Protein AF-A0A815IGP1-F1 (afdb_monomer_lite)

pLDDT: mean 88.26, std 11.13, range [35.41, 98.88]

Structure (mmCIF, N/CA/C/O backbone):
data_AF-A0A815IGP1-F1
#
_entry.id   AF-A0A815IGP1-F1
#
loop_
_atom_site.group_PDB
_atom_site.id
_atom_site.type_symbol
_atom_site.label_atom_id
_atom_site.label_alt_id
_atom_site.label_comp_id
_atom_site.label_asym_id
_atom_site.label_entity_id
_atom_site.label_seq_id
_atom_site.pdbx_PDB_ins_code
_atom_site.Cartn_x
_atom_site.Cartn_y
_atom_site.Cartn_z
_atom_site.occupancy
_atom_site.B_iso_or_equiv
_atom_site.auth_seq_id
_atom_site.auth_comp_id
_atom_site.auth_asym_id
_atom_site.auth_atom_id
_atom_site.pdbx_PDB_model_num
ATOM 1 N N . MET A 1 1 ? -31.859 10.004 2.048 1.00 60.38 1 MET A N 1
ATOM 2 C CA . MET A 1 1 ? -33.322 10.266 1.964 1.00 60.38 1 MET A CA 1
ATOM 3 C C . MET A 1 1 ? -33.530 11.750 1.704 1.00 60.38 1 MET A C 1
ATOM 5 O O . MET A 1 1 ? -32.701 12.522 2.157 1.00 60.38 1 MET A O 1
ATOM 9 N N . SER A 1 2 ? -34.590 12.167 1.003 1.00 76.19 2 SER A N 1
ATOM 10 C CA . SER A 1 2 ? -34.937 13.596 0.945 1.00 76.19 2 SER A CA 1
ATOM 11 C C . SER A 1 2 ? -35.394 14.090 2.323 1.00 76.19 2 SER A C 1
ATOM 13 O O . SER A 1 2 ? -35.966 13.310 3.088 1.00 76.19 2 SER A O 1
ATOM 15 N N . VAL A 1 3 ? -35.201 15.380 2.616 1.00 78.38 3 VAL A N 1
ATOM 16 C CA . VAL A 1 3 ? -35.690 16.031 3.851 1.00 78.38 3 VAL A CA 1
ATOM 17 C C . VAL A 1 3 ? -37.176 15.761 4.064 1.00 78.38 3 VAL A C 1
ATOM 19 O O . VAL A 1 3 ? -37.573 15.315 5.133 1.00 78.38 3 VAL A O 1
ATOM 22 N N . SER A 1 4 ? -37.976 15.875 3.002 1.00 81.19 4 SER A N 1
ATOM 23 C CA . SER A 1 4 ? -39.413 15.587 3.031 1.00 81.19 4 SER A CA 1
ATOM 24 C C . SER A 1 4 ? -39.752 14.168 3.504 1.00 81.19 4 SER A C 1
ATOM 26 O O . SER A 1 4 ? -40.752 13.960 4.187 1.00 81.19 4 SER A O 1
ATOM 28 N N . LYS A 1 5 ? -38.911 13.175 3.181 1.00 83.25 5 LYS A N 1
ATOM 29 C CA . LYS A 1 5 ? -39.089 11.802 3.667 1.00 83.25 5 LYS A CA 1
ATOM 30 C C . LYS A 1 5 ? -38.705 11.681 5.138 1.00 83.25 5 LYS A C 1
ATOM 32 O O . LYS A 1 5 ? -39.413 10.994 5.863 1.00 83.25 5 LYS A O 1
ATOM 37 N N . LEU A 1 6 ? -37.639 12.347 5.590 1.00 83.12 6 LEU A N 1
ATOM 38 C CA . LEU A 1 6 ? -37.284 12.386 7.015 1.00 83.12 6 LEU A CA 1
ATOM 39 C C . LEU A 1 6 ? -38.398 13.054 7.829 1.00 83.12 6 LEU A C 1
ATOM 41 O O . LEU A 1 6 ? -38.877 12.487 8.802 1.00 83.12 6 LEU A O 1
ATOM 45 N N . GLU A 1 7 ? -38.898 14.201 7.381 1.00 85.62 7 GLU A N 1
ATOM 46 C CA . GLU A 1 7 ? -39.986 14.918 8.049 1.00 85.62 7 GLU A CA 1
ATOM 47 C C . GLU A 1 7 ? -41.294 14.113 8.112 1.00 85.62 7 GLU A C 1
ATOM 49 O O . GLU A 1 7 ? -42.084 14.306 9.033 1.00 85.62 7 GLU A O 1
ATOM 54 N N . SER A 1 8 ? -41.525 13.171 7.196 1.00 89.44 8 SER A N 1
ATOM 55 C CA . SER A 1 8 ? -42.718 12.313 7.235 1.00 89.44 8 SER A CA 1
ATOM 56 C C . SER A 1 8 ? -42.681 11.218 8.311 1.00 89.44 8 SER A C 1
ATOM 58 O O . SER A 1 8 ? -43.724 10.660 8.650 1.00 89.44 8 SER A O 1
ATOM 60 N N . LEU A 1 9 ? -41.503 10.890 8.853 1.00 90.94 9 LEU A N 1
ATOM 61 C CA . LEU A 1 9 ? -41.351 9.792 9.809 1.00 90.94 9 LEU A CA 1
ATOM 62 C C . LEU A 1 9 ? -41.736 10.211 11.239 1.00 90.94 9 LEU A C 1
ATOM 64 O O . LEU A 1 9 ? -41.502 11.357 11.614 1.00 90.94 9 LEU A O 1
ATOM 68 N N . PRO A 1 10 ? -42.266 9.302 12.078 1.00 93.12 10 PRO A N 1
ATOM 69 C CA . PRO A 1 10 ? -42.462 9.529 13.514 1.00 93.12 10 PRO A CA 1
ATOM 70 C C . PRO A 1 10 ? -41.155 9.825 14.269 1.00 93.12 10 PRO A C 1
ATOM 72 O O . PRO A 1 10 ? -40.096 9.311 13.910 1.00 93.12 10 PRO A O 1
ATOM 75 N N . ASN A 1 11 ? -41.229 10.596 15.362 1.00 91.69 11 ASN A N 1
ATOM 76 C CA . ASN A 1 11 ? -40.050 10.984 16.157 1.00 91.69 11 ASN A CA 1
ATOM 77 C C . ASN A 1 11 ? -39.287 9.781 16.736 1.00 91.69 11 ASN A C 1
ATOM 79 O O . ASN A 1 11 ? -38.065 9.787 16.731 1.00 91.69 11 ASN A O 1
ATOM 83 N N . GLU A 1 12 ? -39.982 8.737 17.184 1.00 89.12 12 GLU A N 1
ATOM 84 C CA . GLU A 1 12 ? -39.364 7.518 17.736 1.00 89.12 12 GLU A CA 1
ATOM 85 C C . GLU A 1 12 ? -38.485 6.800 16.697 1.00 89.12 12 GLU A C 1
ATOM 87 O O . GLU A 1 12 ? -37.368 6.359 16.983 1.00 89.12 12 GLU A O 1
ATOM 92 N N . ILE A 1 13 ? -38.979 6.742 15.456 1.00 91.12 13 ILE A N 1
ATOM 93 C CA . ILE A 1 13 ? -38.254 6.170 14.321 1.00 91.12 13 ILE A CA 1
ATOM 94 C C . ILE A 1 13 ? -37.085 7.082 13.947 1.00 91.12 13 ILE A C 1
ATOM 96 O O . ILE A 1 13 ? -35.970 6.595 13.777 1.00 91.12 13 ILE A O 1
ATOM 100 N N . LEU A 1 14 ? -37.307 8.398 13.866 1.00 90.69 14 LEU A N 1
ATOM 101 C CA . LEU A 1 14 ? -36.248 9.349 13.530 1.00 90.69 14 LEU A CA 1
ATOM 102 C C . LEU A 1 14 ? -35.114 9.355 14.553 1.00 90.69 14 LEU A C 1
ATOM 104 O O . LEU A 1 14 ? -33.964 9.321 14.138 1.00 90.69 14 LEU A O 1
ATOM 108 N N . ALA A 1 15 ? -35.410 9.341 15.855 1.00 91.00 15 ALA A N 1
ATOM 109 C CA . ALA A 1 15 ? -34.389 9.260 16.899 1.00 91.00 15 ALA A CA 1
ATOM 110 C C . ALA A 1 15 ? -33.537 7.996 16.726 1.00 91.00 15 ALA A C 1
ATOM 112 O O . ALA A 1 15 ? -32.315 8.071 16.674 1.00 91.00 15 ALA A O 1
ATOM 113 N N . THR A 1 16 ? -34.182 6.843 16.517 1.00 90.88 16 THR A N 1
ATOM 114 C CA . THR A 1 16 ? -33.477 5.573 16.288 1.00 90.88 16 THR A CA 1
ATOM 115 C C . THR A 1 16 ? -32.587 5.624 15.046 1.00 90.88 16 THR A C 1
ATOM 117 O O . THR A 1 16 ? -31.476 5.095 15.060 1.00 90.88 16 THR A O 1
ATOM 120 N N . ILE A 1 17 ? -33.072 6.238 13.963 1.00 90.62 17 ILE A N 1
ATOM 121 C CA . ILE A 1 17 ? -32.318 6.354 12.715 1.00 90.62 17 ILE A CA 1
ATOM 122 C C . ILE A 1 17 ? -31.135 7.314 12.880 1.00 90.62 17 ILE A C 1
ATOM 124 O O . ILE A 1 17 ? -30.032 6.977 12.457 1.00 90.62 17 ILE A O 1
ATOM 128 N N . ILE A 1 18 ? -31.347 8.474 13.507 1.00 91.00 18 ILE A N 1
ATOM 129 C CA . ILE A 1 18 ? -30.296 9.465 13.761 1.00 91.00 18 ILE A CA 1
ATOM 130 C C . ILE A 1 18 ? -29.187 8.848 14.611 1.00 91.00 18 ILE A C 1
ATOM 132 O O . ILE A 1 18 ? -28.026 8.877 14.222 1.00 91.00 18 ILE A O 1
ATOM 136 N N . GLU A 1 19 ? -29.547 8.205 15.720 1.00 92.00 19 GLU A N 1
ATOM 137 C CA . GLU A 1 19 ? -28.574 7.622 16.643 1.00 92.00 19 GLU A CA 1
ATOM 138 C C . GLU A 1 19 ? -27.734 6.495 16.033 1.00 92.00 19 GLU A C 1
ATOM 140 O O . GLU A 1 19 ? -26.604 6.285 16.467 1.00 92.00 19 GLU A O 1
ATOM 145 N N . LYS A 1 20 ? -28.282 5.733 15.076 1.00 89.25 20 LYS A N 1
ATOM 146 C CA . LYS A 1 20 ? -27.634 4.519 14.552 1.00 89.25 20 LYS A CA 1
ATOM 147 C C . LYS A 1 20 ? -27.030 4.658 13.161 1.00 89.25 20 LYS A C 1
ATOM 149 O O . LYS A 1 20 ? -26.138 3.882 12.839 1.00 89.25 20 LYS A O 1
ATOM 154 N N . TYR A 1 21 ? -27.572 5.537 12.320 1.00 89.00 21 TYR A N 1
ATOM 155 C CA . TYR A 1 21 ? -27.329 5.467 10.875 1.00 89.00 21 TYR A CA 1
ATOM 156 C C . TYR A 1 21 ? -27.085 6.814 10.188 1.00 89.00 21 TYR A C 1
ATOM 158 O O . TYR A 1 21 ? -26.641 6.801 9.043 1.00 89.00 21 TYR A O 1
ATOM 166 N N . ILE A 1 22 ? -27.416 7.956 10.806 1.00 89.19 22 ILE A N 1
ATOM 167 C CA . ILE A 1 22 ? -27.224 9.271 10.171 1.00 89.19 22 ILE A CA 1
ATOM 168 C C . ILE A 1 22 ? -26.083 10.033 10.831 1.00 89.19 22 ILE A C 1
ATOM 170 O O . ILE A 1 22 ? -26.216 10.476 11.972 1.00 89.19 22 ILE A O 1
ATOM 174 N N . ASN A 1 23 ? -25.026 10.274 10.056 1.00 92.00 23 ASN A N 1
ATOM 175 C CA . ASN A 1 23 ? -23.931 11.154 10.440 1.00 92.00 23 ASN A CA 1
ATOM 176 C C . ASN A 1 23 ? -24.468 12.560 10.742 1.00 92.00 23 ASN A C 1
ATOM 178 O O . ASN A 1 23 ? -25.228 13.124 9.951 1.00 92.00 23 ASN A O 1
ATOM 182 N N . GLY A 1 24 ? -24.049 13.149 11.862 1.00 92.06 24 GLY A N 1
ATOM 183 C CA . GLY A 1 24 ? -24.422 14.505 12.255 1.00 92.06 24 GLY A CA 1
ATOM 184 C C . GLY A 1 24 ? -24.133 15.546 11.169 1.00 92.06 24 GLY A C 1
ATOM 185 O O . GLY A 1 24 ? -24.956 16.435 10.957 1.00 92.06 24 GLY A O 1
ATOM 186 N N . VAL A 1 25 ? -23.038 15.392 10.414 1.00 92.25 25 VAL A N 1
ATOM 187 C CA . VAL A 1 25 ? -22.717 16.267 9.270 1.00 92.25 25 VAL A CA 1
ATOM 188 C C . VAL A 1 25 ? -23.804 16.188 8.195 1.00 92.25 25 VAL A C 1
ATOM 190 O O . VAL A 1 25 ? -24.313 17.214 7.748 1.00 92.25 25 VAL A O 1
ATOM 193 N N . ASP A 1 26 ? -24.213 14.976 7.811 1.00 91.25 26 ASP A N 1
ATOM 194 C CA . ASP A 1 26 ? -25.246 14.765 6.791 1.00 91.25 26 ASP A CA 1
ATOM 195 C C . ASP A 1 26 ? -26.625 15.228 7.261 1.00 91.25 26 ASP A C 1
ATOM 197 O O . ASP A 1 26 ? -27.405 15.759 6.466 1.00 91.25 26 ASP A O 1
ATOM 201 N N . LEU A 1 27 ? -26.920 15.068 8.555 1.00 90.19 27 LEU A N 1
ATOM 202 C CA . LEU A 1 27 ? -28.142 15.589 9.157 1.00 90.19 27 LEU A CA 1
ATOM 203 C C . LEU A 1 27 ? -28.195 17.113 9.038 1.00 90.19 27 LEU A C 1
ATOM 205 O O . LEU A 1 27 ? -29.187 17.647 8.549 1.00 90.19 27 LEU A O 1
ATOM 209 N N . LEU A 1 28 ? -27.136 17.815 9.443 1.00 90.75 28 LEU A N 1
ATOM 210 C CA . LEU A 1 28 ? -27.080 19.275 9.362 1.00 90.75 28 LEU A CA 1
ATOM 211 C C . LEU A 1 28 ? -27.128 19.759 7.913 1.00 90.75 28 LEU A C 1
ATOM 213 O O . LEU A 1 28 ? -27.925 20.640 7.587 1.00 90.75 28 LEU A O 1
ATOM 217 N N . ARG A 1 29 ? -26.353 19.128 7.026 1.00 90.56 29 ARG A N 1
ATOM 218 C CA . ARG A 1 29 ? -26.330 19.438 5.593 1.00 90.56 29 ARG A CA 1
ATOM 219 C C . ARG A 1 29 ? -27.713 19.303 4.961 1.00 90.56 29 ARG A C 1
ATOM 221 O O . ARG A 1 29 ? -28.113 20.162 4.176 1.00 90.56 29 ARG A O 1
ATOM 228 N N . ALA A 1 30 ? -28.473 18.267 5.325 1.00 88.25 30 ALA A N 1
ATOM 229 C CA . ALA A 1 30 ? -29.825 18.060 4.812 1.00 88.25 30 ALA A CA 1
ATOM 230 C C . ALA A 1 30 ? -30.758 19.245 5.122 1.00 88.25 30 ALA A C 1
ATOM 232 O O . ALA A 1 30 ? -31.605 19.576 4.300 1.00 88.25 30 ALA A O 1
ATOM 233 N N . PHE A 1 31 ? -30.571 19.916 6.258 1.00 87.94 31 PHE A N 1
ATOM 234 C CA . PHE A 1 31 ? -31.340 21.098 6.659 1.00 87.94 31 PHE A CA 1
ATOM 235 C C . PHE A 1 31 ? -30.614 22.419 6.374 1.00 87.94 31 PHE A C 1
ATOM 237 O O . PHE A 1 31 ? -30.943 23.440 6.973 1.00 87.94 31 PHE A O 1
ATOM 244 N N . SER A 1 32 ? -29.608 22.418 5.492 1.00 88.44 32 SER A N 1
ATOM 245 C CA . SER A 1 32 ? -28.804 23.610 5.184 1.00 88.44 32 SER A CA 1
ATOM 246 C C . SER A 1 32 ? -28.248 24.289 6.445 1.00 88.44 32 SER A C 1
ATOM 248 O O . SER A 1 32 ? -28.213 25.514 6.534 1.00 88.44 32 SER A O 1
ATOM 250 N N . PHE A 1 33 ? -27.852 23.478 7.432 1.00 86.31 33 PHE A N 1
ATOM 251 C CA . PHE A 1 33 ? -27.316 23.901 8.730 1.00 86.31 33 PHE A CA 1
ATOM 252 C C . PHE A 1 33 ? -28.278 24.760 9.567 1.00 86.31 33 PHE A C 1
ATOM 254 O O . PHE A 1 33 ? -27.871 25.425 10.515 1.00 86.31 33 PHE A O 1
ATOM 261 N N . GLN A 1 34 ? -29.575 24.709 9.253 1.00 86.25 34 GLN A N 1
ATOM 262 C CA . GLN A 1 34 ? -30.648 25.373 9.988 1.00 86.25 34 GLN A CA 1
ATOM 263 C C . GLN A 1 34 ? -31.745 24.358 10.296 1.00 86.25 34 GLN A C 1
ATOM 265 O O . GLN A 1 34 ? -32.740 24.231 9.577 1.00 86.25 34 GLN A O 1
ATOM 270 N N . LEU A 1 35 ? -31.556 23.601 11.377 1.00 84.56 35 LEU A N 1
ATOM 271 C CA . LEU A 1 35 ? -32.574 22.667 11.836 1.00 84.56 35 LEU A CA 1
ATOM 272 C C . LEU A 1 35 ? -33.875 23.409 12.151 1.00 84.56 35 LEU A C 1
ATOM 274 O O . LEU A 1 35 ? -33.892 24.525 12.669 1.00 84.56 35 LEU A O 1
ATOM 278 N N . ASN A 1 36 ? -34.997 22.767 11.837 1.00 86.12 36 ASN A N 1
ATOM 279 C CA . ASN A 1 36 ? -36.286 23.257 12.296 1.00 86.12 36 ASN A CA 1
ATOM 280 C C . ASN A 1 36 ? -36.501 22.870 13.774 1.00 86.12 36 ASN A C 1
ATOM 282 O O . ASN A 1 36 ? -35.906 21.918 14.284 1.00 86.12 36 ASN A O 1
ATOM 286 N N . LYS A 1 37 ? -37.441 23.550 14.446 1.00 87.75 37 LYS A N 1
ATOM 287 C CA . LYS A 1 37 ? -37.744 23.333 15.877 1.00 87.75 37 LYS A CA 1
ATOM 288 C C . LYS A 1 37 ? -38.000 21.870 16.249 1.00 87.75 37 LYS A C 1
ATOM 290 O O . LYS A 1 37 ? -37.745 21.463 17.384 1.00 87.75 37 LYS A O 1
ATOM 295 N N . ARG A 1 38 ? -38.556 21.086 15.319 1.00 90.69 38 ARG A N 1
ATOM 296 C CA . ARG A 1 38 ? -38.840 19.669 15.545 1.00 90.69 38 ARG A CA 1
ATOM 297 C C . ARG A 1 38 ? -37.547 18.862 15.605 1.00 90.69 38 ARG A C 1
ATOM 299 O O . ARG A 1 38 ? -37.411 18.058 16.521 1.00 90.69 38 ARG A O 1
ATOM 306 N N . PHE A 1 39 ? -36.624 19.074 14.670 1.00 88.31 39 PHE A N 1
ATOM 307 C CA . PHE A 1 39 ? -35.337 18.379 14.661 1.00 88.31 39 PHE A CA 1
ATOM 308 C C . PHE A 1 39 ? -34.418 18.851 15.790 1.00 88.31 39 PHE A C 1
ATOM 310 O O . PHE A 1 39 ? -33.790 18.000 16.410 1.00 88.31 39 PHE A O 1
ATOM 317 N N . ASP A 1 40 ? -34.438 20.134 16.163 1.00 86.38 40 ASP A N 1
ATOM 318 C CA . ASP A 1 40 ? -33.754 20.604 17.380 1.00 86.38 40 ASP A CA 1
ATOM 319 C C . ASP A 1 40 ? -34.238 19.838 18.619 1.00 86.38 40 ASP A C 1
ATOM 321 O O . ASP A 1 40 ? -33.454 19.242 19.360 1.00 86.38 40 ASP A O 1
ATOM 325 N N . SER A 1 41 ? -35.561 19.775 18.808 1.00 87.88 41 SER A N 1
ATOM 326 C CA . SER A 1 41 ? -36.169 19.052 19.933 1.00 87.88 41 SER A CA 1
ATOM 327 C C . SER A 1 41 ? -35.844 17.555 19.898 1.00 87.88 41 SER A C 1
ATOM 329 O O . SER A 1 41 ? -35.653 16.936 20.944 1.00 87.88 41 SER A O 1
ATOM 331 N N . LEU A 1 42 ? -35.771 16.970 18.701 1.00 89.88 42 LEU A N 1
ATOM 332 C CA . LEU A 1 42 ? -35.459 15.560 18.504 1.00 89.88 42 LEU A CA 1
ATOM 333 C C . LEU A 1 42 ? -33.998 15.239 18.850 1.00 89.88 42 LEU A C 1
ATOM 335 O O . LEU A 1 42 ? -33.739 14.263 19.549 1.00 89.88 42 LEU A O 1
ATOM 339 N N . ILE A 1 43 ? -33.043 16.062 18.413 1.00 88.00 43 ILE A N 1
ATOM 340 C CA . ILE A 1 43 ? -31.618 15.871 18.724 1.00 88.00 43 ILE A CA 1
ATOM 341 C C . ILE A 1 43 ? -31.367 16.044 20.226 1.00 88.00 43 ILE A C 1
ATOM 343 O O . ILE A 1 43 ? -30.597 15.287 20.820 1.00 88.00 43 ILE A O 1
ATOM 347 N N . ILE A 1 44 ? -32.073 16.971 20.884 1.00 85.44 44 ILE A N 1
ATOM 348 C CA . ILE A 1 44 ? -32.039 17.103 22.349 1.00 85.44 44 ILE A CA 1
ATOM 349 C C . ILE A 1 44 ? -32.468 15.796 23.039 1.00 85.44 44 ILE A C 1
ATOM 351 O O . ILE A 1 44 ? -31.907 15.446 24.081 1.00 85.44 44 ILE A O 1
ATOM 355 N N . GLN A 1 45 ? -33.412 15.049 22.461 1.00 86.88 45 GLN A N 1
ATOM 356 C CA . GLN A 1 45 ? -33.871 13.758 22.987 1.00 86.88 45 GLN A CA 1
ATOM 357 C C . GLN A 1 45 ? -32.948 12.587 22.629 1.00 86.88 45 GLN A C 1
ATOM 359 O O . GLN A 1 45 ? -32.938 11.596 23.360 1.00 86.88 45 GLN A O 1
ATOM 364 N N . CYS A 1 46 ? -32.151 12.703 21.562 1.00 90.31 46 CYS A N 1
ATOM 365 C CA . CYS A 1 46 ? -31.182 11.676 21.188 1.00 90.31 46 CYS A CA 1
ATOM 366 C C . CYS A 1 46 ? -30.169 11.467 22.320 1.00 90.31 46 CYS A C 1
ATOM 368 O O . CYS A 1 46 ? -29.654 12.413 22.928 1.00 90.31 46 CYS A O 1
ATOM 370 N N . GLN A 1 47 ? -29.881 10.208 22.619 1.00 89.69 47 GLN A N 1
ATOM 371 C CA . GLN A 1 47 ? -28.931 9.812 23.651 1.00 89.69 47 GLN A CA 1
ATOM 372 C C . GLN A 1 47 ? -27.493 9.864 23.145 1.00 89.69 47 GLN A C 1
ATOM 374 O O . GLN A 1 47 ? -26.576 10.089 23.940 1.00 89.69 47 GLN A O 1
ATOM 379 N N . ARG A 1 48 ? -27.314 9.678 21.838 1.00 92.88 48 ARG A N 1
ATOM 380 C CA . ARG A 1 48 ? -26.013 9.580 21.188 1.00 92.88 48 ARG A CA 1
ATOM 381 C C . ARG A 1 48 ? -26.032 10.180 19.795 1.00 92.88 48 ARG A C 1
ATOM 383 O O . ARG A 1 48 ? -27.047 10.139 19.107 1.00 92.88 48 ARG A O 1
ATOM 390 N N . LEU A 1 49 ? -24.898 10.722 19.391 1.00 94.00 49 LEU A N 1
ATOM 391 C CA . LEU A 1 49 ? -24.654 11.251 18.059 1.00 94.00 49 LEU A CA 1
ATOM 392 C C . LEU A 1 49 ? -23.288 10.759 17.587 1.00 94.00 49 LEU A C 1
ATOM 394 O O . LEU A 1 49 ? -22.379 10.561 18.398 1.00 94.00 49 LEU A O 1
ATOM 398 N N . HIS A 1 50 ? -23.156 10.597 16.276 1.00 95.00 50 HIS A N 1
ATOM 399 C CA . HIS A 1 50 ? -21.888 10.311 15.623 1.00 95.00 50 HIS A CA 1
ATOM 400 C C . HIS A 1 50 ? -21.593 11.406 14.603 1.00 95.00 50 HIS A C 1
ATOM 402 O O . HIS A 1 50 ? -22.487 11.844 13.876 1.00 95.00 50 HIS A O 1
ATOM 408 N N . PHE A 1 51 ? -20.347 11.865 14.579 1.00 95.50 51 PHE A N 1
ATOM 409 C CA . PHE A 1 51 ? -19.872 12.856 13.624 1.00 95.50 51 PHE A CA 1
ATOM 410 C C . PHE A 1 51 ? -18.674 12.296 12.877 1.00 95.50 51 PHE A C 1
ATOM 412 O O . PHE A 1 51 ? -17.621 12.070 13.468 1.00 95.50 51 PHE A O 1
ATOM 419 N N . ASP A 1 52 ? -18.844 12.099 11.576 1.00 94.38 52 ASP A N 1
ATOM 420 C CA . ASP A 1 52 ? -17.774 11.691 10.679 1.00 94.38 52 ASP A CA 1
ATOM 421 C C . ASP A 1 52 ? -17.417 12.845 9.738 1.00 94.38 52 ASP A C 1
ATOM 423 O O . ASP A 1 52 ? -18.204 13.227 8.865 1.00 94.38 52 ASP A O 1
ATOM 427 N N . PHE A 1 53 ? -16.226 13.408 9.945 1.00 93.62 53 PHE A N 1
ATOM 428 C CA . PHE A 1 53 ? -15.679 14.506 9.160 1.00 93.62 53 PHE A CA 1
ATOM 429 C C . PHE A 1 53 ? -14.723 14.061 8.044 1.00 93.62 53 PHE A C 1
ATOM 431 O O . PHE A 1 53 ? -14.234 14.921 7.310 1.00 93.62 53 PHE A O 1
ATOM 438 N N . ILE A 1 54 ? -14.490 12.754 7.851 1.00 87.25 54 ILE A N 1
ATOM 439 C CA . ILE A 1 54 ? -13.500 12.235 6.888 1.00 87.25 54 ILE A CA 1
ATOM 440 C C . ILE A 1 54 ? -13.774 12.735 5.466 1.00 87.25 54 ILE A C 1
ATOM 442 O O . ILE A 1 54 ? -12.846 13.084 4.741 1.00 87.25 54 ILE A O 1
ATOM 446 N N . GLN A 1 55 ? -15.046 12.780 5.066 1.00 83.12 55 GLN A N 1
ATOM 447 C CA . GLN A 1 55 ? -15.498 13.253 3.750 1.00 83.12 55 GLN A CA 1
ATOM 448 C C . GLN A 1 55 ? -16.189 14.628 3.836 1.00 83.12 55 GLN A C 1
ATOM 450 O O . GLN A 1 55 ? -16.989 14.995 2.974 1.00 83.12 55 GLN A O 1
ATOM 455 N N . CYS A 1 56 ? -15.947 15.386 4.910 1.00 86.81 56 CYS A N 1
ATOM 456 C CA . CYS A 1 56 ? -16.579 16.684 5.117 1.00 86.81 56 CYS A CA 1
ATOM 457 C C . CYS A 1 56 ? -15.810 17.792 4.391 1.00 86.81 56 CYS A C 1
ATOM 459 O O . CYS A 1 56 ? -14.626 18.017 4.654 1.00 86.81 56 CYS A O 1
ATOM 461 N N . HIS A 1 57 ? -16.509 18.524 3.519 1.00 85.75 57 HIS A N 1
ATOM 462 C CA . HIS A 1 57 ? -15.992 19.745 2.905 1.00 85.75 57 HIS A CA 1
ATOM 463 C C . HIS A 1 57 ? -15.688 20.815 3.964 1.00 85.75 57 HIS A C 1
ATOM 465 O O . HIS A 1 57 ? -16.297 20.838 5.034 1.00 85.75 57 HIS A O 1
ATOM 471 N N . GLN A 1 58 ? -14.754 21.715 3.655 1.00 85.88 58 GLN A N 1
ATOM 472 C CA . GLN A 1 58 ? -14.280 22.736 4.592 1.00 85.88 58 GLN A CA 1
ATOM 473 C C . GLN A 1 58 ? -15.393 23.694 5.057 1.00 85.88 58 GLN A C 1
ATOM 475 O O . GLN A 1 58 ? -15.481 23.987 6.248 1.00 85.88 58 GLN A O 1
ATOM 480 N N . ASP A 1 59 ? -16.278 24.129 4.156 1.00 86.19 59 ASP A N 1
ATOM 481 C CA . ASP A 1 59 ? -17.395 25.022 4.503 1.00 86.19 59 ASP A CA 1
ATOM 482 C C . ASP A 1 59 ? -18.384 24.346 5.467 1.00 86.19 59 ASP A C 1
ATOM 484 O O . ASP A 1 59 ? -18.742 24.906 6.505 1.00 86.19 59 ASP A O 1
ATOM 488 N N . ASP A 1 60 ? -18.759 23.099 5.168 1.00 90.00 60 ASP A N 1
ATOM 489 C CA . ASP A 1 60 ? -19.621 22.280 6.025 1.00 90.00 60 ASP A CA 1
ATOM 490 C C . ASP A 1 60 ? -18.985 22.040 7.400 1.00 90.00 60 ASP A C 1
ATOM 492 O O . ASP A 1 60 ? -19.680 22.031 8.417 1.00 90.00 60 ASP A O 1
ATOM 496 N N . PHE A 1 61 ? -17.661 21.857 7.444 1.00 91.06 61 PHE A N 1
ATOM 497 C CA . PHE A 1 61 ? -16.920 21.651 8.683 1.00 91.06 61 PHE A CA 1
ATOM 498 C C . PHE A 1 61 ? -17.044 22.868 9.604 1.00 91.06 61 PHE A C 1
ATOM 500 O O . PHE A 1 61 ? -17.397 22.709 10.772 1.00 91.06 61 PHE A O 1
ATOM 507 N N . HIS A 1 62 ? -16.822 24.078 9.080 1.00 88.19 62 HIS A N 1
ATOM 508 C CA . HIS A 1 62 ? -16.959 25.309 9.862 1.00 88.19 62 HIS A CA 1
ATOM 509 C C . HIS A 1 62 ? -18.381 25.483 10.409 1.00 88.19 62 HIS A C 1
ATOM 511 O O . HIS A 1 62 ? -18.540 25.765 11.594 1.00 88.19 62 HIS A O 1
ATOM 517 N N . LEU A 1 63 ? -19.407 25.215 9.595 1.00 90.38 63 LEU A N 1
ATOM 518 C CA . LEU A 1 63 ? -20.805 25.269 10.037 1.00 90.38 63 LEU A CA 1
ATOM 519 C C . LEU A 1 63 ? -21.130 24.206 11.098 1.00 90.38 63 LEU A C 1
ATOM 521 O O . LEU A 1 63 ? -21.894 24.461 12.028 1.00 90.38 63 LEU A O 1
ATOM 525 N N . CYS A 1 64 ? -20.533 23.015 11.006 1.00 91.38 64 CYS A N 1
ATOM 526 C CA . CYS A 1 64 ? -20.658 22.004 12.054 1.00 91.38 64 CYS A CA 1
ATOM 527 C C . CYS A 1 64 ? -20.003 22.457 13.366 1.00 91.38 64 CYS A C 1
ATOM 529 O O . CYS A 1 64 ? -20.549 22.179 14.433 1.00 91.38 64 CYS A O 1
ATOM 531 N N . MET A 1 65 ? -18.857 23.146 13.320 1.00 91.12 65 MET A N 1
ATOM 532 C CA . MET A 1 65 ? -18.159 23.596 14.533 1.00 91.12 65 MET A CA 1
ATOM 533 C C . MET A 1 65 ? -18.990 24.576 15.369 1.00 91.12 65 MET A C 1
ATOM 535 O O . MET A 1 65 ? -18.887 24.542 16.593 1.00 91.12 65 MET A O 1
ATOM 539 N N . ASP A 1 66 ? -19.871 25.367 14.753 1.00 87.19 66 ASP A N 1
ATOM 540 C CA . ASP A 1 66 ? -20.822 26.223 15.480 1.00 87.19 66 ASP A CA 1
ATOM 541 C C . ASP A 1 66 ? -21.910 25.409 16.206 1.00 87.19 66 ASP A C 1
ATOM 543 O O . ASP A 1 66 ? -22.432 25.819 17.245 1.00 87.19 66 ASP A O 1
ATOM 547 N N . PHE A 1 67 ? -22.245 24.228 15.680 1.00 86.81 67 PHE A N 1
ATOM 548 C CA . PHE A 1 67 ? -23.277 23.346 16.223 1.00 86.81 67 PHE A CA 1
ATOM 549 C C . PHE A 1 67 ? -22.760 22.453 17.357 1.00 86.81 67 PHE A C 1
ATOM 551 O O . PHE A 1 67 ? -23.433 22.289 18.378 1.00 86.81 67 PHE A O 1
ATOM 558 N N . LEU A 1 68 ? -21.567 21.868 17.196 1.00 89.44 68 LEU A N 1
ATOM 559 C CA . LEU A 1 68 ? -21.017 20.860 18.110 1.00 89.44 68 LEU A CA 1
ATOM 560 C C . LEU A 1 68 ? -21.053 21.246 19.602 1.00 89.44 68 LEU A C 1
ATOM 562 O O . LEU A 1 68 ? -21.459 20.385 20.388 1.00 89.44 68 LEU A O 1
ATOM 566 N N . PRO A 1 69 ? -20.690 22.478 20.030 1.00 90.44 69 PRO A N 1
ATOM 567 C CA . PRO A 1 69 ? -20.622 22.861 21.443 1.00 90.44 69 PRO A CA 1
ATOM 568 C C . PRO A 1 69 ? -21.895 22.567 22.244 1.00 90.44 69 PRO A C 1
ATOM 570 O O . PRO A 1 69 ? -21.811 22.192 23.412 1.00 90.44 69 PRO A O 1
ATOM 573 N N . ALA A 1 70 ? -23.073 22.678 21.622 1.00 88.06 70 ALA A N 1
ATOM 574 C CA . ALA A 1 70 ? -24.353 22.413 22.279 1.00 88.06 70 ALA A CA 1
ATOM 575 C C . ALA A 1 70 ? -24.634 20.913 22.505 1.00 88.06 70 ALA A C 1
ATOM 577 O O . ALA A 1 70 ? -25.501 20.559 23.307 1.00 88.06 70 ALA A O 1
ATOM 578 N N . TYR A 1 71 ? -23.905 20.027 21.819 1.00 89.19 71 TYR A N 1
ATOM 579 C CA . TYR A 1 71 ? -24.182 18.590 21.773 1.00 89.19 71 TYR A CA 1
ATOM 580 C C . TYR A 1 71 ? -22.967 17.708 22.089 1.00 89.19 71 TYR A C 1
ATOM 582 O O . TYR A 1 71 ? -23.084 16.486 22.005 1.00 89.19 71 TYR A O 1
ATOM 590 N N . ILE A 1 72 ? -21.832 18.280 22.512 1.00 90.88 72 ILE A N 1
ATOM 591 C CA . ILE A 1 72 ? -20.604 17.531 22.851 1.00 90.88 72 ILE A CA 1
ATOM 592 C C . ILE A 1 72 ? -20.843 16.395 23.852 1.00 90.88 72 ILE A C 1
ATOM 594 O O . ILE A 1 72 ? -20.297 15.305 23.700 1.00 90.88 72 ILE A O 1
ATOM 598 N N . ASP A 1 73 ? -21.738 16.603 24.822 1.00 90.06 73 ASP A N 1
ATOM 599 C CA . ASP A 1 73 ? -22.091 15.613 25.846 1.00 90.06 73 ASP A CA 1
ATOM 600 C C . ASP A 1 73 ? -22.904 14.428 25.291 1.00 90.06 73 ASP A C 1
ATOM 602 O O . ASP A 1 73 ? -23.191 13.484 26.027 1.00 90.06 73 ASP A O 1
ATOM 606 N N . LYS A 1 74 ? -23.299 14.463 24.013 1.00 92.06 74 LYS A N 1
ATOM 607 C CA . LYS A 1 74 ? -24.016 13.389 23.309 1.00 92.06 74 LYS A CA 1
ATOM 608 C C . LYS A 1 74 ? -23.155 12.684 22.264 1.00 92.06 74 LYS A C 1
ATOM 610 O O . LYS A 1 74 ? -23.592 11.668 21.738 1.00 92.06 74 LYS A O 1
ATOM 615 N N . ILE A 1 75 ? -21.974 13.198 21.934 1.00 94.81 75 ILE A N 1
ATOM 616 C CA . ILE A 1 75 ? -21.136 12.603 20.889 1.00 94.81 75 ILE A CA 1
ATOM 617 C C . ILE A 1 75 ? -20.471 11.344 21.448 1.00 94.81 75 ILE A C 1
ATOM 619 O O . ILE A 1 75 ? -19.713 11.399 22.417 1.00 94.81 75 ILE A O 1
ATOM 623 N N . GLU A 1 76 ? -20.802 10.206 20.845 1.00 96.06 76 GLU A N 1
ATOM 624 C CA . GLU A 1 76 ? -20.280 8.886 21.210 1.00 96.06 76 GLU A CA 1
ATOM 625 C C . GLU A 1 76 ? -19.196 8.426 20.226 1.00 96.06 76 GLU A C 1
ATOM 627 O O . GLU A 1 76 ? -18.249 7.744 20.618 1.00 96.06 76 GLU A O 1
ATOM 632 N N . GLU A 1 77 ? -19.285 8.862 18.970 1.00 96.94 77 GLU A N 1
ATOM 633 C CA . GLU A 1 77 ? -18.337 8.535 17.909 1.00 96.94 77 GLU A CA 1
ATOM 634 C C . GLU A 1 77 ? -17.932 9.787 17.133 1.00 96.94 77 GLU A C 1
ATOM 636 O O . GLU A 1 77 ? -18.773 10.611 16.761 1.00 96.94 77 GLU A O 1
ATOM 641 N N . LEU A 1 78 ? -16.629 9.925 16.910 1.00 97.12 78 LEU A N 1
ATOM 642 C CA . LEU A 1 78 ? -16.032 11.069 16.243 1.00 97.12 78 LEU A CA 1
ATOM 643 C C . LEU A 1 78 ? -14.934 10.604 15.284 1.00 97.12 78 LEU A C 1
ATOM 645 O O . LEU A 1 78 ? -13.993 9.929 15.702 1.00 97.12 78 LEU A O 1
ATOM 649 N N . SER A 1 79 ? -15.026 11.011 14.023 1.00 96.56 79 SER A N 1
ATOM 650 C CA . SER A 1 79 ? -13.986 10.787 13.018 1.00 96.56 79 SER A CA 1
ATOM 651 C C . SER A 1 79 ? -13.498 12.121 12.479 1.00 96.56 79 SER A C 1
ATOM 653 O O . SER A 1 79 ? -14.297 12.914 11.989 1.00 96.56 79 SER A O 1
ATOM 655 N N . ILE A 1 80 ? -12.195 12.376 12.560 1.00 93.88 80 ILE A N 1
ATOM 656 C CA . ILE A 1 80 ? -11.545 13.590 12.056 1.00 93.88 80 ILE A CA 1
ATOM 657 C C . ILE A 1 80 ? -10.354 13.151 11.211 1.00 93.88 80 ILE A C 1
ATOM 659 O O . ILE A 1 80 ? -9.536 12.349 11.673 1.00 93.88 80 ILE A O 1
ATOM 663 N N . SER A 1 81 ? -10.264 13.659 9.980 1.00 87.69 81 SER A N 1
ATOM 664 C CA . SER A 1 81 ? -9.215 13.257 9.045 1.00 87.69 81 SER A CA 1
ATOM 665 C C . SER A 1 81 ? -8.733 14.398 8.160 1.00 87.69 81 SER A C 1
ATOM 667 O O . SER A 1 81 ? -9.524 15.179 7.641 1.00 87.69 81 SER A O 1
ATOM 669 N N . GLU A 1 82 ? -7.425 14.447 7.926 1.00 82.81 82 GLU A N 1
ATOM 670 C CA . GLU A 1 82 ? -6.809 15.365 6.959 1.00 82.81 82 GLU A CA 1
ATOM 671 C C . GLU A 1 82 ? -6.645 14.767 5.559 1.00 82.81 82 GLU A C 1
ATOM 673 O O . GLU A 1 82 ? -6.099 15.425 4.678 1.00 82.81 82 GLU A O 1
ATOM 678 N N . GLU A 1 83 ? -7.097 13.531 5.324 1.00 75.88 83 GLU A N 1
ATOM 679 C CA . GLU A 1 83 ? -6.895 12.857 4.034 1.00 75.88 83 GLU A CA 1
ATOM 680 C C . GLU A 1 83 ? -7.569 13.589 2.867 1.00 75.88 83 GLU A C 1
ATOM 682 O O . GLU A 1 83 ? -6.977 13.701 1.796 1.00 75.88 83 GLU A O 1
ATOM 687 N N . ASN A 1 84 ? -8.785 14.104 3.075 1.00 78.88 84 ASN A N 1
ATOM 688 C CA . ASN A 1 84 ? -9.556 14.785 2.027 1.00 78.88 84 ASN A CA 1
ATOM 689 C C . ASN A 1 84 ? -9.626 16.305 2.223 1.00 78.88 84 ASN A C 1
ATOM 691 O O . ASN A 1 84 ? -9.845 17.037 1.258 1.00 78.88 84 ASN A O 1
ATOM 695 N N . THR A 1 85 ? -9.415 16.777 3.455 1.00 82.19 85 THR A N 1
ATOM 696 C CA . THR A 1 85 ? -9.537 18.191 3.831 1.00 82.19 85 THR A CA 1
ATOM 697 C C . THR A 1 85 ? -8.319 18.596 4.677 1.00 82.19 85 THR A C 1
ATOM 699 O O . THR A 1 85 ? -8.365 18.498 5.905 1.00 82.19 85 THR A O 1
ATOM 702 N N . PRO A 1 86 ? -7.201 19.016 4.052 1.00 83.81 86 PRO A N 1
ATOM 703 C CA . PRO A 1 86 ? -5.987 19.418 4.769 1.00 83.81 86 PRO A CA 1
ATOM 704 C C . PRO A 1 86 ? -6.242 20.527 5.803 1.00 83.81 86 PRO A C 1
ATOM 706 O O . PRO A 1 86 ? -7.019 21.448 5.550 1.00 83.81 86 PRO A O 1
ATOM 709 N N . GLY A 1 87 ? -5.595 20.444 6.970 1.00 84.25 87 GLY A N 1
ATOM 710 C CA . GLY A 1 87 ? -5.752 21.400 8.073 1.00 84.25 87 GLY A CA 1
ATOM 711 C C . GLY A 1 87 ? -7.027 21.219 8.909 1.00 84.25 87 GLY A C 1
ATOM 712 O O . GLY A 1 87 ? -7.222 21.940 9.891 1.00 84.25 87 GLY A O 1
ATOM 713 N N . GLN A 1 88 ? -7.898 20.258 8.567 1.00 87.94 88 GLN A N 1
ATOM 714 C CA . GLN A 1 88 ? -9.133 19.992 9.313 1.00 87.94 88 GLN A CA 1
ATOM 715 C C . GLN A 1 88 ? -8.852 19.588 10.768 1.00 87.94 88 GLN A C 1
ATOM 717 O O . GLN A 1 88 ? -9.567 20.028 11.668 1.00 87.94 88 GLN A O 1
ATOM 722 N N . VAL A 1 89 ? -7.805 18.796 11.027 1.00 90.44 89 VAL A N 1
ATOM 723 C CA . VAL A 1 89 ? -7.442 18.393 12.397 1.00 90.44 89 VAL A CA 1
ATOM 724 C C . VAL A 1 89 ? -6.968 19.593 13.209 1.00 90.44 89 VAL A C 1
ATOM 726 O O . VAL A 1 89 ? -7.414 19.767 14.344 1.00 90.44 89 VAL A O 1
ATOM 729 N N . TYR A 1 90 ? -6.116 20.450 12.638 1.00 88.44 90 TYR A N 1
ATOM 730 C CA . TYR A 1 90 ? -5.680 21.676 13.312 1.00 88.44 90 TYR A CA 1
ATOM 731 C C . TYR A 1 90 ? -6.865 22.592 13.633 1.00 88.44 90 TYR A C 1
ATOM 733 O O . TYR A 1 90 ? -6.993 23.081 14.760 1.00 88.44 90 TYR A O 1
ATOM 741 N N . ALA A 1 91 ? -7.763 22.785 12.663 1.00 89.62 91 ALA A N 1
ATOM 742 C CA . ALA A 1 91 ? -8.979 23.559 12.859 1.00 89.62 91 ALA A CA 1
ATOM 743 C C . ALA A 1 91 ? -9.831 22.954 13.983 1.00 89.62 91 ALA A C 1
ATOM 745 O O . ALA A 1 91 ? -10.198 23.666 14.913 1.00 89.62 91 ALA A O 1
ATOM 746 N N . PHE A 1 92 ? -10.064 21.638 13.970 1.00 93.19 92 PHE A N 1
ATOM 747 C CA . PHE A 1 92 ? -10.821 20.955 15.018 1.00 93.19 92 PHE A CA 1
ATOM 748 C C . PHE A 1 92 ? -10.214 21.175 16.405 1.00 93.19 92 PHE A C 1
ATOM 750 O O . PHE A 1 92 ? -10.914 21.593 17.325 1.00 93.19 92 PHE A O 1
ATOM 757 N N . LEU A 1 93 ? -8.908 20.942 16.562 1.00 92.25 93 LEU A N 1
ATOM 758 C CA . LEU A 1 93 ? -8.220 21.085 17.847 1.00 92.25 93 LEU A CA 1
ATOM 759 C C . LEU A 1 93 ? -8.124 22.542 18.320 1.00 92.25 93 LEU A C 1
ATOM 761 O O . LEU A 1 93 ? -7.989 22.784 19.518 1.00 92.25 93 LEU A O 1
ATOM 765 N N . SER A 1 94 ? -8.246 23.514 17.415 1.00 90.62 94 SER A N 1
ATOM 766 C CA . SER A 1 94 ? -8.351 24.930 17.781 1.00 90.62 94 SER A CA 1
ATOM 767 C C . SER A 1 94 ? -9.695 25.256 18.447 1.00 90.62 94 SER A C 1
ATOM 769 O O . SER A 1 94 ? -9.730 26.064 19.374 1.00 90.62 94 SER A O 1
ATOM 771 N N . PHE A 1 95 ? -10.788 24.606 18.028 1.00 91.44 95 PHE A N 1
ATOM 772 C CA . PHE A 1 95 ? -12.098 24.713 18.688 1.00 91.44 95 PHE A CA 1
ATOM 773 C C . PHE A 1 95 ? -12.191 23.823 19.935 1.00 91.44 95 PHE A C 1
ATOM 775 O O . PHE A 1 95 ? -12.690 24.248 20.978 1.00 91.44 95 PHE A O 1
ATOM 782 N N . PHE A 1 96 ? -11.683 22.594 19.842 1.00 93.25 96 PHE A N 1
ATOM 783 C CA . PHE A 1 96 ? -11.744 21.573 20.883 1.00 93.25 96 PHE A CA 1
ATOM 784 C C . PHE A 1 96 ? -10.337 21.065 21.234 1.00 93.25 96 PHE A C 1
ATOM 786 O O . PHE A 1 96 ? -9.941 19.978 20.812 1.00 93.25 96 PHE A O 1
ATOM 793 N N . PRO A 1 97 ? -9.574 21.800 22.064 1.00 91.44 97 PRO A N 1
ATOM 794 C CA . PRO A 1 97 ? -8.187 21.450 22.387 1.00 91.44 97 PRO A CA 1
ATOM 795 C C . PRO A 1 97 ? -8.044 20.227 23.311 1.00 91.44 97 PRO A C 1
ATOM 797 O O . PRO A 1 97 ? -6.931 19.857 23.682 1.00 91.44 97 PRO A O 1
ATOM 800 N N . SER A 1 98 ? -9.156 19.635 23.756 1.00 95.00 98 SER A N 1
ATOM 801 C CA . SER A 1 98 ? -9.189 18.506 24.684 1.00 95.00 98 SER A CA 1
ATOM 802 C C . SER A 1 98 ? -10.373 17.593 24.375 1.00 95.00 98 SER A C 1
ATOM 804 O O . SER A 1 98 ? -11.527 18.028 24.407 1.00 95.00 98 SER A O 1
ATOM 806 N N . PHE A 1 99 ? -10.095 16.309 24.144 1.00 96.44 99 PHE A N 1
ATOM 807 C CA . PHE A 1 99 ? -11.118 15.277 23.989 1.00 96.44 99 PHE A CA 1
ATOM 808 C C . PHE A 1 99 ? -11.871 14.986 25.295 1.00 96.44 99 PHE A C 1
ATOM 810 O O . PHE A 1 99 ? -12.983 14.468 25.241 1.00 96.44 99 PHE A O 1
ATOM 817 N N . ALA A 1 100 ? -11.350 15.402 26.457 1.00 95.19 100 ALA A N 1
ATOM 818 C CA . ALA A 1 100 ? -12.066 15.311 27.736 1.00 95.19 100 ALA A CA 1
ATOM 819 C C . ALA A 1 100 ? -13.401 16.086 27.747 1.00 95.19 100 ALA A C 1
ATOM 821 O O . ALA A 1 100 ? -14.275 15.813 28.572 1.00 95.19 100 ALA A O 1
ATOM 822 N N . ALA A 1 101 ? -13.587 17.041 26.826 1.00 94.31 101 ALA A N 1
ATOM 823 C CA . ALA A 1 101 ? -14.861 17.735 26.642 1.00 94.31 101 ALA A CA 1
ATOM 824 C C . ALA A 1 101 ? -15.990 16.793 26.169 1.00 94.31 101 ALA A C 1
ATOM 826 O O . ALA A 1 101 ? -17.160 17.042 26.450 1.00 94.31 101 ALA A O 1
ATOM 827 N N . PHE A 1 102 ? -15.652 15.688 25.499 1.00 95.12 102 PHE A N 1
ATOM 828 C CA . PHE A 1 102 ? -16.602 14.719 24.958 1.00 95.12 102 PHE A CA 1
ATOM 829 C C . PHE A 1 102 ? -16.818 13.576 25.959 1.00 95.12 102 PHE A C 1
ATOM 831 O O . PHE A 1 102 ? -16.325 12.460 25.795 1.00 95.12 102 PHE A O 1
ATOM 838 N N . LYS A 1 103 ? -17.579 13.834 27.029 1.00 90.81 103 LYS A N 1
ATOM 839 C CA . LYS A 1 103 ? -17.757 12.892 28.159 1.00 90.81 103 LYS A CA 1
ATOM 840 C C . LYS A 1 103 ? -18.342 11.528 27.773 1.00 90.81 103 LYS A C 1
ATOM 842 O O . LYS A 1 103 ? -18.190 10.552 28.511 1.00 90.81 103 LYS A O 1
ATOM 847 N N . ARG A 1 104 ? -19.056 11.458 26.646 1.00 94.12 104 ARG A N 1
ATOM 848 C CA . ARG A 1 104 ? -19.653 10.223 26.117 1.00 94.12 104 ARG A CA 1
ATOM 849 C C . ARG A 1 104 ? -18.840 9.566 25.010 1.00 94.12 104 ARG A C 1
ATOM 851 O O . ARG A 1 104 ? -19.247 8.498 24.572 1.00 94.12 104 ARG A O 1
ATOM 858 N N . LEU A 1 105 ? -17.690 10.120 24.629 1.00 96.81 105 LEU A N 1
ATOM 859 C CA . LEU A 1 105 ? -16.867 9.565 23.562 1.00 96.81 105 LEU A CA 1
ATOM 860 C C . LEU A 1 105 ? -16.480 8.111 23.873 1.00 96.81 105 LEU A C 1
ATOM 862 O O . LEU A 1 105 ? -15.956 7.805 24.950 1.00 96.81 105 LEU A O 1
ATOM 866 N N . ARG A 1 106 ? -16.791 7.219 22.933 1.00 97.69 106 ARG A N 1
ATOM 867 C CA . ARG A 1 106 ? -16.477 5.783 22.937 1.00 97.69 106 ARG A CA 1
ATOM 868 C C . ARG A 1 106 ? -15.612 5.391 21.752 1.00 97.69 106 ARG A C 1
ATOM 870 O O . ARG A 1 106 ? -14.764 4.515 21.907 1.00 97.69 106 ARG A O 1
ATOM 877 N N . THR A 1 107 ? -15.765 6.074 20.622 1.00 98.38 107 THR A N 1
ATOM 878 C CA . THR A 1 107 ? -15.012 5.796 19.400 1.00 98.38 107 THR A CA 1
ATOM 879 C C . THR A 1 107 ? -14.382 7.071 18.852 1.00 98.38 107 THR A C 1
ATOM 881 O O . THR A 1 107 ? -15.067 8.078 18.686 1.00 98.38 107 THR A O 1
ATOM 884 N N . LEU A 1 108 ? -13.084 7.018 18.553 1.00 98.31 108 LEU A N 1
ATOM 885 C CA . LEU A 1 108 ? -12.339 8.117 17.947 1.00 98.31 108 LEU A CA 1
ATOM 886 C C . LEU A 1 108 ? -11.487 7.605 16.786 1.00 98.31 108 LEU A C 1
ATOM 888 O O . LEU A 1 108 ? -10.598 6.776 16.990 1.00 98.31 108 LEU A O 1
ATOM 892 N N . TYR A 1 109 ? -11.713 8.156 15.596 1.00 96.88 109 TYR A N 1
ATOM 893 C CA . TYR A 1 109 ? -10.804 8.052 14.457 1.00 96.88 109 TYR A CA 1
ATOM 894 C C . TYR A 1 109 ? -10.113 9.401 14.265 1.00 96.88 109 TYR A C 1
ATOM 896 O O . TYR A 1 109 ? -10.763 10.411 14.015 1.00 96.88 109 TYR A O 1
ATOM 904 N N . PHE A 1 110 ? -8.795 9.424 14.428 1.00 94.75 110 PHE A N 1
ATOM 905 C CA . PHE A 1 110 ? -7.983 10.633 14.429 1.00 94.75 110 PHE A CA 1
ATOM 906 C C . PHE A 1 110 ? -6.830 10.488 13.437 1.00 94.75 110 PHE A C 1
ATOM 908 O O . PHE A 1 110 ? -5.806 9.859 13.724 1.00 94.75 110 PHE A O 1
ATOM 915 N N . HIS A 1 111 ? -7.023 11.010 12.228 1.00 90.94 111 HIS A N 1
ATOM 916 C CA . HIS A 1 111 ? -6.097 10.839 11.108 1.00 90.94 111 HIS A CA 1
ATOM 917 C C . HIS A 1 111 ? -5.508 12.190 10.707 1.00 90.94 111 HIS A C 1
ATOM 919 O O . HIS A 1 111 ? -6.229 13.096 10.308 1.00 90.94 111 HIS A O 1
ATOM 925 N N . TYR A 1 112 ? -4.194 12.340 10.801 1.00 87.06 112 TYR A N 1
ATOM 926 C CA . TYR A 1 112 ? -3.517 13.611 10.558 1.00 87.06 112 TYR A CA 1
ATOM 927 C C . TYR A 1 112 ? -2.266 13.421 9.693 1.00 87.06 112 TYR A C 1
ATOM 929 O O . TYR A 1 112 ? -1.596 12.381 9.729 1.00 87.06 112 TYR A O 1
ATOM 937 N N . ASN A 1 113 ? -1.970 14.433 8.885 1.00 80.00 113 ASN A N 1
ATOM 938 C CA . ASN A 1 113 ? -0.914 14.457 7.878 1.00 80.00 113 ASN A CA 1
ATOM 939 C C . ASN A 1 113 ? -0.137 15.792 7.854 1.00 80.00 113 ASN A C 1
ATOM 941 O O . ASN A 1 113 ? 0.902 15.874 7.208 1.00 80.00 113 ASN A O 1
ATOM 945 N N . ASP A 1 114 ? -0.609 16.834 8.541 1.00 68.00 114 ASP A N 1
ATOM 946 C CA . ASP A 1 114 ? -0.051 18.182 8.435 1.00 68.00 114 ASP A CA 1
ATOM 947 C C . ASP A 1 114 ? 1.313 18.336 9.140 1.00 68.00 114 ASP A C 1
ATOM 949 O O . ASP A 1 114 ? 1.451 18.115 10.342 1.00 68.00 114 ASP A O 1
ATOM 953 N N . GLU A 1 115 ? 2.337 18.741 8.381 1.00 65.50 115 GLU A N 1
ATOM 954 C CA . GLU A 1 115 ? 3.680 19.057 8.884 1.00 65.50 115 GLU A CA 1
ATOM 955 C C . GLU A 1 115 ? 3.740 20.366 9.688 1.00 65.50 115 GLU A C 1
ATOM 957 O O . GLU A 1 115 ? 4.694 20.565 10.443 1.00 65.50 115 GLU A O 1
ATOM 962 N N . ALA A 1 116 ? 2.752 21.253 9.528 1.00 63.38 116 ALA A N 1
ATOM 963 C CA . ALA A 1 116 ? 2.680 22.558 10.184 1.00 63.38 116 ALA A CA 1
ATOM 964 C C . ALA A 1 116 ? 1.966 22.524 11.547 1.00 63.38 116 ALA A C 1
ATOM 966 O O . ALA A 1 116 ? 1.873 23.549 12.228 1.00 63.38 116 ALA A O 1
ATOM 967 N N . LEU A 1 117 ? 1.455 21.362 11.952 1.00 70.94 117 LEU A N 1
ATOM 968 C CA . LEU A 1 117 ? 0.644 21.217 13.150 1.00 70.94 117 LEU A CA 1
ATOM 969 C C . LEU A 1 117 ? 1.518 21.250 14.416 1.00 70.94 117 LEU A C 1
ATOM 971 O O . LEU A 1 117 ? 2.527 20.551 14.515 1.00 70.94 117 LEU A O 1
ATOM 975 N N . ASP A 1 118 ? 1.140 22.061 15.412 1.00 79.81 118 ASP A N 1
ATOM 976 C CA . ASP A 1 118 ? 1.851 22.090 16.697 1.00 79.81 118 ASP A CA 1
ATOM 977 C C . ASP A 1 118 ? 1.609 20.778 17.453 1.00 79.81 118 ASP A C 1
ATOM 979 O O . ASP A 1 118 ? 0.533 20.528 18.008 1.00 79.81 118 ASP A O 1
ATOM 983 N N . TRP A 1 119 ? 2.639 19.935 17.490 1.00 80.50 119 TRP A N 1
ATOM 984 C CA . TRP A 1 119 ? 2.592 18.616 18.114 1.00 80.50 119 TRP A CA 1
ATOM 985 C C . TRP A 1 119 ? 2.234 18.650 19.597 1.00 80.50 119 TRP A C 1
ATOM 987 O O . TRP A 1 119 ? 1.663 17.679 20.092 1.00 80.50 119 TRP A O 1
ATOM 997 N N . ASN A 1 120 ? 2.487 19.758 20.302 1.00 85.19 120 ASN A N 1
ATOM 998 C CA . ASN A 1 120 ? 2.077 19.893 21.699 1.00 85.19 120 ASN A CA 1
ATOM 999 C C . ASN A 1 120 ? 0.550 19.920 21.840 1.00 85.19 120 ASN A C 1
ATOM 1001 O O . ASN A 1 120 ? 0.014 19.427 22.835 1.00 85.19 120 ASN A O 1
ATOM 1005 N N . ILE A 1 121 ? -0.159 20.470 20.847 1.00 88.38 121 ILE A N 1
ATOM 1006 C CA . ILE A 1 121 ? -1.625 20.498 20.824 1.00 88.38 121 ILE A CA 1
ATOM 1007 C C . ILE A 1 121 ? -2.157 19.074 20.654 1.00 88.38 121 ILE A C 1
ATOM 1009 O O . ILE A 1 121 ? -3.021 18.653 21.423 1.00 88.38 121 ILE A O 1
ATOM 1013 N N . VAL A 1 122 ? -1.599 18.305 19.712 1.00 89.62 122 VAL A N 1
ATOM 1014 C CA . VAL A 1 122 ? -1.994 16.900 19.496 1.00 89.62 122 VAL A CA 1
ATOM 1015 C C . VAL A 1 122 ? -1.670 16.043 20.708 1.00 89.62 122 VAL A C 1
ATOM 1017 O O . VAL A 1 122 ? -2.519 15.284 21.164 1.00 89.62 122 VAL A O 1
ATOM 1020 N N . GLU A 1 123 ? -0.463 16.179 21.260 1.00 91.00 123 GLU A N 1
ATOM 1021 C CA . GLU A 1 123 ? -0.033 15.437 22.442 1.00 91.00 123 GLU A CA 1
ATOM 1022 C C . GLU A 1 123 ? -0.992 15.680 23.613 1.00 91.00 123 GLU A C 1
ATOM 1024 O O . GLU A 1 123 ? -1.468 14.731 24.239 1.00 91.00 123 GLU A O 1
ATOM 1029 N N . LYS A 1 124 ? -1.335 16.946 23.877 1.00 93.25 124 LYS A N 1
ATOM 1030 C CA . LYS A 1 124 ? -2.279 17.321 24.933 1.00 93.25 124 LYS A CA 1
ATOM 1031 C C . LYS A 1 124 ? -3.685 16.782 24.666 1.00 93.25 124 LYS A C 1
ATOM 1033 O O . LYS A 1 124 ? -4.317 16.267 25.591 1.00 93.25 124 LYS A O 1
ATOM 1038 N N . ALA A 1 125 ? -4.163 16.871 23.425 1.00 95.06 125 ALA A N 1
ATOM 1039 C CA . ALA A 1 125 ? -5.466 16.348 23.039 1.00 95.06 125 ALA A CA 1
ATOM 1040 C C . ALA A 1 125 ? -5.530 14.829 23.249 1.00 95.06 125 ALA A C 1
ATOM 1042 O O . ALA A 1 125 ? -6.422 14.348 23.944 1.00 95.06 125 ALA A O 1
ATOM 1043 N N . LEU A 1 126 ? -4.547 14.070 22.759 1.00 95.44 126 LEU A N 1
ATOM 1044 C CA . LEU A 1 126 ? -4.487 12.619 22.946 1.00 95.44 126 LEU A CA 1
ATOM 1045 C C . LEU A 1 126 ? -4.365 12.225 24.424 1.00 95.44 126 LEU A C 1
ATOM 1047 O O . LEU A 1 126 ? -5.075 11.327 24.869 1.00 95.44 126 LEU A O 1
ATOM 1051 N N . LYS A 1 127 ? -3.546 12.927 25.220 1.00 96.06 127 LYS A N 1
ATOM 1052 C CA . LYS A 1 127 ? -3.438 12.684 26.672 1.00 96.06 127 LYS A CA 1
ATOM 1053 C C . LYS A 1 127 ? -4.759 12.910 27.411 1.00 96.06 127 LYS A C 1
ATOM 1055 O O . LYS A 1 127 ? -5.055 12.190 28.361 1.00 96.06 127 LYS A O 1
ATOM 1060 N N . SER A 1 128 ? -5.586 13.852 26.953 1.00 97.12 128 SER A N 1
ATOM 1061 C CA . SER A 1 128 ? -6.903 14.109 27.553 1.00 97.12 128 SER A CA 1
ATOM 1062 C C . SER A 1 128 ? -7.911 12.963 27.379 1.00 97.12 128 SER A C 1
ATOM 1064 O O . SER A 1 128 ? -8.926 12.933 28.071 1.00 97.12 128 SER A O 1
ATOM 1066 N N . LEU A 1 129 ? -7.626 11.976 26.516 1.00 97.56 129 LEU A N 1
ATOM 1067 C CA . LEU A 1 129 ? -8.440 10.760 26.412 1.00 97.56 129 LEU A CA 1
ATOM 1068 C C . LEU A 1 129 ? -8.475 9.964 27.724 1.00 97.56 129 LEU A C 1
ATOM 1070 O O . LEU A 1 129 ? -9.419 9.203 27.930 1.00 97.56 129 LEU A O 1
ATOM 1074 N N . ALA A 1 130 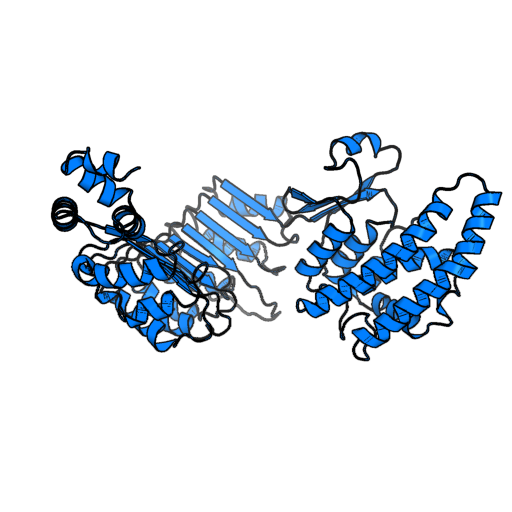? -7.505 10.163 28.625 1.00 96.31 130 ALA A N 1
ATOM 1075 C CA . ALA A 1 130 ? -7.499 9.559 29.958 1.00 96.31 130 ALA A CA 1
ATOM 1076 C C . ALA A 1 130 ? -8.734 9.928 30.801 1.00 96.31 130 ALA A C 1
ATOM 1078 O O . ALA A 1 130 ? -9.137 9.145 31.662 1.00 96.31 130 ALA A O 1
ATOM 1079 N N . ASP A 1 131 ? -9.357 11.075 30.514 1.00 95.19 131 ASP A N 1
ATOM 1080 C CA . ASP A 1 131 ? -10.573 11.560 31.174 1.00 95.19 131 ASP A CA 1
ATOM 1081 C C . ASP A 1 131 ? -11.857 11.165 30.419 1.00 95.19 131 ASP A C 1
ATOM 1083 O O . ASP A 1 131 ? -12.957 11.614 30.747 1.00 95.19 131 ASP A O 1
ATOM 1087 N N . THR A 1 132 ? -11.733 10.316 29.397 1.00 95.12 132 THR A N 1
ATOM 1088 C CA . THR A 1 132 ? -12.851 9.785 28.612 1.00 95.12 132 THR A CA 1
ATOM 1089 C C . THR A 1 132 ? -13.057 8.299 28.894 1.00 95.12 132 THR A C 1
ATOM 1091 O O . THR A 1 132 ? -12.275 7.638 29.577 1.00 95.12 132 THR A O 1
ATOM 1094 N N . MET A 1 133 ? -14.127 7.745 28.335 1.00 95.50 133 MET A N 1
ATOM 1095 C CA . MET A 1 133 ? -14.431 6.316 28.398 1.00 95.50 133 MET A CA 1
ATOM 1096 C C . MET A 1 133 ? -14.204 5.661 27.031 1.00 95.50 133 MET A C 1
ATOM 1098 O O . MET A 1 133 ? -14.974 4.795 26.634 1.00 95.50 133 MET A O 1
ATOM 1102 N N . ILE A 1 134 ? -13.167 6.093 26.306 1.00 98.19 134 ILE A N 1
ATOM 1103 C CA . ILE A 1 134 ? -12.854 5.615 24.958 1.00 98.19 134 ILE A CA 1
ATOM 1104 C C . ILE A 1 134 ? -12.644 4.092 24.932 1.00 98.19 134 ILE A C 1
ATOM 1106 O O . ILE A 1 134 ? -11.848 3.541 25.691 1.00 98.19 134 ILE A O 1
ATOM 1110 N N . GLU A 1 135 ? -13.375 3.412 24.052 1.00 98.56 135 GLU A N 1
ATOM 1111 C CA . GLU A 1 135 ? -13.351 1.957 23.859 1.00 98.56 135 GLU A CA 1
ATOM 1112 C C . GLU A 1 135 ? -12.659 1.572 22.545 1.00 98.56 135 GLU A C 1
ATOM 1114 O O . GLU A 1 135 ? -12.004 0.527 22.474 1.00 98.56 135 GLU A O 1
ATOM 1119 N N . THR A 1 136 ? -12.761 2.429 21.524 1.00 98.75 136 THR A N 1
ATOM 1120 C CA . THR A 1 136 ? -12.130 2.263 20.209 1.00 98.75 136 THR A CA 1
ATOM 1121 C C . THR A 1 136 ? -11.351 3.517 19.829 1.00 98.75 136 THR A C 1
ATOM 1123 O O . THR A 1 136 ? -11.914 4.607 19.766 1.00 98.75 136 THR A O 1
ATOM 1126 N N . LEU A 1 137 ? -10.062 3.360 19.541 1.00 98.69 137 LEU A N 1
ATOM 1127 C CA . LEU A 1 137 ? -9.180 4.442 19.115 1.00 98.69 137 LEU A CA 1
ATOM 1128 C C . LEU A 1 137 ? -8.446 4.040 17.837 1.00 98.69 137 LEU A C 1
ATOM 1130 O O . LEU A 1 137 ? -7.817 2.986 17.782 1.00 98.69 137 LEU A O 1
ATOM 1134 N N . SER A 1 138 ? -8.493 4.892 16.822 1.00 97.75 138 SER A N 1
ATOM 1135 C CA . SER A 1 138 ? -7.702 4.766 15.602 1.00 97.75 138 SER A CA 1
ATOM 1136 C C . SER A 1 138 ? -6.901 6.042 15.405 1.00 97.75 138 SER A C 1
ATOM 1138 O O . SER A 1 138 ? -7.476 7.118 15.275 1.00 97.75 138 SER A O 1
ATOM 1140 N N . ILE A 1 139 ? -5.577 5.924 15.392 1.00 94.00 139 ILE A N 1
ATOM 1141 C CA . ILE A 1 139 ? -4.657 7.026 15.120 1.00 94.00 139 ILE A CA 1
ATOM 1142 C C . ILE A 1 139 ? -3.895 6.704 13.842 1.00 94.00 139 ILE A C 1
ATOM 1144 O O . ILE A 1 139 ? -3.232 5.668 13.756 1.00 94.00 139 ILE A O 1
ATOM 1148 N N . LYS A 1 140 ? -3.955 7.613 12.869 1.00 90.56 140 LYS A N 1
ATOM 1149 C CA . LYS A 1 140 ? -3.174 7.536 11.632 1.00 90.56 140 LYS A CA 1
ATOM 1150 C C . LYS A 1 140 ? -2.326 8.795 11.492 1.00 90.56 140 LYS A C 1
ATOM 1152 O O . LYS A 1 140 ? -2.866 9.888 11.377 1.00 90.56 140 LYS A O 1
ATOM 1157 N N . ALA A 1 141 ? -1.010 8.624 11.530 1.00 86.31 141 ALA A N 1
ATOM 1158 C CA . ALA A 1 141 ? -0.011 9.682 11.606 1.00 86.31 141 ALA A CA 1
ATOM 1159 C C . ALA A 1 141 ? 0.885 9.672 10.357 1.00 86.31 141 ALA A C 1
ATOM 1161 O O . ALA A 1 141 ? 1.936 9.024 10.348 1.00 86.31 141 ALA A O 1
ATOM 1162 N N . MET A 1 142 ? 0.476 10.380 9.302 1.00 79.62 142 MET A N 1
ATOM 1163 C CA . MET A 1 142 ? 1.107 10.299 7.972 1.00 79.62 142 MET A CA 1
ATOM 1164 C C . MET A 1 142 ? 2.227 11.328 7.728 1.00 79.62 142 MET A C 1
ATOM 1166 O O . MET A 1 142 ? 2.912 11.243 6.714 1.00 79.62 142 MET A O 1
ATOM 1170 N N . SER A 1 143 ? 2.471 12.257 8.660 1.00 74.00 143 SER A N 1
ATOM 1171 C CA . SER A 1 143 ? 3.592 13.207 8.553 1.00 74.00 143 SER A CA 1
ATOM 1172 C C . SER A 1 143 ? 4.932 12.575 8.955 1.00 74.00 143 SER A C 1
ATOM 1174 O O . SER A 1 143 ? 5.029 11.882 9.974 1.00 74.00 143 SER A O 1
ATOM 1176 N N . THR A 1 144 ? 6.000 12.876 8.208 1.00 65.62 144 THR A N 1
ATOM 1177 C CA . THR A 1 144 ? 7.367 12.401 8.492 1.00 65.62 144 THR A CA 1
ATOM 1178 C C . THR A 1 144 ? 8.026 13.077 9.699 1.00 65.62 144 THR A C 1
ATOM 1180 O O . THR A 1 144 ? 9.003 12.559 10.249 1.00 65.62 144 THR A O 1
ATOM 1183 N N . ASN A 1 145 ? 7.480 14.209 10.160 1.00 63.62 145 ASN A N 1
ATOM 1184 C CA . ASN A 1 145 ? 7.978 14.956 11.322 1.00 63.62 145 ASN A CA 1
ATOM 1185 C C . ASN A 1 145 ? 7.437 14.425 12.669 1.00 63.62 145 ASN A C 1
ATOM 1187 O O . ASN A 1 145 ? 7.821 14.909 13.732 1.00 63.62 145 ASN A O 1
ATOM 1191 N N . ASN A 1 146 ? 6.635 13.354 12.649 1.00 61.22 146 ASN A N 1
ATOM 1192 C CA . ASN A 1 146 ? 5.989 12.730 13.813 1.00 61.22 146 ASN A CA 1
ATOM 1193 C C . ASN A 1 146 ? 6.881 11.843 14.690 1.00 61.22 146 ASN A C 1
ATOM 1195 O O . ASN A 1 146 ? 6.378 11.035 15.480 1.00 61.22 146 ASN A O 1
ATOM 1199 N N . ARG A 1 147 ? 8.209 11.942 14.570 1.00 61.47 147 ARG A N 1
ATOM 1200 C CA . ARG A 1 147 ? 9.125 10.982 15.213 1.00 61.47 147 ARG A CA 1
ATOM 1201 C C . ARG A 1 147 ? 8.972 10.912 16.736 1.00 61.47 147 ARG A C 1
ATOM 1203 O O . ARG A 1 147 ? 9.226 9.859 17.310 1.00 61.47 147 ARG A O 1
ATOM 1210 N N . LEU A 1 148 ? 8.565 12.008 17.382 1.00 69.62 148 LEU A N 1
ATOM 1211 C CA . LEU A 1 148 ? 8.489 12.102 18.845 1.00 69.62 148 LEU A CA 1
ATOM 1212 C C . LEU A 1 148 ? 7.068 12.018 19.415 1.00 69.62 148 LEU A C 1
ATOM 1214 O O . LEU A 1 148 ? 6.918 11.591 20.554 1.00 69.62 148 LEU A O 1
ATOM 1218 N N . LEU A 1 149 ? 6.030 12.368 18.650 1.00 79.19 149 LEU A N 1
ATOM 1219 C CA . LEU A 1 149 ? 4.664 12.440 19.181 1.00 79.19 149 LEU A CA 1
ATOM 1220 C C . LEU A 1 149 ? 4.184 11.078 19.696 1.00 79.19 149 LEU A C 1
ATOM 1222 O O . LEU A 1 149 ? 3.825 10.955 20.864 1.00 79.19 149 LEU A O 1
ATOM 1226 N N . LEU A 1 150 ? 4.239 10.039 18.852 1.00 81.12 150 LEU A N 1
ATOM 1227 C CA . LEU A 1 150 ? 3.818 8.694 19.257 1.00 81.12 150 LEU A CA 1
ATOM 1228 C C . LEU A 1 150 ? 4.665 8.161 20.414 1.00 81.12 150 LEU A C 1
ATOM 1230 O O . LEU A 1 150 ? 4.120 7.564 21.338 1.00 81.12 150 LEU A O 1
ATOM 1234 N N . ARG A 1 151 ? 5.970 8.454 20.422 1.00 83.31 151 ARG A N 1
ATOM 1235 C CA . ARG A 1 151 ? 6.865 8.100 21.528 1.00 83.31 151 ARG A CA 1
ATOM 1236 C C . ARG A 1 151 ? 6.407 8.709 22.860 1.00 83.31 151 ARG A C 1
ATOM 1238 O O . ARG A 1 151 ? 6.504 8.040 23.882 1.00 83.31 151 ARG A O 1
ATOM 1245 N N . ASN A 1 152 ? 5.883 9.934 22.847 1.00 86.06 152 ASN A N 1
ATOM 1246 C CA . ASN A 1 152 ? 5.456 10.641 24.056 1.00 86.06 152 ASN A CA 1
ATOM 1247 C C . ASN A 1 152 ? 4.088 10.199 24.589 1.00 86.06 152 ASN A C 1
ATOM 1249 O O . ASN A 1 152 ? 3.841 10.348 25.784 1.00 86.06 152 ASN A O 1
ATOM 1253 N N . VAL A 1 153 ? 3.193 9.693 23.731 1.00 91.44 153 VAL A N 1
ATOM 1254 C CA . VAL A 1 153 ? 1.808 9.361 24.126 1.00 91.44 153 VAL A CA 1
ATOM 1255 C C . VAL A 1 153 ? 1.537 7.866 24.253 1.00 91.44 153 VAL A C 1
ATOM 1257 O O . VAL A 1 153 ? 0.558 7.493 24.889 1.00 91.44 153 VAL A O 1
ATOM 1260 N N . ILE A 1 154 ? 2.371 6.990 23.681 1.00 92.69 154 ILE A N 1
ATOM 1261 C CA . ILE A 1 154 ? 2.072 5.550 23.589 1.00 92.69 154 ILE A CA 1
ATOM 1262 C C . ILE A 1 154 ? 1.770 4.903 24.948 1.00 92.69 154 ILE A C 1
ATOM 1264 O O . ILE A 1 154 ? 0.807 4.147 25.067 1.00 92.69 154 ILE A O 1
ATOM 1268 N N . ILE A 1 155 ? 2.534 5.247 25.990 1.00 95.19 155 ILE A N 1
ATOM 1269 C CA . ILE A 1 155 ? 2.332 4.729 27.350 1.00 95.19 155 ILE A CA 1
ATOM 1270 C C . ILE A 1 155 ? 0.966 5.163 27.888 1.00 95.19 155 ILE A C 1
ATOM 1272 O O . ILE A 1 155 ? 0.253 4.357 28.485 1.00 95.19 155 ILE A O 1
ATOM 1276 N N . ASP A 1 156 ? 0.594 6.426 27.674 1.00 96.06 156 ASP A N 1
ATOM 1277 C CA . ASP A 1 156 ? -0.680 6.974 28.136 1.00 96.06 156 ASP A CA 1
ATOM 1278 C C . ASP A 1 156 ? -1.855 6.321 27.404 1.00 96.06 156 ASP A C 1
ATOM 1280 O O . ASP A 1 156 ? -2.836 5.938 28.039 1.00 96.06 156 ASP A O 1
ATOM 1284 N N . LEU A 1 157 ? -1.721 6.097 26.092 1.00 96.75 157 LEU A N 1
ATOM 1285 C CA . LEU A 1 157 ? -2.735 5.419 25.284 1.00 96.75 157 LEU A CA 1
ATOM 1286 C C . LEU A 1 157 ? -2.948 3.964 25.726 1.00 96.75 157 LEU A C 1
ATOM 1288 O O . LEU A 1 157 ? -4.087 3.526 25.873 1.00 96.75 157 LEU A O 1
ATOM 1292 N N . PHE A 1 158 ? -1.877 3.222 26.024 1.00 97.31 158 PHE A N 1
ATOM 1293 C CA . PHE A 1 158 ? -1.990 1.858 26.557 1.00 97.31 158 PHE A CA 1
ATOM 1294 C C . PHE A 1 158 ? -2.563 1.819 27.986 1.00 97.31 158 PHE A C 1
ATOM 1296 O O . PHE A 1 158 ? -3.090 0.793 28.411 1.00 97.31 158 PHE A O 1
ATOM 1303 N N . ARG A 1 159 ? -2.512 2.925 28.740 1.00 96.81 159 ARG A N 1
ATOM 1304 C CA . ARG A 1 159 ? -3.104 3.034 30.087 1.00 96.81 159 ARG A CA 1
ATOM 1305 C C . ARG A 1 159 ? -4.591 3.394 30.084 1.00 96.81 159 ARG A C 1
ATOM 1307 O O . ARG A 1 159 ? -5.204 3.418 31.156 1.00 96.81 159 ARG A O 1
ATOM 1314 N N . LEU A 1 160 ? -5.188 3.657 28.921 1.00 97.62 160 LEU A N 1
ATOM 1315 C CA . LEU A 1 160 ? -6.611 3.967 28.806 1.00 97.62 160 LEU A CA 1
ATOM 131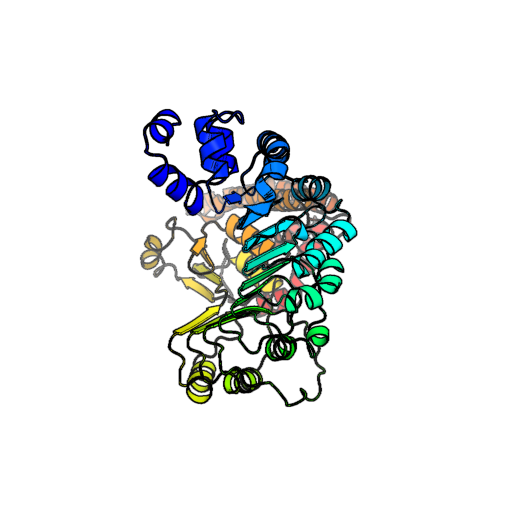6 C C . LEU A 1 160 ? -7.455 2.774 29.278 1.00 97.62 160 LEU A C 1
ATOM 1318 O O . LEU A 1 160 ? -7.516 1.724 28.640 1.00 97.62 160 LEU A O 1
ATOM 1322 N N . LYS A 1 161 ? -8.124 2.939 30.426 1.00 95.31 161 LYS A N 1
ATOM 1323 C CA . LYS A 1 161 ? -8.799 1.843 31.145 1.00 95.31 161 LYS A CA 1
ATOM 1324 C C . LYS A 1 161 ? -9.920 1.188 30.342 1.00 95.31 161 LYS A C 1
ATOM 1326 O O . LYS A 1 161 ? -10.137 -0.012 30.487 1.00 95.31 161 LYS A O 1
ATOM 1331 N N . SER A 1 162 ? -10.630 1.958 29.525 1.00 97.38 162 SER A N 1
ATOM 1332 C CA . SER A 1 162 ? -11.768 1.468 28.740 1.00 97.38 162 SER A CA 1
ATOM 1333 C C . SER A 1 162 ? -11.367 0.976 27.349 1.00 97.38 162 SER A C 1
ATOM 1335 O O . SER A 1 162 ? -12.182 0.344 26.684 1.00 97.38 162 SER A O 1
ATOM 1337 N N . LEU A 1 163 ? -10.121 1.209 26.918 1.00 98.50 163 LEU A N 1
ATOM 1338 C CA . LEU A 1 163 ? -9.703 0.951 25.545 1.00 98.50 163 LEU A CA 1
ATOM 1339 C C . LEU A 1 163 ? -9.640 -0.553 25.260 1.00 98.50 163 LEU A C 1
ATOM 1341 O O . LEU A 1 163 ? -8.887 -1.294 25.893 1.00 98.50 163 LEU A O 1
ATOM 1345 N N . LYS A 1 164 ? -10.436 -0.996 24.282 1.00 98.62 164 LYS A N 1
ATOM 1346 C CA . LYS A 1 164 ? -10.547 -2.393 23.838 1.00 98.62 164 LYS A CA 1
ATOM 1347 C C . LYS A 1 164 ? -10.008 -2.616 22.435 1.00 98.62 164 LYS A C 1
ATOM 1349 O O . LYS A 1 164 ? -9.509 -3.706 22.150 1.00 98.62 164 LYS A O 1
ATOM 1354 N N . ARG A 1 165 ? -10.123 -1.622 21.558 1.00 98.88 165 ARG A N 1
ATOM 1355 C CA . ARG A 1 165 ? -9.655 -1.684 20.170 1.00 98.88 165 ARG A CA 1
ATOM 1356 C C . ARG A 1 165 ? -8.735 -0.506 19.906 1.00 98.88 165 ARG A C 1
ATOM 1358 O O . ARG A 1 165 ? -9.161 0.635 20.060 1.00 98.88 165 ARG A O 1
ATOM 1365 N N . PHE A 1 166 ? -7.501 -0.786 19.513 1.00 98.62 166 PHE A N 1
ATOM 1366 C CA . PHE A 1 166 ? -6.524 0.243 19.204 1.00 98.62 166 PHE A CA 1
ATOM 1367 C C . PHE A 1 166 ? -5.888 -0.011 17.841 1.00 98.62 166 PHE A C 1
ATOM 1369 O O . PHE A 1 166 ? -5.337 -1.079 17.589 1.00 98.62 166 PHE A O 1
ATOM 1376 N N . THR A 1 167 ? -5.960 0.979 16.962 1.00 97.94 167 THR A N 1
ATOM 1377 C CA . THR A 1 167 ? -5.273 0.982 15.674 1.00 97.94 167 THR A CA 1
ATOM 1378 C C . THR A 1 167 ? -4.302 2.146 15.654 1.00 97.94 167 THR A C 1
ATOM 1380 O O . THR A 1 167 ? -4.690 3.286 15.903 1.00 97.94 167 THR A O 1
ATOM 1383 N N . LEU A 1 168 ? -3.047 1.857 15.338 1.00 93.69 168 LEU A N 1
ATOM 1384 C CA . LEU A 1 168 ? -1.977 2.830 15.289 1.00 93.69 168 LEU A CA 1
ATOM 1385 C C . LEU A 1 168 ? -1.206 2.668 13.978 1.00 93.69 168 LEU A C 1
ATOM 1387 O O . LEU A 1 168 ? -0.591 1.634 13.737 1.00 93.69 168 LEU A O 1
ATOM 1391 N N . MET A 1 169 ? -1.250 3.685 13.124 1.00 89.75 169 MET A N 1
ATOM 1392 C CA . MET A 1 169 ? -0.609 3.666 11.809 1.00 89.75 169 MET A CA 1
ATOM 1393 C C . MET A 1 169 ? 0.298 4.881 11.634 1.00 89.75 169 MET A C 1
ATOM 1395 O O . MET A 1 169 ? -0.100 5.997 11.972 1.00 89.75 169 MET A O 1
ATOM 1399 N N . SER A 1 170 ? 1.492 4.690 11.077 1.00 85.06 170 SER A N 1
ATOM 1400 C CA . SER A 1 170 ? 2.394 5.784 10.706 1.00 85.06 170 SER A CA 1
ATOM 1401 C C . SER A 1 170 ? 3.214 5.451 9.456 1.00 85.06 170 SER A C 1
ATOM 1403 O O . SER A 1 170 ? 3.105 4.355 8.930 1.00 85.06 170 SER A O 1
ATOM 1405 N N . VAL A 1 171 ? 3.998 6.407 8.950 1.00 73.00 171 VAL A N 1
ATOM 1406 C CA . VAL A 1 171 ? 4.912 6.223 7.804 1.00 73.00 171 VAL A CA 1
ATOM 1407 C C . VAL A 1 171 ? 6.392 6.317 8.178 1.00 73.00 171 VAL A C 1
ATOM 1409 O O . VAL A 1 171 ? 7.247 6.010 7.353 1.00 73.00 171 VAL A O 1
ATOM 1412 N N . SER A 1 172 ? 6.723 6.767 9.395 1.00 64.81 172 SER A N 1
ATOM 1413 C CA . SER A 1 172 ? 8.120 6.900 9.841 1.00 64.81 172 SER A CA 1
ATOM 1414 C C . SER A 1 172 ? 8.257 7.182 11.345 1.00 64.81 172 SER A C 1
ATOM 1416 O O . SER A 1 172 ? 9.081 8.010 11.755 1.00 64.81 172 SER A O 1
ATOM 1418 N N . SER A 1 173 ? 7.432 6.557 12.184 1.00 68.25 173 SER A N 1
ATOM 1419 C CA . SER A 1 173 ? 7.505 6.739 13.639 1.00 68.25 173 SER A CA 1
ATOM 1420 C C . SER A 1 173 ? 8.251 5.595 14.320 1.00 68.25 173 SER A C 1
ATOM 1422 O O . SER A 1 173 ? 8.098 4.423 13.980 1.00 68.25 173 SER A O 1
ATOM 1424 N N . SER A 1 174 ? 9.045 5.949 15.330 1.00 72.38 174 SER A N 1
ATOM 1425 C CA . SER A 1 174 ? 9.695 4.999 16.230 1.00 72.38 174 SER A CA 1
ATOM 1426 C C . SER A 1 174 ? 8.991 5.008 17.581 1.00 72.38 174 SER A C 1
ATOM 1428 O O . SER A 1 174 ? 8.867 6.065 18.206 1.00 72.38 174 SER A O 1
ATOM 1430 N N . VAL A 1 175 ? 8.578 3.834 18.043 1.00 83.44 175 VAL A N 1
ATOM 1431 C CA . VAL A 1 175 ? 8.110 3.608 19.410 1.00 83.44 175 VAL A CA 1
ATOM 1432 C C . VAL A 1 175 ? 9.192 2.830 20.152 1.00 83.44 175 VAL A C 1
ATOM 1434 O O . VAL A 1 175 ? 9.761 1.883 19.619 1.00 83.44 175 VAL A O 1
ATOM 1437 N N . ASN A 1 176 ? 9.473 3.226 21.390 1.00 87.62 176 ASN A N 1
ATOM 1438 C CA . ASN A 1 176 ? 10.294 2.428 22.291 1.00 87.62 176 ASN A CA 1
ATOM 1439 C C . ASN A 1 176 ? 9.395 1.386 22.961 1.00 87.62 176 ASN A C 1
ATOM 1441 O O . ASN A 1 176 ? 8.839 1.638 24.028 1.00 87.62 176 ASN A O 1
ATOM 1445 N N . TRP A 1 177 ? 9.213 0.227 22.330 1.00 90.69 177 TRP A N 1
ATOM 1446 C CA . TRP A 1 177 ? 8.308 -0.808 22.841 1.00 90.69 177 TRP A CA 1
ATOM 1447 C C . TRP A 1 177 ? 8.672 -1.273 24.255 1.00 90.69 177 TRP A C 1
ATOM 1449 O O . TRP A 1 177 ? 7.777 -1.534 25.053 1.00 90.69 177 TRP A O 1
ATOM 1459 N N . SER A 1 178 ? 9.960 -1.257 24.612 1.00 89.88 178 SER A N 1
ATOM 1460 C CA . SER A 1 178 ? 10.450 -1.555 25.965 1.00 89.88 178 SER A CA 1
ATOM 1461 C C . SER A 1 178 ? 9.828 -0.693 27.065 1.00 89.88 178 SER A C 1
ATOM 1463 O O . SER A 1 178 ? 9.705 -1.146 28.202 1.00 89.88 178 SER A O 1
ATOM 1465 N N . ASP A 1 179 ? 9.389 0.528 26.747 1.00 89.75 179 ASP A N 1
ATOM 1466 C CA . ASP A 1 179 ? 8.762 1.425 27.722 1.00 89.75 179 ASP A CA 1
ATOM 1467 C C . ASP A 1 179 ? 7.382 0.899 28.180 1.00 89.75 179 ASP A C 1
ATOM 1469 O O . ASP A 1 179 ? 6.863 1.306 29.223 1.00 89.75 179 ASP A O 1
ATOM 1473 N N . LEU A 1 180 ? 6.803 -0.060 27.445 1.00 91.94 180 LEU A N 1
ATOM 1474 C CA . LEU A 1 180 ? 5.559 -0.744 27.798 1.00 91.94 180 LEU A CA 1
ATOM 1475 C C . LEU A 1 180 ? 5.751 -1.918 28.772 1.00 91.94 180 LEU A C 1
ATOM 1477 O O . LEU A 1 180 ? 4.756 -2.474 29.232 1.00 91.94 180 LEU A O 1
ATOM 1481 N N . ALA A 1 181 ? 6.985 -2.285 29.142 1.00 88.75 181 ALA A N 1
ATOM 1482 C CA . ALA A 1 181 ? 7.264 -3.467 29.970 1.00 88.75 181 ALA A CA 1
ATOM 1483 C C . ALA A 1 181 ? 6.537 -3.482 31.332 1.00 88.75 181 ALA A C 1
ATOM 1485 O O . ALA A 1 181 ? 6.261 -4.548 31.872 1.00 88.75 181 ALA A O 1
ATOM 1486 N N . ASN A 1 182 ? 6.206 -2.307 31.881 1.00 88.12 182 ASN A N 1
ATOM 1487 C CA . ASN A 1 182 ? 5.480 -2.153 33.151 1.00 88.12 182 ASN A CA 1
ATOM 1488 C C . ASN A 1 182 ? 4.064 -1.578 32.969 1.00 88.12 182 ASN A C 1
ATOM 1490 O O . ASN A 1 182 ? 3.466 -1.053 33.912 1.00 88.12 182 ASN A O 1
ATOM 1494 N N . VAL A 1 183 ? 3.542 -1.608 31.746 1.00 93.00 183 VAL A N 1
ATOM 1495 C CA . VAL A 1 183 ? 2.185 -1.166 31.422 1.00 93.00 183 VAL A CA 1
ATOM 1496 C C . VAL A 1 183 ? 1.276 -2.388 31.388 1.00 93.00 183 VAL A C 1
ATOM 1498 O O . VAL A 1 183 ? 1.699 -3.468 31.006 1.00 93.00 183 VAL A O 1
ATOM 1501 N N . SER A 1 184 ? 0.021 -2.234 31.801 1.00 93.06 184 SER A N 1
ATOM 1502 C CA . SER A 1 184 ? -1.005 -3.266 31.664 1.00 93.06 184 SER A CA 1
ATOM 1503 C C . SER A 1 184 ? -2.261 -2.605 31.114 1.00 93.06 184 SER A C 1
ATOM 1505 O O . SER A 1 184 ? -2.791 -1.673 31.722 1.00 93.06 184 SER A O 1
ATOM 1507 N N . SER A 1 185 ? -2.685 -3.047 29.934 1.00 95.75 185 SER A N 1
ATOM 1508 C CA . SER A 1 185 ? -3.808 -2.489 29.186 1.00 95.75 185 SER A CA 1
ATOM 1509 C C . SER A 1 185 ? -4.976 -3.472 29.104 1.00 95.75 185 SER A C 1
ATOM 1511 O O . SER A 1 185 ? -4.824 -4.683 29.277 1.00 95.75 185 SER A O 1
ATOM 1513 N N . ASN A 1 186 ? -6.156 -2.942 28.780 1.00 96.81 186 ASN A N 1
ATOM 1514 C CA . ASN A 1 186 ? -7.365 -3.727 28.525 1.00 96.81 186 ASN A CA 1
ATOM 1515 C C . ASN A 1 186 ? -7.603 -4.002 27.033 1.00 96.81 186 ASN A C 1
ATOM 1517 O O . ASN A 1 186 ? -8.685 -4.484 26.681 1.00 96.81 186 ASN A O 1
ATOM 1521 N N . ILE A 1 187 ? -6.611 -3.710 26.184 1.00 98.44 187 ILE A N 1
ATOM 1522 C CA . ILE A 1 187 ? -6.700 -3.835 24.730 1.00 98.44 187 ILE A CA 1
ATOM 1523 C C . ILE A 1 187 ? -6.901 -5.308 24.362 1.00 98.44 187 ILE A C 1
ATOM 1525 O O . ILE A 1 187 ? -6.165 -6.194 24.791 1.00 98.44 187 ILE A O 1
ATOM 1529 N N . GLU A 1 188 ? -7.923 -5.558 23.549 1.00 98.50 188 GLU A N 1
ATOM 1530 C CA . GLU A 1 188 ? -8.280 -6.879 23.031 1.00 98.50 188 GLU A CA 1
ATOM 1531 C C . GLU A 1 188 ? -7.980 -6.999 21.532 1.00 98.50 188 GLU A C 1
ATOM 1533 O O . GLU A 1 188 ? -7.784 -8.106 21.039 1.00 98.50 188 GLU A O 1
ATOM 1538 N N . HIS A 1 189 ? -7.951 -5.881 20.803 1.00 98.75 189 HIS A N 1
ATOM 1539 C CA . HIS A 1 189 ? -7.616 -5.843 19.381 1.00 98.75 189 HIS A CA 1
ATOM 1540 C C . HIS A 1 189 ? -6.607 -4.730 19.137 1.00 98.75 189 HIS A C 1
ATOM 1542 O O . HIS A 1 189 ? -6.905 -3.570 19.428 1.00 98.75 189 HIS A O 1
ATOM 1548 N N . LEU A 1 190 ? -5.445 -5.090 18.603 1.00 98.50 190 LEU A N 1
ATOM 1549 C CA . LEU A 1 190 ? -4.371 -4.159 18.300 1.00 98.50 190 LEU A CA 1
ATOM 1550 C C . LEU A 1 190 ? -3.961 -4.289 16.831 1.00 98.50 190 LEU A C 1
ATOM 1552 O O . LEU A 1 190 ? -3.664 -5.389 16.369 1.00 98.50 190 LEU A O 1
ATOM 1556 N N . THR A 1 191 ? -3.915 -3.161 16.130 1.00 97.62 191 THR A N 1
ATOM 1557 C CA . THR A 1 191 ? -3.296 -3.044 14.806 1.00 97.62 191 THR A CA 1
ATOM 1558 C C . THR A 1 191 ? -2.181 -2.009 14.868 1.00 97.62 191 THR A C 1
ATOM 1560 O O . THR A 1 191 ? -2.427 -0.887 15.309 1.00 97.62 191 THR A O 1
ATOM 1563 N N . VAL A 1 192 ? -0.978 -2.366 14.423 1.00 94.19 192 VAL A N 1
ATOM 1564 C CA . VAL A 1 192 ? 0.204 -1.495 14.385 1.00 94.19 192 VAL A CA 1
ATOM 1565 C C . VAL A 1 192 ? 0.822 -1.572 12.993 1.00 94.19 192 VAL A C 1
ATOM 1567 O O . VAL A 1 192 ? 1.298 -2.629 12.601 1.00 94.19 192 VAL A O 1
ATOM 1570 N N . SER A 1 193 ? 0.831 -0.472 12.242 1.00 89.00 193 SER A N 1
ATOM 1571 C CA . SER A 1 193 ? 1.326 -0.467 10.857 1.00 89.00 193 SER A CA 1
ATOM 1572 C C . SER A 1 193 ? 2.242 0.721 10.562 1.00 89.00 193 SER A C 1
ATOM 1574 O O . SER A 1 193 ? 2.020 1.821 11.075 1.00 89.00 193 SER A O 1
ATOM 1576 N N . GLY A 1 194 ? 3.295 0.482 9.775 1.00 81.38 194 GLY A N 1
ATOM 1577 C CA . GLY A 1 194 ? 4.325 1.466 9.409 1.00 81.38 194 GLY A CA 1
ATOM 1578 C C . GLY A 1 194 ? 5.018 2.147 10.602 1.00 81.38 194 GLY A C 1
ATOM 1579 O O . GLY A 1 194 ? 5.438 3.308 10.547 1.00 81.38 194 GLY A O 1
ATOM 1580 N N . ILE A 1 195 ? 5.122 1.423 11.718 1.00 85.31 195 ILE A N 1
ATOM 1581 C CA . ILE A 1 195 ? 5.851 1.825 12.924 1.00 85.31 195 ILE A CA 1
ATOM 1582 C C . ILE A 1 195 ? 6.975 0.833 13.141 1.00 85.31 195 ILE A C 1
ATOM 1584 O O . ILE A 1 195 ? 6.772 -0.371 13.028 1.00 85.31 195 ILE A O 1
ATOM 1588 N N . TYR A 1 196 ? 8.152 1.341 13.503 1.00 83.94 196 TYR A N 1
ATOM 1589 C CA . TYR A 1 196 ? 9.296 0.486 13.785 1.00 83.94 196 TYR A CA 1
ATOM 1590 C C . TYR A 1 196 ? 8.994 -0.465 14.948 1.00 83.94 196 TYR A C 1
ATOM 1592 O O . TYR A 1 196 ? 8.940 -0.045 16.105 1.00 83.94 196 TYR A O 1
ATOM 1600 N N . CYS A 1 197 ? 8.782 -1.736 14.621 1.00 86.31 197 CYS A N 1
ATOM 1601 C CA . CYS A 1 197 ? 8.561 -2.829 15.553 1.00 86.31 197 CYS A CA 1
ATOM 1602 C C . CYS A 1 197 ? 9.419 -4.005 15.096 1.00 86.31 197 CYS A C 1
ATOM 1604 O O . CYS A 1 197 ? 9.240 -4.527 13.995 1.00 86.31 197 CYS A O 1
ATOM 1606 N N . LYS A 1 198 ? 10.399 -4.391 15.910 1.00 84.88 198 LYS A N 1
ATOM 1607 C CA . LYS A 1 198 ? 11.172 -5.606 15.667 1.00 84.88 198 LYS A CA 1
ATOM 1608 C C . LYS A 1 198 ? 10.377 -6.822 16.118 1.00 84.88 198 LYS A C 1
ATOM 1610 O O . LYS A 1 198 ? 9.445 -6.722 16.912 1.00 84.88 198 LYS A O 1
ATOM 1615 N N . PHE A 1 199 ? 10.797 -8.002 15.678 1.00 82.88 199 PHE A N 1
ATOM 1616 C CA . PHE A 1 199 ? 10.170 -9.239 16.133 1.00 82.88 199 PHE A CA 1
ATOM 1617 C C . PHE A 1 199 ? 10.287 -9.418 17.657 1.00 82.88 199 PHE A C 1
ATOM 1619 O O . PHE A 1 199 ? 9.338 -9.843 18.304 1.00 82.88 199 PHE A O 1
ATOM 1626 N N . GLU A 1 200 ? 11.411 -9.016 18.250 1.00 80.94 200 GLU A N 1
ATOM 1627 C CA . GLU A 1 200 ? 11.647 -9.083 19.695 1.00 80.94 200 GLU A CA 1
ATOM 1628 C C . GLU A 1 200 ? 10.804 -8.074 20.481 1.00 80.94 200 GLU A C 1
ATOM 1630 O O . GLU A 1 200 ? 10.541 -8.283 21.664 1.00 80.94 200 GLU A O 1
ATOM 1635 N N . ASP A 1 201 ? 10.351 -6.993 19.842 1.00 87.25 201 ASP A N 1
ATOM 1636 C CA . ASP A 1 201 ? 9.514 -5.982 20.488 1.00 87.25 201 ASP A CA 1
ATOM 1637 C C . ASP A 1 201 ? 8.101 -6.508 20.783 1.00 87.25 201 ASP A C 1
ATOM 1639 O O . ASP A 1 201 ? 7.416 -5.995 21.676 1.00 87.25 201 ASP A O 1
ATOM 1643 N N . LEU A 1 202 ? 7.682 -7.583 20.099 1.00 89.00 202 LEU A N 1
ATOM 1644 C CA . LEU A 1 202 ? 6.407 -8.256 20.346 1.00 89.00 202 LEU A CA 1
ATOM 1645 C C . LEU A 1 202 ? 6.255 -8.674 21.809 1.00 89.00 202 LEU A C 1
ATOM 1647 O O . LEU A 1 202 ? 5.149 -8.614 22.339 1.00 89.00 202 LEU A O 1
ATOM 1651 N N . GLN A 1 203 ? 7.347 -9.028 22.496 1.00 87.38 203 GLN A N 1
ATOM 1652 C CA . GLN A 1 203 ? 7.292 -9.387 23.913 1.00 87.38 203 GLN A CA 1
ATOM 1653 C C . GLN A 1 203 ? 6.727 -8.251 24.784 1.00 87.38 203 GLN A C 1
ATOM 1655 O O . GLN A 1 203 ? 5.991 -8.511 25.734 1.00 87.38 203 GLN A O 1
ATOM 1660 N N . TYR A 1 204 ? 7.014 -6.989 24.451 1.00 91.25 204 TYR A N 1
ATOM 1661 C CA . TYR A 1 204 ? 6.538 -5.841 25.218 1.00 91.25 204 TYR A CA 1
ATOM 1662 C C . TYR A 1 204 ? 5.083 -5.507 24.902 1.00 91.25 204 TYR A C 1
ATOM 1664 O O . TYR A 1 204 ? 4.319 -5.157 25.804 1.00 91.25 204 TYR A O 1
ATOM 1672 N N . ILE A 1 205 ? 4.664 -5.683 23.643 1.00 92.81 205 ILE A N 1
ATOM 1673 C CA . ILE A 1 205 ? 3.239 -5.669 23.286 1.00 92.81 205 ILE A CA 1
ATOM 1674 C C . ILE A 1 205 ? 2.524 -6.742 24.102 1.00 92.81 205 ILE A C 1
ATOM 1676 O O . ILE A 1 205 ? 1.489 -6.477 24.709 1.00 92.81 205 ILE A O 1
ATOM 1680 N N . PHE A 1 206 ? 3.109 -7.932 24.187 1.00 91.25 206 PHE A N 1
ATOM 1681 C CA . PHE A 1 206 ? 2.499 -9.054 24.870 1.00 91.25 206 PHE A CA 1
ATOM 1682 C C . PHE A 1 206 ? 2.346 -8.841 26.374 1.00 91.25 206 PHE A C 1
ATOM 1684 O O . PHE A 1 206 ? 1.253 -9.002 26.915 1.00 91.25 206 PHE A O 1
ATOM 1691 N N . ILE A 1 207 ? 3.413 -8.415 27.045 1.00 90.56 207 ILE A N 1
ATOM 1692 C CA . ILE A 1 207 ? 3.383 -8.095 28.476 1.00 90.56 207 ILE A CA 1
ATOM 1693 C C . ILE A 1 207 ? 2.347 -6.999 28.762 1.00 90.56 207 ILE A C 1
ATOM 1695 O O . ILE A 1 207 ? 1.598 -7.088 29.736 1.00 90.56 207 ILE A O 1
ATOM 1699 N N . SER A 1 208 ? 2.250 -5.999 27.882 1.00 93.50 208 SER A N 1
ATOM 1700 C CA . SER A 1 208 ? 1.356 -4.859 28.085 1.00 93.50 208 SER A CA 1
ATOM 1701 C C . SER A 1 208 ? -0.107 -5.095 27.717 1.00 93.50 208 SER A C 1
ATOM 1703 O O . SER A 1 208 ? -0.960 -4.277 28.069 1.00 93.50 208 SER A O 1
ATOM 1705 N N . THR A 1 209 ? -0.442 -6.205 27.056 1.00 95.12 209 THR A N 1
ATOM 1706 C CA . THR A 1 209 ? -1.800 -6.501 26.560 1.00 95.12 209 THR A CA 1
ATOM 1707 C C . THR A 1 209 ? -2.257 -7.918 26.957 1.00 95.12 209 THR A C 1
ATOM 1709 O O . THR A 1 209 ? -2.529 -8.763 26.107 1.00 95.12 209 THR A O 1
ATOM 1712 N N . PRO A 1 210 ? -2.421 -8.228 28.258 1.00 93.44 210 PRO A N 1
ATOM 1713 C CA . PRO A 1 210 ? -2.748 -9.592 28.710 1.00 93.44 210 PRO A CA 1
ATOM 1714 C C . PRO A 1 210 ? -4.097 -10.132 28.184 1.00 93.44 210 PRO A C 1
ATOM 1716 O O . PRO A 1 210 ? -4.335 -11.342 28.157 1.00 93.44 210 PRO A O 1
ATOM 1719 N N . CYS A 1 211 ? -4.999 -9.245 27.755 1.00 94.62 211 CYS A N 1
ATOM 1720 C CA . CYS A 1 211 ? -6.319 -9.584 27.218 1.00 94.62 211 CYS A CA 1
ATOM 1721 C C . CYS A 1 211 ? -6.361 -9.673 25.679 1.00 94.62 211 CYS A C 1
ATOM 1723 O O . CYS A 1 211 ? -7.456 -9.807 25.125 1.00 94.62 211 CYS A O 1
ATOM 1725 N N . LEU A 1 212 ? -5.217 -9.576 24.991 1.00 97.25 212 LEU A N 1
ATOM 1726 C CA . LEU A 1 212 ? -5.153 -9.463 23.535 1.00 97.25 212 LEU A CA 1
ATOM 1727 C C . LEU A 1 212 ? -5.736 -10.696 22.831 1.00 97.25 212 LEU A C 1
ATOM 1729 O O . LEU A 1 212 ? -5.302 -11.823 23.036 1.00 97.25 212 LEU A O 1
ATOM 1733 N N . LYS A 1 213 ? -6.723 -10.479 21.961 1.00 98.19 213 LYS A N 1
ATOM 1734 C CA . LYS A 1 213 ? -7.395 -11.511 21.151 1.00 98.19 213 LYS A CA 1
ATOM 1735 C C . LYS A 1 213 ? -7.013 -11.424 19.676 1.00 98.19 213 LYS A C 1
ATOM 1737 O O . LYS A 1 213 ? -7.071 -12.441 18.981 1.00 98.19 213 LYS A O 1
ATOM 1742 N N . TYR A 1 214 ? -6.639 -10.238 19.210 1.00 98.50 214 TYR A N 1
ATOM 1743 C CA . TYR A 1 214 ? -6.268 -9.953 17.830 1.00 98.50 214 TYR A CA 1
ATOM 1744 C C . TYR A 1 214 ? -5.032 -9.056 17.798 1.00 98.50 214 TYR A C 1
ATOM 1746 O O . TYR A 1 214 ? -5.037 -7.999 18.434 1.00 98.50 214 TYR A O 1
ATOM 1754 N N . LEU A 1 215 ? -4.022 -9.460 17.032 1.00 97.81 215 LEU A N 1
ATOM 1755 C CA . LEU A 1 215 ? -2.855 -8.646 16.713 1.00 97.81 215 LEU A CA 1
ATOM 1756 C C . LEU A 1 215 ? -2.619 -8.639 15.204 1.00 97.81 215 LEU A C 1
ATOM 1758 O O . LEU A 1 215 ? -2.547 -9.704 14.598 1.00 97.81 215 LEU A O 1
ATOM 1762 N N . ASP A 1 216 ? -2.461 -7.453 14.634 1.00 96.44 216 ASP A N 1
ATOM 1763 C CA . ASP A 1 216 ? -2.018 -7.224 13.259 1.00 96.44 216 ASP A CA 1
ATOM 1764 C C . ASP A 1 216 ? -0.869 -6.222 13.286 1.00 96.44 216 ASP A C 1
ATOM 1766 O O . ASP A 1 216 ? -1.047 -5.104 13.770 1.00 96.44 216 ASP A O 1
ATOM 1770 N N . VAL A 1 217 ? 0.327 -6.649 12.891 1.00 94.00 217 VAL A N 1
ATOM 1771 C CA . VAL A 1 217 ? 1.546 -5.868 13.110 1.00 94.00 217 VAL A CA 1
ATOM 1772 C C . VAL A 1 217 ? 2.524 -5.962 11.947 1.00 94.00 217 VAL A C 1
ATOM 1774 O O . VAL A 1 217 ? 2.901 -7.055 11.512 1.00 94.00 217 VAL A O 1
ATOM 1777 N N . ASP A 1 218 ? 2.974 -4.792 11.499 1.00 88.25 218 ASP A N 1
ATOM 1778 C CA . ASP A 1 218 ? 4.107 -4.646 10.593 1.00 88.25 218 ASP A CA 1
ATOM 1779 C C . ASP A 1 218 ? 5.419 -4.750 11.378 1.00 88.25 218 ASP A C 1
ATOM 1781 O O . ASP A 1 218 ? 5.612 -4.109 12.413 1.00 88.25 218 ASP A O 1
ATOM 1785 N N . LEU A 1 219 ? 6.329 -5.574 10.874 1.00 86.19 219 LEU A N 1
ATOM 1786 C CA . LEU A 1 219 ? 7.615 -5.888 11.468 1.00 86.19 219 LEU A CA 1
ATOM 1787 C C . LEU A 1 219 ? 8.746 -5.430 10.553 1.00 86.19 219 LEU A C 1
ATOM 1789 O O . LEU A 1 219 ? 8.870 -5.877 9.408 1.00 86.19 219 LEU A O 1
ATOM 1793 N N . ILE A 1 220 ? 9.623 -4.593 11.104 1.00 74.12 220 ILE A N 1
ATOM 1794 C CA . ILE A 1 220 ? 10.797 -4.054 10.419 1.00 74.12 220 ILE A CA 1
ATOM 1795 C C . ILE A 1 220 ? 12.028 -4.760 10.974 1.00 74.12 220 ILE A C 1
ATOM 1797 O O . ILE A 1 220 ? 12.378 -4.596 12.143 1.00 74.12 220 ILE A O 1
ATOM 1801 N N . ASN A 1 221 ? 12.711 -5.542 10.137 1.00 62.28 221 ASN A N 1
ATOM 1802 C CA . ASN A 1 221 ? 13.975 -6.161 10.523 1.00 62.28 221 ASN A CA 1
ATOM 1803 C C . ASN A 1 221 ? 15.152 -5.399 9.902 1.00 62.28 221 ASN A C 1
ATOM 1805 O O . ASN A 1 221 ? 15.440 -5.544 8.714 1.00 62.28 221 ASN A O 1
ATOM 1809 N N . ILE A 1 222 ? 15.837 -4.581 10.706 1.00 51.19 222 ILE A N 1
ATOM 1810 C CA . ILE A 1 222 ? 17.158 -4.063 10.342 1.00 51.19 222 ILE A CA 1
ATOM 1811 C C . ILE A 1 222 ? 18.173 -5.122 10.762 1.00 51.19 222 ILE A C 1
ATOM 1813 O O . ILE A 1 222 ? 18.397 -5.343 11.951 1.00 51.19 222 ILE A O 1
ATOM 1817 N N . ILE A 1 223 ? 18.780 -5.767 9.765 1.00 41.03 223 ILE A N 1
ATOM 1818 C CA . ILE A 1 223 ? 19.817 -6.786 9.928 1.00 41.03 223 ILE A CA 1
ATOM 1819 C C . ILE A 1 223 ? 20.973 -6.195 10.749 1.00 41.03 223 ILE A C 1
ATOM 1821 O O . ILE A 1 223 ? 21.797 -5.451 10.221 1.00 41.03 223 ILE A O 1
ATOM 1825 N N . TYR A 1 224 ? 21.071 -6.564 12.025 1.00 37.84 224 TYR A N 1
ATOM 1826 C CA . TYR A 1 224 ? 22.325 -6.496 12.768 1.00 37.84 224 TYR A CA 1
ATOM 1827 C C . TYR A 1 224 ? 22.766 -7.930 13.089 1.00 37.84 224 TYR A C 1
ATOM 1829 O O . TYR A 1 224 ? 22.042 -8.644 13.777 1.00 37.84 224 TYR A O 1
ATOM 1837 N N . PRO A 1 225 ? 23.934 -8.381 12.595 1.00 35.41 225 PRO A N 1
ATOM 1838 C CA . PRO A 1 225 ? 24.395 -9.768 12.714 1.00 35.41 225 PRO A CA 1
ATOM 1839 C C . PRO A 1 225 ? 24.927 -10.131 14.112 1.00 35.41 225 PRO A C 1
ATOM 1841 O O . PRO A 1 225 ? 25.617 -11.132 14.269 1.00 35.41 225 PRO A O 1
ATOM 1844 N N . TYR A 1 226 ? 24.613 -9.332 15.128 1.00 39.22 226 TYR A N 1
ATOM 1845 C CA . TYR A 1 226 ? 25.030 -9.551 16.505 1.00 39.22 226 TYR A CA 1
ATOM 1846 C C . TYR A 1 226 ? 23.824 -9.368 17.404 1.00 39.22 226 TYR A C 1
ATOM 1848 O O . TYR A 1 226 ? 23.495 -8.229 17.709 1.00 39.22 226 TYR A O 1
ATOM 1856 N N . TYR A 1 227 ? 23.193 -10.459 17.833 1.00 45.06 227 TYR A N 1
ATOM 1857 C CA . TYR A 1 227 ? 22.482 -10.437 19.105 1.00 45.06 227 TYR A CA 1
ATOM 1858 C C . TYR A 1 227 ? 22.615 -11.761 19.851 1.00 45.06 227 TYR 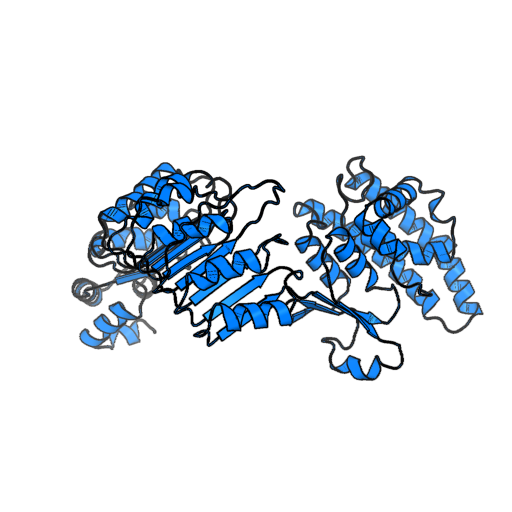A C 1
ATOM 1860 O O . TYR A 1 227 ? 22.273 -12.833 19.348 1.00 45.06 227 TYR A O 1
ATOM 1868 N N . ASP A 1 228 ? 23.156 -11.599 21.056 1.00 37.72 228 ASP A N 1
ATOM 1869 C CA . ASP A 1 228 ? 23.205 -12.529 22.169 1.00 37.72 228 ASP A CA 1
ATOM 1870 C C . ASP A 1 228 ? 21.806 -12.715 22.786 1.00 37.72 228 ASP A C 1
ATOM 1872 O O . ASP A 1 228 ? 20.980 -11.803 22.775 1.00 37.72 228 ASP A O 1
ATOM 1876 N N . GLU A 1 229 ? 21.579 -13.927 23.296 1.00 42.78 229 GLU A N 1
ATOM 1877 C CA . GLU A 1 229 ? 20.523 -14.396 24.209 1.00 42.78 229 GLU A CA 1
ATOM 1878 C C . GLU A 1 229 ? 19.301 -13.474 24.434 1.00 42.78 229 GLU A C 1
ATOM 1880 O O . GLU A 1 229 ? 19.310 -12.587 25.285 1.00 42.78 229 GLU A O 1
ATOM 1885 N N . ILE A 1 230 ? 18.189 -13.774 23.747 1.00 48.97 230 ILE A N 1
ATOM 1886 C CA . ILE A 1 230 ? 16.846 -13.289 24.111 1.00 48.97 230 ILE A CA 1
ATOM 1887 C C . ILE A 1 230 ? 16.586 -13.653 25.584 1.00 48.97 230 ILE A C 1
ATOM 1889 O O . ILE A 1 230 ? 16.646 -14.831 25.955 1.00 48.97 230 ILE A O 1
ATOM 1893 N N . GLU A 1 231 ? 16.287 -12.663 26.432 1.00 49.69 231 GLU A N 1
ATOM 1894 C CA . GLU A 1 231 ? 15.834 -12.907 27.804 1.00 49.69 231 GLU A CA 1
ATOM 1895 C C . GLU A 1 231 ? 14.565 -13.783 27.785 1.00 49.69 231 GLU A C 1
ATOM 1897 O O . GLU A 1 231 ? 13.528 -13.443 27.222 1.00 49.69 231 GLU A O 1
ATOM 1902 N N . LYS A 1 232 ? 14.679 -14.967 28.393 1.00 52.50 232 LYS A N 1
ATOM 1903 C CA . LYS A 1 232 ? 13.859 -16.173 28.161 1.00 52.50 232 LYS A CA 1
ATOM 1904 C C . LYS A 1 232 ? 12.426 -16.165 28.726 1.00 52.50 232 LYS A C 1
ATOM 1906 O O . LYS A 1 232 ? 11.864 -17.238 28.928 1.00 52.50 232 LYS A O 1
ATOM 1911 N N . ASN A 1 233 ? 11.808 -15.014 28.987 1.00 59.03 233 ASN A N 1
ATOM 1912 C CA . ASN A 1 233 ? 10.497 -14.952 29.655 1.00 59.03 233 ASN A CA 1
ATOM 1913 C C . ASN A 1 233 ? 9.394 -14.346 28.771 1.00 59.03 233 ASN A C 1
ATOM 1915 O O . ASN A 1 233 ? 8.720 -13.391 29.159 1.00 59.03 233 ASN A O 1
ATOM 1919 N N . ILE A 1 234 ? 9.168 -14.928 27.587 1.00 68.81 234 ILE A N 1
ATOM 1920 C CA . ILE A 1 234 ? 7.996 -14.594 26.762 1.00 68.81 234 ILE A CA 1
ATOM 1921 C C . ILE A 1 234 ? 6.728 -15.022 27.518 1.00 68.81 234 ILE A C 1
ATOM 1923 O O . ILE A 1 234 ? 6.549 -16.188 27.875 1.00 68.81 234 ILE A O 1
ATOM 1927 N N . THR A 1 235 ? 5.837 -14.065 27.778 1.00 76.00 235 THR A N 1
ATOM 1928 C CA . THR A 1 235 ? 4.583 -14.308 28.506 1.00 76.00 235 THR A CA 1
ATOM 1929 C C . THR A 1 235 ? 3.618 -15.142 27.659 1.00 76.00 235 THR A C 1
ATOM 1931 O O . THR A 1 235 ? 3.462 -14.909 26.462 1.00 76.00 235 THR A O 1
ATOM 1934 N N . SER A 1 236 ? 2.940 -16.111 28.284 1.00 82.62 236 SER A N 1
ATOM 1935 C CA . SER A 1 236 ? 1.922 -16.927 27.611 1.00 82.62 236 SER A CA 1
ATOM 1936 C C . SER A 1 236 ? 0.713 -16.086 27.184 1.00 82.62 236 SER A C 1
ATOM 1938 O O . SER A 1 236 ? 0.048 -15.451 28.002 1.00 82.62 236 SER A O 1
ATOM 1940 N N . MET A 1 237 ? 0.393 -16.150 25.897 1.00 86.00 237 MET A N 1
ATOM 1941 C CA . MET A 1 237 ? -0.724 -15.506 25.218 1.00 86.00 237 MET A CA 1
ATOM 1942 C C . MET A 1 237 ? -1.945 -16.416 25.130 1.00 86.00 237 MET A C 1
ATOM 1944 O O . MET A 1 237 ? -2.393 -16.845 24.067 1.00 86.00 237 MET A O 1
ATOM 1948 N N . SER A 1 238 ? -2.515 -16.695 26.300 1.00 86.00 238 SER A N 1
ATOM 1949 C CA . SER A 1 238 ? -3.666 -17.594 26.467 1.00 86.00 238 SER A CA 1
ATOM 1950 C C . SER A 1 238 ? -5.002 -17.059 25.923 1.00 86.00 238 SER A C 1
ATOM 1952 O O . SER A 1 238 ? -6.016 -17.759 25.971 1.00 86.00 238 SER A O 1
ATOM 1954 N N . THR A 1 239 ? -5.028 -15.836 25.394 1.00 94.25 239 THR A N 1
ATOM 1955 C CA . THR A 1 239 ? -6.224 -15.164 24.861 1.00 94.25 239 THR A CA 1
ATOM 1956 C C . THR A 1 239 ? -6.134 -14.874 23.360 1.00 94.25 239 THR A C 1
ATOM 1958 O O . THR A 1 239 ? -7.184 -14.755 22.720 1.00 94.25 239 THR A O 1
ATOM 1961 N N . LEU A 1 240 ? -4.928 -14.857 22.777 1.00 96.56 240 LEU A N 1
ATOM 1962 C CA . LEU A 1 240 ? -4.694 -14.486 21.381 1.00 96.56 240 LEU A CA 1
ATOM 1963 C C . LEU A 1 240 ? -5.299 -15.524 20.427 1.00 96.56 240 LEU A C 1
ATOM 1965 O O . LEU A 1 240 ? -4.956 -16.703 20.451 1.00 96.56 240 LEU A O 1
ATOM 1969 N N . ARG A 1 241 ? -6.246 -15.089 19.591 1.00 97.44 241 ARG A N 1
ATOM 1970 C CA . ARG A 1 241 ? -6.983 -15.936 18.637 1.00 97.44 241 ARG A CA 1
ATOM 1971 C C . ARG A 1 241 ? -6.547 -15.695 17.197 1.00 97.44 241 ARG A C 1
ATOM 1973 O O . ARG A 1 241 ? -6.587 -16.643 16.414 1.00 97.44 241 ARG A O 1
ATOM 1980 N N . THR A 1 242 ? -6.152 -14.466 16.878 1.00 97.94 242 THR A N 1
ATOM 1981 C CA . THR A 1 242 ? -5.739 -14.045 15.537 1.00 97.94 242 THR A CA 1
ATOM 1982 C C . THR A 1 242 ? -4.419 -13.298 15.615 1.00 97.94 242 THR A C 1
ATOM 1984 O O . THR A 1 242 ? -4.301 -12.357 16.399 1.00 97.94 242 THR A O 1
ATOM 1987 N N . LEU A 1 243 ? -3.460 -13.717 14.797 1.00 96.75 243 LEU A N 1
ATOM 1988 C CA . LEU A 1 243 ? -2.167 -13.070 14.640 1.00 96.75 243 LEU A CA 1
ATOM 1989 C C . LEU A 1 243 ? -1.900 -12.852 13.151 1.00 96.75 243 LEU A C 1
ATOM 1991 O O . LEU A 1 243 ? -1.922 -13.808 12.380 1.00 96.75 243 LEU A O 1
ATOM 1995 N N . ILE A 1 244 ? -1.642 -11.608 12.768 1.00 95.00 244 ILE A N 1
ATOM 1996 C CA . ILE A 1 244 ? -1.222 -11.215 11.428 1.00 95.00 244 ILE A CA 1
ATOM 1997 C C . ILE A 1 244 ? 0.140 -10.541 11.565 1.00 95.00 244 ILE A C 1
ATOM 1999 O O . ILE A 1 244 ? 0.279 -9.566 12.301 1.00 95.00 244 ILE A O 1
ATOM 2003 N N . LEU A 1 245 ? 1.149 -11.091 10.896 1.00 91.56 245 LEU A N 1
ATOM 2004 C CA . LEU A 1 245 ? 2.504 -10.547 10.872 1.00 91.56 245 LEU A CA 1
ATOM 2005 C C . LEU A 1 245 ? 2.850 -10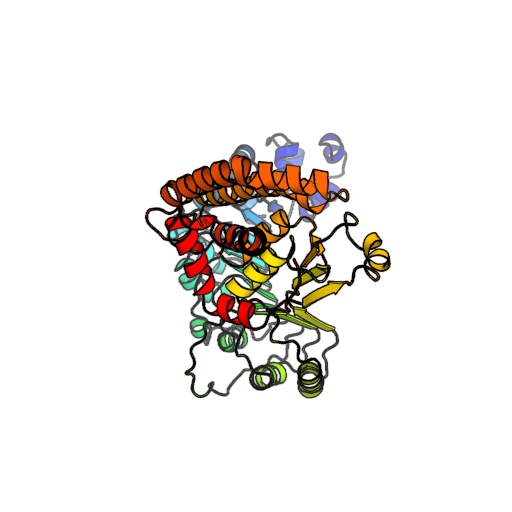.137 9.447 1.00 91.56 245 LEU A C 1
ATOM 2007 O O . LEU A 1 245 ? 2.776 -10.970 8.543 1.00 91.56 245 LEU A O 1
ATOM 2011 N N . TYR A 1 246 ? 3.267 -8.892 9.249 1.00 86.50 246 TYR A N 1
ATOM 2012 C CA . TYR A 1 246 ? 3.824 -8.422 7.985 1.00 86.50 246 TYR A CA 1
ATOM 2013 C C . TYR A 1 246 ? 5.323 -8.182 8.126 1.00 86.50 246 TYR A C 1
ATOM 2015 O O . TYR A 1 246 ? 5.751 -7.382 8.942 1.00 86.50 246 TYR A O 1
ATOM 2023 N N . PHE A 1 247 ? 6.140 -8.882 7.347 1.00 80.25 247 PHE A N 1
ATOM 2024 C CA . PHE A 1 247 ? 7.588 -8.709 7.319 1.00 80.25 247 PHE A CA 1
ATOM 2025 C C . PHE A 1 247 ? 7.965 -7.783 6.161 1.00 80.25 247 PHE A C 1
ATOM 2027 O O . PHE A 1 247 ? 7.971 -8.221 5.011 1.00 80.25 247 PHE A O 1
ATOM 2034 N N . GLU A 1 248 ? 8.312 -6.528 6.468 1.00 66.25 248 GLU A N 1
ATOM 2035 C CA . GLU A 1 248 ? 8.630 -5.492 5.465 1.00 66.25 248 GLU A CA 1
ATOM 2036 C C . GLU A 1 248 ? 9.860 -5.817 4.604 1.00 66.25 248 GLU A C 1
ATOM 2038 O O . GLU A 1 248 ? 9.997 -5.328 3.483 1.00 66.25 248 GLU A O 1
ATOM 2043 N N . HIS A 1 249 ? 10.778 -6.641 5.110 1.00 64.44 249 HIS A N 1
ATOM 2044 C CA . HIS A 1 249 ? 12.025 -7.000 4.438 1.00 64.44 249 HIS A CA 1
ATOM 2045 C C . HIS A 1 249 ? 12.340 -8.489 4.613 1.00 64.44 249 HIS A C 1
ATOM 2047 O O . HIS A 1 249 ? 11.733 -9.175 5.438 1.00 64.44 249 HIS A O 1
ATOM 2053 N N . ASP A 1 250 ? 13.323 -8.984 3.851 1.00 57.41 250 ASP A N 1
ATOM 2054 C CA . ASP A 1 250 ? 13.900 -10.322 4.020 1.00 57.41 250 ASP A CA 1
ATOM 2055 C C . ASP A 1 250 ? 14.480 -10.475 5.437 1.00 57.41 250 ASP A C 1
ATOM 2057 O O . ASP A 1 250 ? 15.637 -10.155 5.713 1.00 57.41 250 ASP A O 1
ATOM 2061 N N . SER A 1 251 ? 13.644 -10.952 6.350 1.00 55.78 251 SER A N 1
ATOM 2062 C CA . SER A 1 251 ? 13.969 -11.107 7.757 1.00 55.78 251 SER A CA 1
ATOM 2063 C C . SER A 1 251 ? 14.784 -12.392 7.980 1.00 55.78 251 SER A C 1
ATOM 2065 O O . SER A 1 251 ? 14.344 -13.456 7.542 1.00 55.78 251 SER A O 1
ATOM 2067 N N . PRO A 1 252 ? 15.931 -12.363 8.689 1.00 56.09 252 PRO A N 1
ATOM 2068 C CA . PRO A 1 252 ? 16.670 -13.564 9.099 1.00 56.09 252 PRO A CA 1
ATOM 2069 C C . PRO A 1 252 ? 15.952 -14.416 10.165 1.00 56.09 252 PRO A C 1
ATOM 2071 O O . PRO A 1 252 ? 16.588 -15.259 10.798 1.00 56.09 252 PRO A O 1
ATOM 2074 N N . ILE A 1 253 ? 14.650 -14.209 10.401 1.00 67.31 253 ILE A N 1
ATOM 2075 C CA . ILE A 1 253 ? 13.888 -14.998 11.371 1.00 67.31 253 ILE A CA 1
ATOM 2076 C C . ILE A 1 253 ? 13.942 -16.470 10.983 1.00 67.31 253 ILE A C 1
ATOM 2078 O O . ILE A 1 253 ? 13.525 -16.885 9.902 1.00 67.31 253 ILE A O 1
ATOM 2082 N N . THR A 1 254 ? 14.461 -17.267 11.909 1.00 74.44 254 THR A N 1
ATOM 2083 C CA . THR A 1 254 ? 14.534 -18.712 11.753 1.00 74.44 254 THR A CA 1
ATOM 2084 C C . THR A 1 254 ? 13.237 -19.359 12.224 1.00 74.44 254 THR A C 1
ATOM 2086 O O . THR A 1 254 ? 12.545 -18.849 13.108 1.00 74.44 254 THR A O 1
ATOM 2089 N N . MET A 1 255 ? 12.945 -20.551 11.704 1.00 79.62 255 MET A N 1
ATOM 2090 C CA . MET A 1 255 ? 11.826 -21.366 12.191 1.00 79.62 255 MET A CA 1
ATOM 2091 C C . MET A 1 255 ? 11.918 -21.672 13.693 1.00 79.62 255 MET A C 1
ATOM 2093 O O . MET A 1 255 ? 10.895 -21.894 14.330 1.00 79.62 255 MET A O 1
ATOM 2097 N N . ASN A 1 256 ? 13.122 -21.663 14.280 1.00 80.31 256 ASN A N 1
ATOM 2098 C CA . ASN A 1 256 ? 13.303 -21.856 15.720 1.00 80.31 256 ASN A CA 1
ATOM 2099 C C . ASN A 1 256 ? 12.772 -20.666 16.527 1.00 80.31 256 ASN A C 1
ATOM 2101 O O . ASN A 1 256 ? 12.069 -20.880 17.508 1.00 80.31 256 ASN A O 1
ATOM 2105 N N . ILE A 1 257 ? 13.041 -19.436 16.082 1.00 80.19 257 ILE A N 1
ATOM 2106 C CA . ILE A 1 257 ? 12.534 -18.220 16.735 1.00 80.19 257 ILE A CA 1
ATOM 2107 C C . ILE A 1 257 ? 11.001 -18.180 16.661 1.00 80.19 257 ILE A C 1
ATOM 2109 O O . ILE A 1 257 ? 10.333 -17.952 17.667 1.00 80.19 257 ILE A O 1
ATOM 2113 N N . LEU A 1 258 ? 10.421 -18.483 15.493 1.00 85.62 258 LEU A N 1
ATOM 2114 C CA . LEU A 1 258 ? 8.962 -18.576 15.351 1.00 85.62 258 LEU A CA 1
ATOM 2115 C C . LEU A 1 258 ? 8.364 -19.643 16.276 1.00 85.62 258 LEU A C 1
ATOM 2117 O O . LEU A 1 258 ? 7.325 -19.405 16.887 1.00 85.62 258 LEU A O 1
ATOM 2121 N N . ARG A 1 259 ? 9.036 -20.794 16.420 1.00 88.25 259 ARG A N 1
ATOM 2122 C CA . ARG A 1 259 ? 8.611 -21.880 17.316 1.00 88.2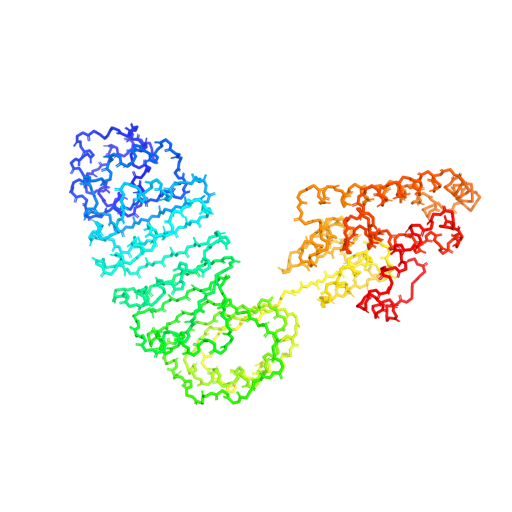5 259 ARG A CA 1
ATOM 2123 C C . ARG A 1 259 ? 8.463 -21.410 18.755 1.00 88.25 259 ARG A C 1
ATOM 2125 O O . ARG A 1 259 ? 7.462 -21.726 19.390 1.00 88.25 259 ARG A O 1
ATOM 2132 N N . GLU A 1 260 ? 9.438 -20.664 19.262 1.00 84.69 260 GLU A N 1
ATOM 2133 C CA . GLU A 1 260 ? 9.411 -20.151 20.635 1.00 84.69 260 GLU A CA 1
ATOM 2134 C C . GLU A 1 260 ? 8.196 -19.251 20.872 1.00 84.69 260 GLU A C 1
ATOM 2136 O O . GLU A 1 260 ? 7.459 -19.454 21.836 1.00 84.69 260 GLU A O 1
ATOM 2141 N N . TYR A 1 261 ? 7.916 -18.336 19.944 1.00 87.44 261 TYR A N 1
ATOM 2142 C CA . TYR A 1 261 ? 6.765 -17.437 20.034 1.00 87.44 261 TYR A CA 1
ATOM 2143 C C . TYR A 1 261 ? 5.431 -18.170 19.891 1.00 87.44 261 TYR A C 1
ATOM 2145 O O . TYR A 1 261 ? 4.497 -17.922 20.652 1.00 87.44 261 TYR A O 1
ATOM 2153 N N . PHE A 1 262 ? 5.329 -19.099 18.944 1.00 90.81 262 PHE A N 1
ATOM 2154 C CA . PHE A 1 262 ? 4.108 -19.866 18.717 1.00 90.81 262 PHE A CA 1
ATOM 2155 C C . PHE A 1 262 ? 3.762 -20.779 19.894 1.00 90.81 262 PHE A C 1
ATOM 2157 O O . PHE A 1 262 ? 2.590 -20.886 20.253 1.00 90.81 262 PHE A O 1
ATOM 2164 N N . ASN A 1 263 ? 4.763 -21.350 20.569 1.00 89.69 263 ASN A N 1
ATOM 2165 C CA . ASN A 1 263 ? 4.550 -22.125 21.793 1.00 89.69 263 ASN A CA 1
ATOM 2166 C C . ASN A 1 263 ? 3.925 -21.286 22.923 1.00 89.69 263 ASN A C 1
ATOM 2168 O O . ASN A 1 263 ? 3.239 -21.828 23.791 1.00 89.69 263 ASN A O 1
ATOM 2172 N N . CYS A 1 264 ? 4.116 -19.965 22.905 1.00 88.62 264 CYS A N 1
ATOM 2173 C CA . CYS A 1 264 ? 3.472 -19.048 23.839 1.00 88.62 264 CYS A CA 1
ATOM 2174 C C . CYS A 1 264 ? 2.024 -18.712 23.450 1.00 88.62 264 CYS A C 1
ATOM 2176 O O . CYS A 1 264 ? 1.360 -18.025 24.214 1.00 88.62 264 CYS A O 1
ATOM 2178 N N . MET A 1 265 ? 1.489 -19.190 22.322 1.00 92.62 265 MET A N 1
ATOM 2179 C CA . MET A 1 265 ? 0.154 -18.839 21.810 1.00 92.62 265 MET A CA 1
ATOM 2180 C C . MET A 1 265 ? -0.750 -20.080 21.694 1.00 92.62 265 MET A C 1
ATOM 2182 O O . MET A 1 265 ? -1.240 -20.402 20.609 1.00 92.62 265 MET A O 1
ATOM 2186 N N . PRO A 1 266 ? -1.030 -20.789 22.807 1.00 90.88 266 PRO A N 1
ATOM 2187 C CA . PRO A 1 266 ? -1.597 -22.145 22.789 1.00 90.88 266 PRO A CA 1
ATOM 2188 C C . PRO A 1 266 ? -3.013 -22.245 22.208 1.00 90.88 266 PRO A C 1
ATOM 2190 O O . PRO A 1 266 ? -3.534 -23.337 22.007 1.00 90.88 266 PRO A O 1
ATOM 2193 N N . VAL A 1 267 ? -3.671 -21.112 21.986 1.00 94.75 267 VAL A N 1
ATOM 2194 C CA . VAL A 1 267 ? -5.080 -21.020 21.599 1.00 94.75 267 VAL A CA 1
ATOM 2195 C C . VAL A 1 267 ? -5.300 -20.208 20.320 1.00 94.75 267 VAL A C 1
ATOM 2197 O O . VAL A 1 267 ? -6.438 -19.816 20.025 1.00 94.75 267 VAL A O 1
ATOM 2200 N N . LEU A 1 268 ? -4.218 -19.942 19.583 1.00 96.69 268 LEU A N 1
ATOM 2201 C CA . LEU A 1 268 ? -4.257 -19.259 18.301 1.00 96.69 268 LEU A CA 1
ATOM 2202 C C . LEU A 1 268 ? -5.064 -20.093 17.301 1.00 96.69 268 LEU A C 1
ATOM 2204 O O . LEU A 1 268 ? -4.843 -21.293 17.154 1.00 96.69 268 LEU A O 1
ATOM 2208 N N . LYS A 1 269 ? -6.020 -19.456 16.623 1.00 97.31 269 LYS A N 1
ATOM 2209 C CA . LYS A 1 269 ? -6.903 -20.108 15.643 1.00 97.31 269 LYS A CA 1
ATOM 2210 C C . LYS A 1 269 ? -6.663 -19.633 14.221 1.00 97.31 269 LYS A C 1
ATOM 2212 O O . LYS A 1 269 ? -6.951 -20.393 13.296 1.00 97.31 269 LYS A O 1
ATOM 2217 N N . HIS A 1 270 ? -6.171 -18.409 14.064 1.00 97.62 270 HIS A N 1
ATOM 2218 C CA . HIS A 1 270 ? -5.870 -17.785 12.787 1.00 97.62 270 HIS A CA 1
ATOM 2219 C C . HIS A 1 270 ? -4.459 -17.200 12.823 1.00 97.62 270 HIS A C 1
ATOM 2221 O O . HIS A 1 270 ? -4.144 -16.400 13.706 1.00 97.62 270 HIS A O 1
ATOM 2227 N N . LEU A 1 271 ? -3.643 -17.582 11.846 1.00 95.69 271 LEU A N 1
ATOM 2228 C CA . LEU A 1 271 ? -2.311 -17.041 11.623 1.00 95.69 271 LEU A CA 1
ATOM 2229 C C . LEU A 1 271 ? -2.202 -16.590 10.167 1.00 95.69 271 LEU A C 1
ATOM 2231 O O . LEU A 1 271 ? -2.356 -17.405 9.258 1.00 95.69 271 LEU A O 1
ATOM 2235 N N . GLU A 1 272 ? -1.900 -15.318 9.949 1.00 92.75 272 GLU A N 1
ATOM 2236 C CA . GLU A 1 272 ? -1.521 -14.799 8.640 1.00 92.75 272 GLU A CA 1
ATOM 2237 C C . GLU A 1 272 ? -0.085 -14.280 8.699 1.00 92.75 272 GLU A C 1
ATOM 2239 O O . GLU A 1 272 ? 0.277 -13.477 9.554 1.00 92.75 272 GLU A O 1
ATOM 2244 N N . ILE A 1 273 ? 0.746 -14.765 7.786 1.00 87.56 273 ILE A N 1
ATOM 2245 C CA . ILE A 1 273 ? 2.117 -14.313 7.600 1.00 87.56 273 ILE A CA 1
ATOM 2246 C C . ILE A 1 273 ? 2.191 -13.677 6.227 1.00 87.56 273 ILE A C 1
ATOM 2248 O O . ILE A 1 273 ? 1.957 -14.343 5.221 1.00 87.56 273 ILE A O 1
ATOM 2252 N N . LYS A 1 274 ? 2.535 -12.400 6.180 1.00 82.81 274 LYS A N 1
ATOM 2253 C CA . LYS A 1 274 ? 2.803 -11.666 4.954 1.00 82.81 274 LYS A CA 1
ATOM 2254 C C . LYS A 1 274 ? 4.304 -11.396 4.886 1.00 82.81 274 LYS A C 1
ATOM 2256 O O . LYS A 1 274 ? 4.852 -10.813 5.813 1.00 82.81 274 LYS A O 1
ATOM 2261 N N . ALA A 1 275 ? 4.995 -11.855 3.850 1.00 75.31 275 ALA A N 1
ATOM 2262 C CA . ALA A 1 275 ? 6.453 -11.753 3.788 1.00 75.31 275 ALA A CA 1
ATOM 2263 C C . ALA A 1 275 ? 7.013 -11.675 2.368 1.00 75.31 275 ALA A C 1
ATOM 2265 O O . ALA A 1 275 ? 6.399 -12.131 1.404 1.00 75.31 275 ALA A O 1
ATOM 2266 N N . HIS A 1 276 ? 8.249 -11.198 2.247 1.00 63.75 276 HIS A N 1
ATOM 2267 C CA . HIS A 1 276 ? 9.026 -11.332 1.019 1.00 63.75 276 HIS A CA 1
ATOM 2268 C C . HIS A 1 276 ? 9.587 -12.766 0.876 1.00 63.75 276 HIS A C 1
ATOM 2270 O O . HIS A 1 276 ? 9.907 -13.435 1.855 1.00 63.75 276 HIS A O 1
ATOM 2276 N N . SER A 1 277 ? 9.637 -13.252 -0.370 1.00 55.91 277 SER A N 1
ATOM 2277 C CA . SER A 1 277 ? 9.790 -14.638 -0.884 1.00 55.91 277 SER A CA 1
ATOM 2278 C C . SER A 1 277 ? 10.696 -15.688 -0.186 1.00 55.91 277 SER A C 1
ATOM 2280 O O . SER A 1 277 ? 10.683 -16.847 -0.600 1.00 55.91 277 SER A O 1
ATOM 2282 N N . LYS A 1 278 ? 11.495 -15.365 0.839 1.00 54.84 278 LYS A N 1
ATOM 2283 C CA . LYS A 1 278 ? 12.440 -16.306 1.479 1.00 54.84 278 LYS A CA 1
ATOM 2284 C C . LYS A 1 278 ? 11.814 -17.303 2.466 1.00 54.84 278 LYS A C 1
ATOM 2286 O O . LYS A 1 278 ? 12.492 -18.253 2.841 1.00 54.84 278 LYS A O 1
ATOM 2291 N N . LEU A 1 279 ? 10.546 -17.138 2.851 1.00 54.28 279 LEU A N 1
ATOM 2292 C CA . LEU A 1 279 ? 9.852 -18.027 3.801 1.00 54.28 279 LEU A CA 1
ATOM 2293 C C . LEU A 1 279 ? 9.130 -19.224 3.145 1.00 54.28 279 LEU A C 1
ATOM 2295 O O . LEU A 1 279 ? 8.334 -19.884 3.804 1.00 54.28 279 LEU A O 1
ATOM 2299 N N . LEU A 1 280 ? 9.393 -19.534 1.872 1.00 61.31 280 LEU A N 1
ATOM 2300 C CA . LEU A 1 280 ? 8.709 -20.593 1.111 1.00 61.31 280 LEU A CA 1
ATOM 2301 C C . LEU A 1 280 ? 9.316 -21.999 1.318 1.00 61.31 280 LEU A C 1
ATOM 2303 O O . LEU A 1 280 ? 9.601 -22.699 0.351 1.00 61.31 280 LEU A O 1
ATOM 2307 N N . ASP A 1 281 ? 9.521 -22.427 2.567 1.00 71.75 281 ASP A N 1
ATOM 2308 C CA . ASP A 1 281 ? 9.744 -23.849 2.884 1.00 71.75 281 ASP A CA 1
ATOM 2309 C C . ASP A 1 281 ? 8.467 -24.432 3.498 1.00 71.75 281 ASP A C 1
ATOM 2311 O O . ASP A 1 281 ? 8.205 -24.309 4.698 1.00 71.75 281 ASP A O 1
ATOM 2315 N N . GLU A 1 282 ? 7.647 -25.041 2.642 1.00 74.31 282 GLU 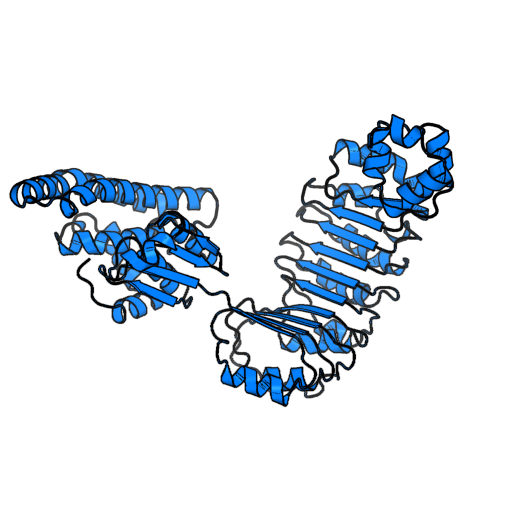A N 1
ATOM 2316 C CA . GLU A 1 282 ? 6.354 -25.618 3.015 1.00 74.31 282 GLU A CA 1
ATOM 2317 C C . GLU A 1 282 ? 6.488 -26.694 4.099 1.00 74.31 282 GLU A C 1
ATOM 2319 O O . GLU A 1 282 ? 5.692 -26.727 5.037 1.00 74.31 282 GLU A O 1
ATOM 2324 N N . ASN A 1 283 ? 7.516 -27.546 4.015 1.00 81.38 283 ASN A N 1
ATOM 2325 C CA . ASN A 1 283 ? 7.720 -28.624 4.981 1.00 81.38 283 ASN A CA 1
ATOM 2326 C C . ASN A 1 283 ? 8.099 -28.064 6.350 1.00 81.38 283 ASN A C 1
ATOM 2328 O O . ASN A 1 283 ? 7.597 -28.533 7.375 1.00 81.38 283 ASN A O 1
ATOM 2332 N N . ALA A 1 284 ? 8.958 -27.044 6.373 1.00 83.38 284 ALA A N 1
ATOM 2333 C CA . ALA A 1 284 ? 9.347 -26.388 7.609 1.00 83.38 284 ALA A CA 1
ATOM 2334 C C . ALA A 1 284 ? 8.154 -25.690 8.282 1.00 83.38 284 ALA A C 1
ATOM 2336 O O . ALA A 1 284 ? 7.971 -25.852 9.491 1.00 83.38 284 ALA A O 1
ATOM 2337 N N . TRP A 1 285 ? 7.305 -24.993 7.515 1.00 87.12 285 TRP A N 1
ATOM 2338 C CA . TRP A 1 285 ? 6.065 -24.408 8.036 1.00 87.12 285 TRP A CA 1
ATOM 2339 C C . TRP A 1 285 ? 5.101 -25.470 8.535 1.00 87.12 285 TRP A C 1
ATOM 2341 O O . TRP A 1 285 ? 4.628 -25.373 9.661 1.00 87.12 285 TRP A O 1
ATOM 2351 N N . LYS A 1 286 ? 4.841 -26.510 7.744 1.00 86.06 286 LYS A N 1
ATOM 2352 C CA . LYS A 1 286 ? 3.940 -27.591 8.141 1.00 86.06 286 LYS A CA 1
ATOM 2353 C C . LYS A 1 286 ? 4.366 -28.209 9.472 1.00 86.06 286 LYS A C 1
ATOM 2355 O O . LYS A 1 286 ? 3.566 -28.267 10.402 1.00 86.06 286 LYS A O 1
ATOM 2360 N N . MET A 1 287 ? 5.641 -28.580 9.593 1.00 88.81 287 MET A N 1
ATOM 2361 C CA . MET A 1 287 ? 6.189 -29.143 10.826 1.00 88.81 287 MET A CA 1
ATOM 2362 C C . MET A 1 287 ? 6.081 -28.158 12.000 1.00 88.81 287 MET A C 1
ATOM 2364 O O . MET A 1 287 ? 5.712 -28.549 13.107 1.00 88.81 287 MET A O 1
ATOM 2368 N N . LEU A 1 288 ? 6.391 -26.879 11.777 1.00 90.44 288 LEU A N 1
ATOM 2369 C CA . LEU A 1 288 ? 6.288 -25.838 12.798 1.00 90.44 288 LEU A CA 1
ATOM 2370 C C . LEU A 1 288 ? 4.846 -25.670 13.300 1.00 90.44 288 LEU A C 1
ATOM 2372 O O . LEU A 1 288 ? 4.617 -25.657 14.506 1.00 90.44 288 LEU A O 1
ATOM 2376 N N . LEU A 1 289 ? 3.874 -25.573 12.393 1.00 91.88 289 LEU A N 1
ATOM 2377 C CA . LEU A 1 289 ? 2.470 -25.354 12.740 1.00 91.88 289 LEU A CA 1
ATOM 2378 C C . LEU A 1 289 ? 1.868 -26.570 13.455 1.00 91.88 289 LEU A C 1
ATOM 2380 O O . LEU A 1 289 ? 1.208 -26.399 14.477 1.00 91.88 289 LEU A O 1
ATOM 2384 N N . GLU A 1 290 ? 2.150 -27.788 12.981 1.00 88.88 290 GLU A N 1
ATOM 2385 C CA . GLU A 1 290 ? 1.682 -29.031 13.614 1.00 88.88 290 GLU A CA 1
ATOM 2386 C C . GLU A 1 290 ? 2.252 -29.221 15.028 1.00 88.88 290 GLU A C 1
ATOM 2388 O O . GLU A 1 290 ? 1.566 -29.750 15.902 1.00 88.88 290 GLU A O 1
ATOM 2393 N N . THR A 1 291 ? 3.492 -28.779 15.274 1.00 90.31 291 THR A N 1
ATOM 2394 C CA . THR A 1 291 ? 4.151 -28.961 16.579 1.00 90.31 291 THR A CA 1
ATOM 2395 C C . THR A 1 291 ? 3.875 -27.837 17.574 1.00 90.31 291 THR A C 1
ATOM 2397 O O . THR A 1 291 ? 3.774 -28.114 18.769 1.00 90.31 291 THR A O 1
ATOM 2400 N N . SER A 1 292 ? 3.730 -26.593 17.112 1.00 92.06 292 SER A N 1
ATOM 2401 C CA . SER A 1 292 ? 3.598 -25.424 17.993 1.00 92.06 292 SER A CA 1
ATOM 2402 C C . SER A 1 292 ? 2.194 -24.838 18.085 1.00 92.06 292 SER A C 1
ATOM 2404 O O . SER A 1 292 ? 1.897 -24.172 19.072 1.00 92.06 292 SER A O 1
ATOM 2406 N N . LEU A 1 293 ? 1.319 -25.065 17.100 1.00 93.56 293 LEU A N 1
ATOM 2407 C CA . LEU A 1 293 ? -0.014 -24.451 17.038 1.00 93.56 293 LEU A CA 1
ATOM 2408 C C . LEU A 1 293 ? -1.115 -25.490 16.749 1.00 93.56 293 LEU A C 1
ATOM 2410 O O . LEU A 1 293 ? -1.823 -25.387 15.747 1.00 93.56 293 LEU A O 1
ATOM 2414 N N . PRO A 1 294 ? -1.338 -26.475 17.640 1.00 88.00 294 PRO A N 1
ATOM 2415 C CA . PRO A 1 294 ? -2.258 -27.588 17.383 1.00 88.00 294 PRO A CA 1
ATOM 2416 C C . PRO A 1 294 ? -3.738 -27.180 17.257 1.00 88.00 294 PRO A C 1
ATOM 2418 O O . PRO A 1 294 ? -4.551 -27.967 16.779 1.00 88.00 294 PRO A O 1
ATOM 2421 N N . LEU A 1 295 ? -4.113 -25.973 17.699 1.00 94.06 295 LEU A N 1
ATOM 2422 C CA . LEU A 1 295 ? -5.480 -25.437 17.599 1.00 94.06 295 LEU A CA 1
ATOM 2423 C C . LEU A 1 295 ? -5.687 -24.499 16.398 1.00 94.06 295 LEU A C 1
ATOM 2425 O O . LEU A 1 295 ? -6.769 -23.913 16.259 1.00 94.06 295 LEU A O 1
ATOM 2429 N N . LEU A 1 296 ? -4.677 -24.349 15.537 1.00 96.38 296 LEU A N 1
ATOM 2430 C CA . LEU A 1 296 ? -4.756 -23.501 14.358 1.00 96.38 296 LEU A CA 1
ATOM 2431 C C . LEU A 1 296 ? -5.777 -24.066 13.366 1.00 96.38 296 LEU A C 1
ATOM 2433 O O . LEU A 1 296 ? -5.718 -25.226 12.972 1.00 96.38 296 LEU A O 1
ATOM 2437 N N . THR A 1 297 ? -6.725 -23.228 12.956 1.00 95.75 297 THR A N 1
ATOM 2438 C CA . THR A 1 297 ? -7.787 -23.597 12.001 1.00 95.75 297 THR A CA 1
ATOM 2439 C C . THR A 1 297 ? -7.637 -22.895 10.659 1.00 95.75 297 THR A C 1
ATOM 2441 O O . THR A 1 297 ? -8.155 -23.376 9.657 1.00 95.75 297 THR A O 1
ATOM 2444 N N . HIS A 1 298 ? -6.940 -21.759 10.640 1.00 94.50 298 HIS A N 1
ATOM 2445 C CA . HIS A 1 298 ? -6.716 -20.948 9.454 1.00 94.50 298 HIS A CA 1
ATOM 2446 C C . HIS A 1 298 ? -5.254 -20.508 9.437 1.00 94.50 298 HIS A C 1
ATOM 2448 O O . HIS A 1 298 ? -4.787 -19.872 10.383 1.00 94.50 298 HIS A O 1
ATOM 2454 N N . PHE A 1 299 ? -4.548 -20.848 8.362 1.00 92.62 299 PHE A N 1
ATOM 2455 C CA . PHE A 1 299 ? -3.196 -20.379 8.095 1.00 92.62 299 PHE A CA 1
ATOM 2456 C C . PHE A 1 299 ? -3.145 -19.772 6.698 1.00 92.62 299 PHE A C 1
ATOM 2458 O O . PHE A 1 299 ? -3.576 -20.408 5.735 1.00 92.62 299 PHE A O 1
ATOM 2465 N N . ILE A 1 300 ? -2.631 -18.551 6.594 1.00 87.56 300 ILE A N 1
ATOM 2466 C CA . ILE A 1 300 ? -2.414 -17.866 5.323 1.00 87.56 300 ILE A CA 1
ATOM 2467 C C . ILE A 1 300 ? -0.952 -17.434 5.279 1.00 87.56 300 ILE A C 1
ATOM 2469 O O . ILE A 1 300 ? -0.524 -16.609 6.079 1.00 87.56 300 ILE A O 1
ATOM 2473 N N . LEU A 1 301 ? -0.190 -17.959 4.323 1.00 83.31 301 LEU A N 1
ATOM 2474 C CA . LEU A 1 301 ? 1.127 -17.433 3.981 1.00 83.31 301 LEU A CA 1
ATOM 2475 C C . LEU A 1 301 ? 0.983 -16.608 2.702 1.00 83.31 301 LEU A C 1
ATOM 2477 O O . LEU A 1 301 ? 0.864 -17.161 1.610 1.00 83.31 301 LEU A O 1
ATOM 2481 N N . ARG A 1 302 ? 0.961 -15.281 2.834 1.00 74.88 302 ARG A N 1
ATOM 2482 C CA . ARG A 1 302 ? 1.061 -14.365 1.699 1.00 74.88 302 ARG A CA 1
ATOM 2483 C C . ARG A 1 302 ? 2.524 -14.073 1.464 1.00 74.88 302 ARG A C 1
ATOM 2485 O O . ARG A 1 302 ? 3.170 -13.385 2.247 1.00 74.88 302 ARG A O 1
ATOM 2492 N N . THR A 1 303 ? 3.048 -14.571 0.365 1.00 67.62 303 THR A N 1
ATOM 2493 C CA . THR A 1 303 ? 4.305 -14.049 -0.148 1.00 67.62 303 THR A CA 1
ATOM 2494 C C . THR A 1 303 ? 4.010 -13.098 -1.277 1.00 67.62 303 THR A C 1
ATOM 2496 O O . THR A 1 303 ? 3.185 -13.439 -2.123 1.00 67.62 303 THR A O 1
ATOM 2499 N N . THR A 1 304 ? 4.705 -11.964 -1.327 1.00 63.09 304 THR A N 1
ATOM 2500 C CA . THR A 1 304 ? 4.695 -11.138 -2.533 1.00 63.09 304 THR A CA 1
ATOM 2501 C C . THR A 1 304 ? 5.336 -11.947 -3.655 1.00 63.09 304 THR A C 1
ATOM 2503 O O . THR A 1 304 ? 6.563 -12.076 -3.726 1.00 63.09 304 THR A O 1
ATOM 2506 N N . LEU A 1 305 ? 4.496 -12.578 -4.475 1.00 63.16 305 LEU A N 1
ATOM 2507 C CA . LEU A 1 305 ? 4.926 -13.418 -5.581 1.00 63.16 305 LEU A CA 1
ATOM 2508 C C . LEU A 1 305 ? 4.958 -12.551 -6.829 1.00 63.16 305 LEU A C 1
ATOM 2510 O O . LEU A 1 305 ? 3.923 -12.121 -7.334 1.00 63.16 305 LEU A O 1
ATOM 2514 N N . PHE A 1 306 ? 6.165 -12.313 -7.322 1.00 73.00 306 PHE A N 1
ATOM 2515 C CA . PHE A 1 306 ? 6.363 -11.790 -8.659 1.00 73.00 306 PHE A CA 1
ATOM 2516 C C . PHE A 1 306 ? 6.556 -12.968 -9.606 1.00 73.00 306 PHE A C 1
ATOM 2518 O O . PHE A 1 306 ? 7.461 -13.781 -9.408 1.00 73.00 306 PHE A O 1
ATOM 2525 N N . ARG A 1 307 ? 5.736 -13.041 -10.648 1.00 79.19 307 ARG A N 1
ATOM 2526 C CA . ARG A 1 307 ? 5.898 -13.994 -11.748 1.00 79.19 307 ARG A CA 1
ATOM 2527 C C . ARG A 1 307 ? 5.911 -13.223 -13.058 1.00 79.19 307 ARG A C 1
ATOM 2529 O O . ARG A 1 307 ? 5.034 -12.401 -13.300 1.00 79.19 307 ARG A O 1
ATOM 2536 N N . VAL A 1 308 ? 6.916 -13.464 -13.891 1.00 79.62 308 VAL A N 1
ATOM 2537 C CA . VAL A 1 308 ? 7.020 -12.861 -15.224 1.00 79.62 308 VAL A CA 1
ATOM 2538 C C . VAL A 1 308 ? 6.815 -13.952 -16.255 1.00 79.62 308 VAL A C 1
ATOM 2540 O O . VAL A 1 308 ? 7.612 -14.880 -16.333 1.00 79.62 308 VAL A O 1
ATOM 2543 N N . GLU A 1 309 ? 5.760 -13.821 -17.051 1.00 87.44 309 GLU A N 1
ATOM 2544 C CA . GLU A 1 309 ? 5.454 -14.711 -18.169 1.00 87.44 309 GLU A CA 1
ATOM 2545 C C . GLU A 1 309 ? 5.942 -14.081 -19.484 1.00 87.44 309 GLU A C 1
ATOM 2547 O O . GLU A 1 309 ? 5.577 -12.942 -19.806 1.00 87.44 309 GLU A O 1
ATOM 2552 N N . LYS A 1 310 ? 6.792 -14.795 -20.238 1.00 88.50 310 LYS A N 1
ATOM 2553 C CA . LYS A 1 310 ? 7.337 -14.345 -21.536 1.00 88.50 310 LYS A CA 1
ATOM 2554 C C . LYS A 1 310 ? 7.784 -15.510 -22.436 1.00 88.50 310 LYS A C 1
ATOM 2556 O O . LYS A 1 310 ? 7.808 -16.655 -22.005 1.00 88.50 310 LYS A O 1
ATOM 2561 N N . PHE A 1 311 ? 8.217 -15.198 -23.659 1.00 84.38 311 PHE A N 1
ATOM 2562 C CA . PHE A 1 311 ? 8.913 -16.139 -24.552 1.00 84.38 311 PHE A CA 1
ATOM 2563 C C . PHE A 1 311 ? 10.323 -16.483 -24.059 1.00 84.38 311 PHE A C 1
ATOM 2565 O O . PHE A 1 311 ? 10.916 -15.711 -23.312 1.00 84.38 311 PHE A O 1
ATOM 2572 N N . ASN A 1 312 ? 10.943 -17.575 -24.496 1.00 87.12 312 ASN A N 1
ATOM 2573 C CA . ASN A 1 312 ? 12.328 -17.881 -24.117 1.00 87.12 312 ASN A CA 1
ATOM 2574 C C . ASN A 1 312 ? 13.398 -17.033 -24.859 1.00 87.12 312 ASN A C 1
ATOM 2576 O O . ASN A 1 312 ? 14.328 -17.549 -25.467 1.00 87.12 312 ASN A O 1
ATOM 2580 N N . ASN A 1 313 ? 13.298 -15.703 -24.778 1.00 86.25 313 ASN A N 1
ATOM 2581 C CA . ASN A 1 313 ? 14.251 -14.719 -25.322 1.00 86.25 313 ASN A CA 1
ATOM 2582 C C . ASN A 1 313 ? 14.409 -13.517 -24.370 1.00 86.25 313 ASN A C 1
ATOM 2584 O O . ASN A 1 313 ? 13.627 -13.380 -23.428 1.00 86.25 313 ASN A O 1
ATOM 2588 N N . ARG A 1 314 ? 15.406 -12.644 -24.540 1.00 89.62 314 ARG A N 1
ATOM 2589 C CA . ARG A 1 314 ? 15.516 -11.418 -23.722 1.00 89.62 314 ARG A CA 1
ATOM 2590 C C . ARG A 1 314 ? 14.323 -10.497 -24.006 1.00 89.62 314 ARG A C 1
ATOM 2592 O O . ARG A 1 314 ? 13.435 -10.338 -23.155 1.00 89.62 314 ARG A O 1
ATOM 2599 N N . GLY A 1 315 ? 14.293 -9.939 -25.218 1.00 88.81 315 GLY A N 1
ATOM 2600 C CA . GLY A 1 315 ? 13.208 -9.114 -25.752 1.00 88.81 315 GLY A CA 1
ATOM 2601 C C . GLY A 1 315 ? 12.699 -8.028 -24.793 1.00 88.81 315 GLY A C 1
ATOM 2602 O O . GLY A 1 315 ? 13.437 -7.454 -23.988 1.00 88.81 315 GLY A O 1
ATOM 2603 N N . ARG A 1 316 ? 11.388 -7.760 -24.848 1.00 91.81 316 ARG A N 1
ATOM 2604 C CA . ARG A 1 316 ? 10.714 -6.774 -23.979 1.00 91.81 316 ARG A CA 1
ATOM 2605 C C . ARG A 1 316 ? 10.586 -7.219 -22.514 1.00 91.81 316 ARG A C 1
ATOM 2607 O O . ARG A 1 316 ? 10.237 -6.396 -21.672 1.00 91.81 316 ARG A O 1
ATOM 2614 N N . GLY A 1 317 ? 10.844 -8.491 -22.199 1.00 92.50 317 GLY A N 1
ATOM 2615 C CA . GLY A 1 317 ? 10.765 -9.024 -20.834 1.00 92.50 317 GLY A CA 1
ATOM 2616 C C . GLY A 1 317 ? 12.064 -8.895 -20.032 1.00 92.50 317 GLY A C 1
ATOM 2617 O O . GLY A 1 317 ? 12.038 -9.013 -18.810 1.00 92.50 317 GLY A O 1
ATOM 2618 N N . GLU A 1 318 ? 13.202 -8.671 -20.689 1.00 95.44 318 GLU A N 1
ATOM 2619 C CA . GLU A 1 318 ? 14.512 -8.628 -20.027 1.00 95.44 318 GLU A CA 1
ATOM 2620 C C . GLU A 1 318 ? 14.675 -7.431 -19.095 1.00 95.44 318 GLU A C 1
ATOM 2622 O O . GLU A 1 318 ? 15.251 -7.582 -18.021 1.00 95.44 318 GLU A O 1
ATOM 2627 N N . VAL A 1 319 ? 14.098 -6.272 -19.432 1.00 96.50 319 VAL A N 1
ATOM 2628 C CA . VAL A 1 319 ? 14.145 -5.107 -18.535 1.00 96.50 319 VAL A CA 1
ATOM 2629 C C . VAL A 1 319 ? 13.536 -5.427 -17.166 1.00 96.50 319 VAL A C 1
ATOM 2631 O O . VAL A 1 319 ? 14.096 -5.042 -16.144 1.00 96.50 319 VAL A O 1
ATOM 2634 N N . SER A 1 320 ? 12.443 -6.196 -17.112 1.00 97.31 320 SER A N 1
ATOM 2635 C CA . SER A 1 320 ? 11.848 -6.626 -15.844 1.00 97.31 320 SER A CA 1
ATOM 2636 C C . SER A 1 320 ? 12.810 -7.511 -15.049 1.00 97.31 320 SER A C 1
ATOM 2638 O O . SER A 1 320 ? 12.949 -7.313 -13.845 1.00 97.31 320 SER A O 1
ATOM 2640 N N . ARG A 1 321 ? 13.534 -8.428 -15.709 1.00 96.81 321 ARG A N 1
ATOM 2641 C CA . ARG A 1 321 ? 14.553 -9.266 -15.047 1.00 96.81 321 ARG A CA 1
ATOM 2642 C C . ARG A 1 321 ? 15.710 -8.448 -14.505 1.00 96.81 321 ARG A C 1
ATOM 2644 O O . ARG A 1 321 ? 16.136 -8.687 -13.382 1.00 96.81 321 ARG A O 1
ATOM 2651 N N . LEU A 1 322 ? 16.198 -7.484 -15.284 1.00 97.75 322 LEU A N 1
ATOM 2652 C CA . LEU A 1 322 ? 17.268 -6.582 -14.867 1.00 97.75 322 LEU A CA 1
ATOM 2653 C C . LEU A 1 322 ? 16.837 -5.736 -13.667 1.00 97.75 322 LEU A C 1
ATOM 2655 O O . LEU A 1 322 ? 17.618 -5.565 -12.737 1.00 97.75 322 LEU A O 1
ATOM 2659 N N . ILE A 1 323 ? 15.585 -5.268 -13.643 1.00 98.25 323 ILE A N 1
ATOM 2660 C CA . ILE A 1 323 ? 15.014 -4.547 -12.501 1.00 98.25 323 ILE A CA 1
ATOM 2661 C C . ILE A 1 323 ? 14.931 -5.455 -11.263 1.00 98.25 323 ILE A C 1
ATOM 2663 O O . ILE A 1 323 ? 15.350 -5.039 -10.183 1.00 98.25 323 ILE A O 1
ATOM 2667 N N . PHE A 1 324 ? 14.465 -6.703 -11.403 1.00 95.38 324 PHE A N 1
ATOM 2668 C CA . PHE A 1 324 ? 14.476 -7.679 -10.304 1.00 95.38 324 PHE A CA 1
ATOM 2669 C C . PHE A 1 324 ? 15.893 -7.958 -9.794 1.00 95.38 324 PHE A C 1
ATOM 2671 O O . PHE A 1 324 ? 16.122 -7.952 -8.583 1.00 95.38 324 PHE A O 1
ATOM 2678 N N . ALA A 1 325 ? 16.855 -8.144 -10.702 1.00 95.12 325 ALA A N 1
ATOM 2679 C CA . ALA A 1 325 ? 18.257 -8.354 -10.365 1.00 95.12 325 ALA A CA 1
ATOM 2680 C C . ALA A 1 325 ? 18.837 -7.149 -9.611 1.00 95.12 325 ALA A C 1
ATOM 2682 O O . ALA A 1 325 ? 19.385 -7.316 -8.525 1.00 95.12 325 ALA A O 1
ATOM 2683 N N . ALA A 1 326 ? 18.649 -5.929 -10.120 1.00 91.50 326 ALA A N 1
ATOM 2684 C CA . ALA A 1 326 ? 19.095 -4.699 -9.467 1.00 91.50 326 ALA A CA 1
ATOM 2685 C C . ALA A 1 326 ? 18.466 -4.523 -8.069 1.00 91.50 326 ALA A C 1
ATOM 2687 O O . ALA A 1 326 ? 19.172 -4.236 -7.098 1.00 91.50 326 ALA A O 1
ATOM 2688 N N . GLY A 1 327 ? 17.163 -4.796 -7.933 1.00 85.06 327 GLY A N 1
ATOM 2689 C CA . GLY A 1 327 ? 16.461 -4.805 -6.646 1.00 85.06 327 GLY A CA 1
ATOM 2690 C C . GLY A 1 327 ? 16.923 -5.925 -5.703 1.00 85.06 327 GLY A C 1
ATOM 2691 O O . GLY A 1 327 ? 16.880 -5.784 -4.483 1.00 85.06 327 GLY A O 1
ATOM 2692 N N . GLY A 1 328 ? 17.469 -7.023 -6.230 1.00 80.62 328 GLY A N 1
ATOM 2693 C CA . GLY A 1 328 ? 17.744 -8.248 -5.470 1.00 80.62 328 GLY A CA 1
ATOM 2694 C C . GLY A 1 328 ? 16.475 -9.007 -5.083 1.00 80.62 328 GLY A C 1
ATOM 2695 O O . GLY A 1 328 ? 16.483 -9.752 -4.106 1.00 80.62 328 GLY A O 1
ATOM 2696 N N . GLN A 1 329 ? 15.393 -8.802 -5.830 1.00 81.00 329 GLN A N 1
ATOM 2697 C CA . GLN A 1 329 ? 14.108 -9.439 -5.596 1.00 81.00 329 GLN A CA 1
ATOM 2698 C C . GLN A 1 329 ? 14.028 -10.739 -6.400 1.00 81.00 329 GLN A C 1
ATOM 2700 O O . GLN A 1 329 ? 14.219 -10.755 -7.616 1.00 81.00 329 GLN A O 1
ATOM 2705 N N . LYS A 1 330 ? 13.706 -11.842 -5.718 1.00 80.69 330 LYS A N 1
ATOM 2706 C CA . LYS A 1 330 ? 13.416 -13.117 -6.381 1.00 80.69 330 LYS A CA 1
ATOM 2707 C C . LYS A 1 330 ? 12.043 -13.067 -7.048 1.00 80.69 330 LYS A C 1
ATOM 2709 O O . LYS A 1 330 ? 11.109 -12.466 -6.519 1.00 80.69 330 LYS A O 1
ATOM 2714 N N . TYR A 1 331 ? 11.924 -13.734 -8.184 1.00 85.19 331 TYR A N 1
ATOM 2715 C CA . TYR A 1 331 ? 10.690 -13.854 -8.949 1.00 85.19 331 TYR A CA 1
ATOM 2716 C C . TYR A 1 331 ? 10.694 -15.191 -9.693 1.00 85.19 331 TYR A C 1
ATOM 2718 O O . TYR A 1 331 ? 11.750 -15.799 -9.889 1.00 85.19 331 TYR A O 1
ATOM 2726 N N . GLU A 1 332 ? 9.518 -15.649 -10.100 1.00 84.62 332 GLU A N 1
ATOM 2727 C CA . GLU A 1 332 ? 9.379 -16.793 -10.994 1.00 84.62 332 GLU A CA 1
ATOM 2728 C C . GLU A 1 332 ? 9.485 -16.319 -12.451 1.00 84.62 332 GLU A C 1
ATOM 2730 O O . GLU A 1 332 ? 8.668 -15.524 -12.918 1.00 84.62 332 GLU A O 1
ATOM 2735 N N . ASP A 1 333 ? 10.512 -16.780 -13.166 1.00 89.25 333 ASP A N 1
ATOM 2736 C CA . ASP A 1 333 ? 10.751 -16.452 -14.576 1.00 89.25 333 ASP A CA 1
ATOM 2737 C C . ASP A 1 333 ? 10.157 -17.547 -15.470 1.00 89.25 333 ASP A C 1
ATOM 2739 O O . ASP A 1 333 ? 10.830 -18.527 -15.795 1.00 89.25 333 ASP A O 1
ATOM 2743 N N . ILE A 1 334 ? 8.888 -17.398 -15.850 1.00 88.12 334 ILE A N 1
ATOM 2744 C CA . ILE A 1 334 ? 8.197 -18.354 -16.718 1.00 88.12 334 ILE A CA 1
ATOM 2745 C C . ILE A 1 334 ? 8.508 -18.028 -18.171 1.00 88.12 334 ILE A C 1
ATOM 2747 O O . ILE A 1 334 ? 8.189 -16.948 -18.681 1.00 88.12 334 ILE A O 1
ATOM 2751 N N . ARG A 1 335 ? 9.126 -18.998 -18.842 1.00 88.94 335 ARG A N 1
ATOM 2752 C CA . ARG A 1 335 ? 9.546 -18.904 -20.235 1.00 88.94 335 ARG A CA 1
ATOM 2753 C C . ARG A 1 335 ? 8.800 -19.947 -21.046 1.00 88.94 335 ARG A C 1
ATOM 2755 O O . ARG A 1 335 ? 8.996 -21.132 -20.813 1.00 88.94 335 ARG A O 1
ATOM 2762 N N . TYR A 1 336 ? 7.973 -19.487 -21.969 1.00 85.00 336 TYR A N 1
ATOM 2763 C CA . TYR A 1 336 ? 7.300 -20.338 -22.937 1.00 85.00 336 TYR A CA 1
ATOM 2764 C C . TYR A 1 336 ? 8.147 -20.450 -24.199 1.00 85.00 336 TYR A C 1
ATOM 2766 O O . TYR A 1 336 ? 8.692 -19.447 -24.676 1.00 85.00 336 TYR A O 1
ATOM 2774 N N . GLU A 1 337 ? 8.232 -21.657 -24.742 1.00 85.19 337 GLU A N 1
ATOM 2775 C CA . GLU A 1 337 ? 8.686 -21.860 -26.115 1.00 85.19 337 GLU A CA 1
ATOM 2776 C C . GLU A 1 337 ? 7.582 -21.428 -27.104 1.00 85.19 337 GLU A C 1
ATOM 2778 O O . GLU A 1 337 ? 6.407 -21.275 -26.741 1.00 85.19 337 GLU A O 1
ATOM 2783 N N . ASP A 1 338 ? 7.954 -21.164 -28.360 1.00 78.00 338 ASP A N 1
ATOM 2784 C CA . ASP A 1 338 ? 7.031 -20.607 -29.365 1.00 78.00 338 ASP A CA 1
ATOM 2785 C C . ASP A 1 338 ? 5.825 -21.523 -29.647 1.00 78.00 338 ASP A C 1
ATOM 2787 O O . ASP A 1 338 ? 4.721 -21.045 -29.924 1.00 78.00 338 ASP A O 1
ATOM 2791 N N . ASP A 1 339 ? 6.014 -22.839 -29.550 1.00 82.69 339 ASP A N 1
ATOM 2792 C CA . ASP A 1 339 ? 4.981 -23.859 -29.737 1.00 82.69 339 ASP A CA 1
ATOM 2793 C C . ASP A 1 339 ? 4.002 -23.944 -28.552 1.00 82.69 339 ASP A C 1
ATOM 2795 O O . ASP A 1 339 ? 2.807 -24.188 -28.748 1.00 82.69 339 ASP A O 1
ATOM 2799 N N . GLU A 1 340 ? 4.468 -23.669 -27.333 1.00 77.25 340 GLU A N 1
ATOM 2800 C CA . GLU A 1 340 ? 3.641 -23.646 -26.123 1.00 77.25 340 GLU A CA 1
ATOM 2801 C C . GLU A 1 340 ? 2.771 -22.386 -26.029 1.00 77.25 340 GLU A C 1
ATOM 2803 O O . GLU A 1 340 ? 1.662 -22.425 -25.484 1.00 77.25 340 GLU A O 1
ATOM 2808 N N . TRP A 1 341 ? 3.226 -21.260 -26.589 1.00 82.00 341 TRP A N 1
ATOM 2809 C CA . TRP A 1 341 ? 2.566 -19.957 -26.448 1.00 82.00 341 TRP A CA 1
ATOM 2810 C C . TRP A 1 341 ? 1.077 -19.967 -26.821 1.00 82.00 341 TRP A C 1
ATOM 2812 O O . TRP A 1 341 ? 0.252 -19.360 -26.127 1.00 82.00 341 TRP A O 1
ATOM 2822 N N . LEU A 1 342 ? 0.692 -20.691 -27.877 1.00 82.31 342 LEU A N 1
ATOM 2823 C CA . LEU A 1 342 ? -0.701 -20.752 -28.334 1.00 82.31 342 LEU A CA 1
ATOM 2824 C C . LEU A 1 342 ? -1.662 -21.279 -27.253 1.00 82.31 342 LEU A C 1
ATOM 2826 O O . LEU A 1 342 ? -2.817 -20.851 -27.208 1.00 82.31 342 LEU A O 1
ATOM 2830 N N . LEU A 1 343 ? -1.187 -22.138 -26.345 1.00 84.19 343 LEU A N 1
ATOM 2831 C CA . LEU A 1 343 ? -1.970 -22.684 -25.228 1.00 84.19 343 LEU A CA 1
ATOM 2832 C C . LEU A 1 343 ? -2.166 -21.673 -24.085 1.00 84.19 343 LEU A C 1
ATOM 2834 O O . LEU A 1 343 ? -3.100 -21.797 -23.285 1.00 84.19 343 LEU A O 1
ATOM 2838 N N . HIS A 1 344 ? -1.292 -20.670 -23.997 1.00 83.12 344 HIS A N 1
ATOM 2839 C CA . HIS A 1 344 ? -1.262 -19.682 -22.916 1.00 83.12 344 HIS A CA 1
ATOM 2840 C C . HIS A 1 344 ? -1.809 -18.318 -23.333 1.00 83.12 344 HIS A C 1
ATOM 2842 O O . HIS A 1 344 ? -2.275 -17.569 -22.475 1.00 83.12 344 HIS A O 1
ATOM 2848 N N . LYS A 1 345 ? -1.854 -18.019 -24.636 1.00 87.19 345 LYS A N 1
ATOM 2849 C CA . LYS A 1 345 ? -2.327 -16.741 -25.182 1.00 87.19 345 LYS A CA 1
ATOM 2850 C C . LYS A 1 345 ? -3.681 -16.302 -24.622 1.00 87.19 345 LYS A C 1
ATOM 2852 O O . LYS A 1 345 ? -3.818 -15.171 -24.169 1.00 87.19 345 LYS A O 1
ATOM 2857 N N . ALA A 1 346 ? -4.664 -17.204 -24.575 1.00 85.44 346 ALA A N 1
ATOM 2858 C CA . ALA A 1 346 ? -6.005 -16.899 -24.063 1.00 85.44 346 ALA A CA 1
ATOM 2859 C C . ALA A 1 346 ? -6.043 -16.580 -22.552 1.00 85.44 346 ALA A C 1
ATOM 2861 O O . ALA A 1 346 ? -7.032 -16.039 -22.065 1.00 85.44 346 ALA A O 1
ATOM 2862 N N . LYS A 1 347 ? -4.981 -16.915 -21.806 1.00 84.69 347 LYS A N 1
ATOM 2863 C CA . LYS A 1 347 ? -4.836 -16.646 -20.366 1.00 84.69 347 LYS A CA 1
ATOM 2864 C C . LYS A 1 347 ? -4.119 -15.321 -20.076 1.00 84.69 347 LYS A C 1
ATOM 2866 O O . LYS A 1 347 ? -3.986 -14.958 -18.905 1.00 84.69 347 LYS A O 1
ATOM 2871 N N . MET A 1 348 ? -3.623 -14.626 -21.104 1.00 89.81 348 MET A N 1
ATOM 2872 C CA . MET A 1 348 ? -2.995 -13.312 -20.959 1.00 89.81 348 MET A CA 1
ATOM 2873 C C . MET A 1 348 ? -4.035 -12.202 -21.131 1.00 89.81 348 MET A C 1
ATOM 2875 O O . MET A 1 348 ? -4.835 -12.288 -22.063 1.00 89.81 348 MET A O 1
ATOM 2879 N N . PRO A 1 349 ? -4.014 -11.131 -20.309 1.00 89.12 349 PRO A N 1
ATOM 2880 C CA . PRO A 1 349 ? -5.046 -10.088 -20.336 1.00 89.12 349 PRO A CA 1
ATOM 2881 C C . PRO A 1 349 ? -5.293 -9.466 -21.716 1.00 89.12 349 PRO A C 1
ATOM 2883 O O . PRO A 1 349 ? -6.430 -9.154 -22.052 1.00 89.12 349 PRO A O 1
ATOM 2886 N N . LEU A 1 350 ? -4.228 -9.301 -22.508 1.00 93.00 350 LEU A N 1
ATOM 2887 C CA . LEU A 1 350 ? -4.276 -8.734 -23.861 1.00 93.00 350 LEU A CA 1
ATOM 2888 C C . LEU A 1 350 ? -3.907 -9.752 -24.949 1.00 93.00 350 LEU A C 1
ATOM 2890 O O . LEU A 1 350 ? -3.705 -9.377 -26.097 1.00 93.00 350 LEU A O 1
ATOM 2894 N N . GLY A 1 351 ? -3.779 -11.039 -24.607 1.00 91.69 351 GLY A N 1
ATOM 2895 C CA . GLY A 1 351 ? -3.272 -12.040 -25.550 1.00 91.69 351 GLY A CA 1
ATOM 2896 C C . GLY A 1 351 ? -1.832 -11.782 -26.013 1.00 91.69 351 GLY A C 1
ATOM 2897 O O . GLY A 1 351 ? -1.461 -12.220 -27.100 1.00 91.69 351 GLY A O 1
ATOM 2898 N N . GLU A 1 352 ? -1.045 -11.071 -25.203 1.00 91.56 352 GLU A N 1
ATOM 2899 C CA . GLU A 1 352 ? 0.332 -10.643 -25.472 1.00 91.56 352 GLU A CA 1
ATOM 2900 C C . GLU A 1 352 ? 1.216 -10.855 -24.234 1.00 91.56 352 GLU A C 1
ATOM 2902 O O . GLU A 1 352 ? 0.717 -10.977 -23.114 1.00 91.56 352 GLU A O 1
ATOM 2907 N N . MET A 1 353 ? 2.534 -10.867 -24.445 1.00 91.38 353 MET A N 1
ATOM 2908 C CA . MET A 1 353 ? 3.569 -10.932 -23.408 1.00 91.38 353 MET A CA 1
ATOM 2909 C C . MET A 1 353 ? 4.596 -9.803 -23.610 1.00 91.38 353 MET A C 1
ATOM 2911 O O . MET A 1 353 ? 4.787 -9.359 -24.744 1.00 91.38 353 MET A O 1
ATOM 2915 N N . PRO A 1 354 ? 5.296 -9.341 -22.554 1.00 95.12 354 PRO A N 1
ATOM 2916 C CA . PRO A 1 354 ? 5.333 -9.899 -21.198 1.00 95.12 354 PRO A CA 1
ATOM 2917 C C . PRO A 1 354 ? 4.121 -9.536 -20.328 1.00 95.12 354 PRO A C 1
ATOM 2919 O O . PRO A 1 354 ? 3.480 -8.502 -20.528 1.00 95.12 354 PRO A O 1
ATOM 2922 N N . VAL A 1 355 ? 3.866 -10.376 -19.322 1.00 95.50 355 VAL A N 1
ATOM 2923 C CA . VAL A 1 355 ? 2.897 -10.132 -18.244 1.00 95.50 355 VAL A CA 1
ATOM 2924 C C . VAL A 1 355 ? 3.587 -10.319 -16.899 1.00 95.50 355 VAL A C 1
ATOM 2926 O O . VAL A 1 355 ? 4.272 -11.318 -16.685 1.00 95.50 355 VAL A O 1
ATOM 2929 N N . LEU A 1 356 ? 3.399 -9.357 -15.997 1.00 95.62 356 LEU A N 1
ATOM 2930 C CA . LEU A 1 356 ? 3.748 -9.504 -14.591 1.00 95.62 356 LEU A CA 1
ATOM 2931 C C . LEU A 1 356 ? 2.506 -9.941 -13.825 1.00 95.62 356 LEU A C 1
ATOM 2933 O O . LEU A 1 356 ? 1.508 -9.230 -13.827 1.00 95.62 356 LEU A O 1
ATOM 2937 N N . GLU A 1 357 ? 2.573 -11.062 -13.128 1.00 88.06 357 GLU A N 1
ATOM 2938 C CA . GLU A 1 357 ? 1.621 -11.388 -12.076 1.00 88.06 357 GLU A CA 1
ATOM 2939 C C . GLU A 1 357 ? 2.197 -10.918 -10.735 1.00 88.06 357 GLU A C 1
ATOM 2941 O O . GLU A 1 357 ? 3.306 -11.301 -10.354 1.00 88.06 357 GLU A O 1
ATOM 2946 N N . PHE A 1 358 ? 1.460 -10.035 -10.064 1.00 82.62 358 PHE A N 1
ATOM 2947 C CA . PHE A 1 358 ? 1.779 -9.470 -8.757 1.00 82.62 358 PHE A CA 1
ATOM 2948 C C . PHE A 1 358 ? 0.581 -9.692 -7.838 1.00 82.62 358 PHE A C 1
ATOM 2950 O O . PHE A 1 358 ? -0.506 -9.181 -8.111 1.00 82.62 358 PHE A O 1
ATOM 2957 N N . ASP A 1 359 ? 0.762 -10.500 -6.792 1.00 70.81 359 ASP A N 1
ATOM 2958 C CA . ASP A 1 359 ? -0.290 -10.872 -5.835 1.00 70.81 359 ASP A CA 1
ATOM 2959 C C . ASP A 1 359 ? -1.589 -11.353 -6.519 1.00 70.81 359 ASP A C 1
ATOM 2961 O O . ASP A 1 359 ? -2.702 -10.946 -6.184 1.00 70.81 359 ASP A O 1
ATOM 2965 N N . GLY A 1 360 ? -1.436 -12.207 -7.539 1.00 73.56 360 GLY A N 1
ATOM 2966 C CA . GLY A 1 360 ? -2.538 -12.770 -8.331 1.00 73.56 360 GLY A CA 1
ATOM 2967 C C . GLY A 1 360 ? -3.141 -11.817 -9.371 1.00 73.56 360 GLY A C 1
ATOM 2968 O O . GLY A 1 360 ? -4.018 -12.215 -10.138 1.00 73.56 360 GLY A O 1
ATOM 2969 N N . THR A 1 361 ? -2.678 -10.567 -9.439 1.00 83.75 361 THR A N 1
ATOM 2970 C CA . THR A 1 361 ? -3.116 -9.589 -10.442 1.00 83.75 361 THR A CA 1
ATOM 2971 C C . THR A 1 361 ? -2.161 -9.580 -11.627 1.00 83.75 361 THR A C 1
ATOM 2973 O O . THR A 1 361 ? -0.964 -9.356 -11.464 1.00 83.75 361 THR A O 1
ATOM 2976 N N . LYS A 1 362 ? -2.691 -9.767 -12.841 1.00 89.94 362 LYS A N 1
ATOM 2977 C CA . LYS A 1 362 ? -1.905 -9.723 -14.081 1.00 89.94 362 LYS A CA 1
ATOM 2978 C C . LYS A 1 362 ? -1.836 -8.308 -14.659 1.00 89.94 362 LYS A C 1
ATOM 2980 O O . LYS A 1 362 ? -2.843 -7.762 -15.103 1.00 89.94 362 LYS A O 1
ATOM 2985 N N . LEU A 1 363 ? -0.631 -7.750 -14.708 1.00 95.50 363 LEU A N 1
ATOM 2986 C CA . LEU A 1 363 ? -0.282 -6.475 -15.324 1.00 95.50 363 LEU A CA 1
ATOM 2987 C C . LEU A 1 363 ? 0.407 -6.722 -16.681 1.00 95.50 363 LEU A C 1
ATOM 2989 O O . LEU A 1 363 ? 1.536 -7.217 -16.700 1.00 95.50 363 LEU A O 1
ATOM 2993 N N . PRO A 1 364 ? -0.237 -6.400 -17.818 1.00 96.19 364 PRO A N 1
ATOM 2994 C CA . PRO A 1 364 ? 0.407 -6.428 -19.133 1.00 96.19 364 PRO A CA 1
ATOM 2995 C C . PRO A 1 364 ? 1.241 -5.152 -19.380 1.00 96.19 364 PRO A C 1
ATOM 2997 O O . PRO A 1 364 ? 1.278 -4.255 -18.539 1.00 96.19 364 PRO A O 1
ATOM 3000 N N . GLN A 1 365 ? 1.842 -5.043 -20.574 1.00 96.44 365 GLN A N 1
ATOM 3001 C CA . GLN A 1 365 ? 2.630 -3.898 -21.073 1.00 96.44 365 GLN A CA 1
ATOM 3002 C C . GLN A 1 365 ? 4.009 -3.740 -20.415 1.00 96.44 365 GLN A C 1
ATOM 3004 O O . GLN A 1 365 ? 4.140 -3.226 -19.305 1.00 96.44 365 GLN A O 1
ATOM 3009 N N . SER A 1 366 ? 5.074 -4.086 -21.146 1.00 96.38 366 SER A N 1
ATOM 3010 C CA . SER A 1 366 ? 6.450 -4.127 -20.621 1.00 96.38 366 SER A CA 1
ATOM 3011 C C . SER A 1 366 ? 6.914 -2.825 -19.959 1.00 96.38 366 SER A C 1
ATOM 3013 O O . SER A 1 366 ? 7.499 -2.872 -18.881 1.00 96.38 366 SER A O 1
ATOM 3015 N N . LYS A 1 367 ? 6.619 -1.652 -20.543 1.00 97.19 367 LYS A N 1
ATOM 3016 C CA . LYS A 1 367 ? 6.984 -0.349 -19.950 1.00 97.19 367 LYS A CA 1
ATOM 3017 C C . LYS A 1 367 ? 6.184 -0.036 -18.680 1.00 97.19 367 LYS A C 1
ATOM 3019 O O . LYS A 1 367 ? 6.713 0.583 -17.761 1.00 97.19 367 LYS A O 1
ATOM 3024 N N . ALA A 1 368 ? 4.922 -0.465 -18.606 1.00 97.88 368 ALA A N 1
ATOM 3025 C CA . ALA A 1 368 ? 4.107 -0.299 -17.402 1.00 97.88 368 ALA A CA 1
ATOM 3026 C C . ALA A 1 368 ? 4.609 -1.204 -16.271 1.00 97.88 368 ALA A C 1
ATOM 3028 O O . ALA A 1 368 ? 4.795 -0.728 -15.153 1.00 97.88 368 ALA A O 1
ATOM 3029 N N . ILE A 1 369 ? 4.912 -2.465 -16.596 1.00 98.19 369 ILE A N 1
ATOM 3030 C CA . ILE A 1 369 ? 5.563 -3.420 -15.695 1.00 98.19 369 ILE A CA 1
ATOM 3031 C C . ILE A 1 369 ? 6.891 -2.846 -15.187 1.00 98.19 369 ILE A C 1
ATOM 3033 O O . ILE A 1 369 ? 7.118 -2.801 -13.982 1.00 98.19 369 ILE A O 1
ATOM 3037 N N . ALA A 1 370 ? 7.753 -2.363 -16.085 1.00 97.88 370 ALA A N 1
ATOM 3038 C CA . ALA A 1 370 ? 9.050 -1.802 -15.724 1.00 97.88 370 ALA A CA 1
ATOM 3039 C C . ALA A 1 370 ? 8.914 -0.589 -14.791 1.00 97.88 370 ALA A C 1
ATOM 3041 O O . ALA A 1 370 ? 9.552 -0.571 -13.745 1.00 97.88 370 ALA A O 1
ATOM 3042 N N . ARG A 1 371 ? 8.024 0.371 -15.088 1.00 98.06 371 ARG A N 1
ATOM 3043 C CA . ARG A 1 371 ? 7.746 1.510 -14.191 1.00 98.06 371 ARG A CA 1
ATOM 3044 C C . ARG A 1 371 ? 7.216 1.079 -12.828 1.00 98.06 371 ARG A C 1
ATOM 3046 O O . ARG A 1 371 ? 7.612 1.654 -11.817 1.00 98.06 371 ARG A O 1
ATOM 3053 N N . PHE A 1 372 ? 6.312 0.100 -12.796 1.00 97.25 372 PHE A N 1
ATOM 3054 C CA . PHE A 1 372 ? 5.776 -0.436 -11.548 1.00 97.25 372 PHE A CA 1
ATOM 3055 C C . PHE A 1 372 ? 6.901 -1.026 -10.692 1.00 97.25 372 PHE A C 1
ATOM 3057 O O . PHE A 1 372 ? 7.100 -0.580 -9.565 1.00 97.25 372 PHE A O 1
ATOM 3064 N N . LEU A 1 373 ? 7.694 -1.944 -11.250 1.00 95.81 373 LEU A N 1
ATOM 3065 C CA . LEU A 1 373 ? 8.810 -2.582 -10.548 1.00 95.81 373 LEU A CA 1
ATOM 3066 C C . LEU A 1 373 ? 9.910 -1.581 -10.164 1.00 95.81 373 LEU A C 1
ATOM 3068 O O . LEU A 1 373 ? 10.458 -1.656 -9.069 1.00 95.81 373 LEU A O 1
ATOM 3072 N N . ALA A 1 374 ? 10.204 -0.606 -11.025 1.00 95.75 374 ALA A N 1
ATOM 3073 C CA . ALA A 1 374 ? 11.185 0.432 -10.740 1.00 95.75 374 ALA A CA 1
ATOM 3074 C C . ALA A 1 374 ? 10.788 1.269 -9.518 1.00 95.75 374 ALA A C 1
ATOM 3076 O O . ALA A 1 374 ? 11.637 1.571 -8.684 1.00 95.75 374 ALA A O 1
ATOM 3077 N N . LYS A 1 375 ? 9.498 1.597 -9.363 1.00 91.62 375 LYS A N 1
ATOM 3078 C CA . LYS A 1 375 ? 8.995 2.258 -8.151 1.00 91.62 375 LYS A CA 1
ATOM 3079 C C . LYS A 1 375 ? 9.118 1.362 -6.919 1.00 91.62 375 LYS A C 1
ATOM 3081 O O . LYS A 1 375 ? 9.562 1.847 -5.885 1.00 91.62 375 LYS A O 1
ATOM 3086 N N . GLN A 1 376 ? 8.783 0.073 -7.039 1.00 85.69 376 GLN A N 1
ATOM 3087 C CA . GLN A 1 376 ? 8.900 -0.886 -5.930 1.00 85.69 376 GLN A CA 1
ATOM 3088 C C . GLN A 1 376 ? 10.341 -1.009 -5.416 1.00 85.69 376 GLN A C 1
ATOM 3090 O O . GLN A 1 376 ? 10.566 -1.079 -4.212 1.00 85.69 376 GLN A O 1
ATOM 3095 N N . PHE A 1 377 ? 11.324 -0.999 -6.318 1.00 86.56 377 PHE A N 1
ATOM 3096 C CA . PHE A 1 377 ? 12.727 -1.254 -5.973 1.00 86.56 377 PHE A CA 1
ATOM 3097 C C . PHE A 1 377 ? 13.616 -0.009 -6.011 1.00 86.56 377 PHE A C 1
ATOM 3099 O O . PHE A 1 377 ? 14.832 -0.139 -6.094 1.00 86.56 377 PHE A O 1
ATOM 3106 N N . GLN A 1 378 ? 13.023 1.189 -5.933 1.00 89.31 378 GLN A N 1
ATOM 3107 C CA . GLN A 1 378 ? 13.748 2.468 -5.843 1.00 89.31 378 GLN A CA 1
ATOM 3108 C C . GLN A 1 378 ? 14.699 2.725 -7.034 1.00 89.31 378 GLN A C 1
ATOM 3110 O O . GLN A 1 378 ? 15.757 3.330 -6.890 1.00 89.31 378 GLN A O 1
ATOM 3115 N N . LEU A 1 379 ? 14.294 2.277 -8.225 1.00 95.00 379 LEU A N 1
ATOM 3116 C CA . LEU A 1 379 ? 14.957 2.490 -9.522 1.00 95.00 379 LEU A CA 1
ATOM 3117 C C . LEU A 1 379 ? 14.167 3.469 -10.417 1.00 95.00 379 LEU A C 1
ATOM 3119 O O . LEU A 1 379 ? 14.451 3.615 -11.606 1.00 95.00 379 LEU A O 1
ATOM 3123 N N . ALA A 1 380 ? 13.122 4.086 -9.870 1.00 95.25 380 ALA A N 1
ATOM 3124 C CA . ALA A 1 380 ? 12.363 5.177 -10.473 1.00 95.25 380 ALA A CA 1
ATOM 3125 C C . ALA A 1 380 ? 13.017 6.535 -10.155 1.00 95.25 380 ALA A C 1
ATOM 3127 O O . ALA A 1 380 ? 13.887 6.619 -9.290 1.00 95.25 380 ALA A O 1
ATOM 3128 N N . GLY A 1 381 ? 12.576 7.609 -10.815 1.00 90.81 381 GLY A N 1
ATOM 3129 C CA . GLY A 1 381 ? 13.015 8.956 -10.436 1.00 90.81 381 GLY A CA 1
ATOM 3130 C C . GLY A 1 381 ? 12.548 9.312 -9.019 1.00 90.81 381 GLY A C 1
ATOM 3131 O O . GLY A 1 381 ? 11.448 8.935 -8.613 1.00 90.81 381 GLY A O 1
ATOM 3132 N N . ARG A 1 382 ? 13.359 10.053 -8.252 1.00 88.25 382 ARG A N 1
ATOM 3133 C CA . ARG A 1 382 ? 13.089 10.317 -6.819 1.00 88.25 382 ARG A CA 1
ATOM 3134 C C . ARG A 1 382 ? 11.971 11.324 -6.568 1.00 88.25 382 ARG A C 1
ATOM 3136 O O . ARG A 1 382 ? 11.479 11.453 -5.453 1.00 88.25 382 ARG A O 1
ATOM 3143 N N . ASN A 1 383 ? 11.605 12.079 -7.593 1.00 89.56 383 ASN A N 1
ATOM 3144 C CA . ASN A 1 383 ? 10.538 13.066 -7.575 1.00 89.56 383 ASN A CA 1
ATOM 3145 C C . ASN A 1 383 ? 9.876 13.122 -8.957 1.00 89.56 383 ASN A C 1
ATOM 3147 O O . ASN A 1 383 ? 10.360 12.514 -9.914 1.00 89.56 383 ASN A O 1
ATOM 3151 N N . ASN A 1 384 ? 8.787 13.881 -9.074 1.00 93.69 384 ASN A N 1
ATOM 3152 C CA . ASN A 1 384 ? 8.020 13.974 -10.318 1.00 93.69 384 ASN A CA 1
ATOM 3153 C C . ASN A 1 384 ? 8.868 14.413 -11.524 1.00 93.69 384 ASN A C 1
ATOM 3155 O O . ASN A 1 384 ? 8.684 13.885 -12.618 1.00 93.69 384 ASN A O 1
ATOM 3159 N N . LEU A 1 385 ? 9.806 15.350 -11.338 1.00 95.38 385 LEU A N 1
ATOM 3160 C CA . LEU A 1 385 ? 10.642 15.846 -12.432 1.00 95.38 385 LEU A CA 1
ATOM 3161 C C . LEU A 1 385 ? 11.690 14.813 -12.858 1.00 95.38 385 LEU A C 1
ATOM 3163 O O . LEU A 1 385 ? 11.873 14.586 -14.050 1.00 95.38 385 LEU A O 1
ATOM 3167 N N . GLU A 1 386 ? 12.363 14.166 -11.905 1.00 96.06 386 GLU A N 1
ATOM 3168 C CA . GLU A 1 386 ? 13.284 13.069 -12.217 1.00 96.06 386 GLU A CA 1
ATOM 3169 C C . GLU A 1 386 ? 12.558 11.912 -12.900 1.00 96.06 386 GLU A C 1
ATOM 3171 O O . GLU A 1 386 ? 13.063 11.379 -13.882 1.00 96.06 386 GLU A O 1
ATOM 3176 N N . GLN A 1 387 ? 11.352 11.564 -12.449 1.00 97.88 387 GLN A N 1
ATOM 3177 C CA . GLN A 1 387 ? 10.558 10.525 -13.096 1.00 97.88 387 GLN A CA 1
ATOM 3178 C C . GLN A 1 387 ? 10.219 10.901 -14.545 1.00 97.88 387 GLN A C 1
ATOM 3180 O O . GLN A 1 387 ? 10.385 10.073 -15.435 1.00 97.88 387 GLN A O 1
ATOM 3185 N N . GLY A 1 388 ? 9.838 12.158 -14.802 1.00 98.19 388 GLY A N 1
ATOM 3186 C CA . GLY A 1 388 ? 9.618 12.650 -16.164 1.00 98.19 388 GLY A CA 1
ATOM 3187 C C . GLY A 1 388 ? 10.870 12.576 -17.048 1.00 98.19 388 GLY A C 1
ATOM 3188 O O . GLY A 1 388 ? 10.769 12.229 -18.221 1.00 98.19 388 GLY A O 1
ATOM 3189 N N . LYS A 1 389 ? 12.062 12.834 -16.491 1.00 98.50 389 LYS A N 1
ATOM 3190 C CA . LYS A 1 389 ? 13.342 12.672 -17.206 1.00 98.50 389 LYS A CA 1
ATOM 3191 C C . LYS A 1 389 ? 13.635 11.208 -17.539 1.00 98.50 389 LYS A C 1
ATOM 3193 O O . LYS A 1 389 ? 14.057 10.914 -18.653 1.00 98.50 389 LYS A O 1
ATOM 3198 N N . VAL A 1 390 ? 13.390 10.301 -16.592 1.00 98.69 390 VAL A N 1
ATOM 3199 C CA . VAL A 1 390 ? 13.542 8.851 -16.794 1.00 98.69 390 VAL A CA 1
ATOM 3200 C C . VAL A 1 390 ? 12.611 8.378 -17.914 1.00 98.69 390 VAL A C 1
ATOM 3202 O O . VAL A 1 390 ? 13.047 7.669 -18.819 1.00 98.69 390 VAL A O 1
ATOM 3205 N N . ASP A 1 391 ? 11.352 8.821 -17.893 1.00 98.50 391 ASP A N 1
ATOM 3206 C CA . ASP A 1 391 ? 10.364 8.476 -18.917 1.00 98.50 391 ASP A CA 1
ATOM 3207 C C . ASP A 1 391 ? 10.762 9.021 -20.301 1.00 98.50 391 ASP A C 1
ATOM 3209 O O . ASP A 1 391 ? 10.705 8.283 -21.282 1.00 98.50 391 ASP A O 1
ATOM 3213 N N . ALA A 1 392 ? 11.268 10.258 -20.381 1.00 98.50 392 ALA A N 1
ATOM 3214 C CA . ALA A 1 392 ? 11.746 10.849 -21.635 1.00 98.50 392 ALA A CA 1
ATOM 3215 C C . ALA A 1 392 ? 12.912 10.066 -22.266 1.00 98.50 392 ALA A C 1
ATOM 3217 O O . ALA A 1 392 ? 12.948 9.880 -23.485 1.00 98.50 392 ALA A O 1
ATOM 3218 N N . VAL A 1 393 ? 13.854 9.575 -21.451 1.00 98.56 393 VAL A N 1
ATOM 3219 C CA . VAL A 1 393 ? 14.950 8.719 -21.933 1.00 98.56 393 VAL A CA 1
ATOM 3220 C C . VAL A 1 393 ? 14.399 7.407 -22.483 1.00 98.56 393 VAL A C 1
ATOM 3222 O O . VAL A 1 393 ? 14.747 7.017 -23.595 1.00 98.56 393 VAL A O 1
ATOM 3225 N N . VAL A 1 394 ? 13.511 6.740 -21.742 1.00 98.44 394 VAL A N 1
ATOM 3226 C CA . VAL A 1 394 ? 12.929 5.461 -22.174 1.00 98.44 394 VAL A CA 1
ATOM 3227 C C . VAL A 1 394 ? 12.121 5.611 -23.459 1.00 98.44 394 VAL A C 1
ATOM 3229 O O . VAL A 1 394 ? 12.254 4.783 -24.359 1.00 98.44 394 VAL A O 1
ATOM 3232 N N . ASP A 1 395 ? 11.311 6.660 -23.579 1.00 98.19 395 ASP A N 1
ATOM 3233 C CA . ASP A 1 395 ? 10.523 6.896 -24.788 1.00 98.19 395 ASP A CA 1
ATOM 3234 C C . ASP A 1 395 ? 11.417 7.241 -25.991 1.00 98.19 395 ASP A C 1
ATOM 3236 O O . ASP A 1 395 ? 11.166 6.747 -27.087 1.00 98.19 395 ASP A O 1
ATOM 3240 N N . THR A 1 396 ? 12.539 7.942 -25.783 1.00 97.94 396 THR A N 1
ATOM 3241 C CA . THR A 1 396 ? 13.551 8.164 -26.836 1.00 97.94 396 THR A CA 1
ATOM 3242 C C . THR A 1 396 ? 14.178 6.849 -27.324 1.00 97.94 396 THR A C 1
ATOM 3244 O O . THR A 1 396 ? 14.460 6.689 -28.513 1.00 97.94 396 THR A O 1
ATOM 3247 N N . ILE A 1 397 ? 14.390 5.882 -26.424 1.00 97.38 397 ILE A N 1
ATOM 3248 C CA . ILE A 1 397 ? 14.869 4.540 -26.792 1.00 97.38 397 ILE A CA 1
ATOM 3249 C C . ILE A 1 397 ? 13.772 3.771 -27.547 1.00 97.38 397 ILE A C 1
ATOM 3251 O O . ILE A 1 397 ? 14.067 3.078 -28.519 1.00 97.38 397 ILE A O 1
ATOM 3255 N N . GLU A 1 398 ? 12.505 3.903 -27.145 1.00 95.69 398 GLU A N 1
ATOM 3256 C CA . GLU A 1 398 ? 11.372 3.254 -27.820 1.00 95.69 398 GLU A CA 1
ATOM 3257 C C . GLU A 1 398 ? 11.155 3.766 -29.249 1.00 95.69 398 GLU A C 1
ATOM 3259 O O . GLU A 1 398 ? 10.856 2.971 -30.146 1.00 95.69 398 GLU A O 1
ATOM 3264 N N . ASP A 1 399 ? 11.364 5.061 -29.485 1.00 97.00 399 ASP A N 1
ATOM 3265 C CA . ASP A 1 399 ? 11.328 5.639 -30.829 1.00 97.00 399 ASP A CA 1
ATOM 3266 C C . ASP A 1 399 ? 12.357 4.964 -31.749 1.00 97.00 399 ASP A C 1
ATOM 3268 O O . ASP A 1 399 ? 12.020 4.586 -32.875 1.00 97.00 399 ASP A O 1
ATOM 3272 N N . LEU A 1 400 ? 13.575 4.712 -31.249 1.00 95.81 400 LEU A N 1
ATOM 3273 C CA . LEU A 1 400 ? 14.610 3.974 -31.979 1.00 95.81 400 LEU A CA 1
ATOM 3274 C C . LEU A 1 400 ? 14.214 2.508 -32.209 1.00 95.81 400 LEU A C 1
ATOM 3276 O O . LEU A 1 400 ? 14.341 2.006 -33.326 1.00 95.81 400 LEU A O 1
ATOM 3280 N N . ILE A 1 401 ? 13.709 1.819 -31.180 1.00 93.00 401 ILE A N 1
ATOM 3281 C CA . ILE A 1 401 ? 13.258 0.419 -31.288 1.00 93.00 401 ILE A CA 1
ATOM 3282 C C . ILE A 1 401 ? 12.173 0.287 -32.360 1.00 93.00 401 ILE A C 1
ATOM 3284 O O . ILE A 1 401 ? 12.208 -0.643 -33.164 1.00 93.00 401 ILE A O 1
ATOM 3288 N N . THR A 1 402 ? 11.253 1.247 -32.440 1.00 94.56 402 THR A N 1
ATOM 3289 C CA . THR A 1 402 ? 10.191 1.272 -33.456 1.00 94.56 402 THR A CA 1
ATOM 3290 C C . THR A 1 402 ? 10.752 1.350 -34.882 1.00 94.56 402 THR A C 1
ATOM 3292 O O . THR A 1 402 ? 10.127 0.849 -35.815 1.00 94.56 402 THR A O 1
ATOM 3295 N N . LYS A 1 403 ? 11.947 1.927 -35.075 1.00 95.00 403 LYS A N 1
ATOM 3296 C CA . LYS A 1 403 ? 12.659 1.909 -36.367 1.00 95.00 403 LYS A CA 1
ATOM 3297 C C . LYS A 1 403 ? 13.384 0.595 -36.642 1.00 95.00 403 LYS A C 1
ATOM 3299 O O . LYS A 1 403 ? 13.591 0.266 -37.806 1.00 95.00 403 LYS A O 1
ATOM 3304 N N . LEU A 1 404 ? 13.760 -0.140 -35.598 1.00 92.12 404 LEU A N 1
ATOM 3305 C CA . LEU A 1 404 ? 14.472 -1.411 -35.704 1.00 92.12 404 LEU A CA 1
ATOM 3306 C C . LEU A 1 404 ? 13.531 -2.598 -35.957 1.00 92.12 404 LEU A C 1
ATOM 3308 O O . LEU A 1 404 ? 13.892 -3.502 -36.702 1.00 92.12 404 LEU A O 1
ATOM 3312 N N . ILE A 1 405 ? 12.325 -2.592 -35.378 1.00 91.31 405 ILE A N 1
ATOM 3313 C CA . ILE A 1 405 ? 11.342 -3.687 -35.509 1.00 91.31 405 ILE A CA 1
ATOM 3314 C C . ILE A 1 405 ? 11.101 -4.108 -36.974 1.00 91.31 405 ILE A C 1
ATOM 3316 O O . ILE A 1 405 ? 11.207 -5.302 -37.252 1.00 91.31 405 ILE A O 1
ATOM 3320 N N . PRO A 1 406 ? 10.892 -3.189 -37.942 1.00 93.62 406 PRO A N 1
ATOM 3321 C CA . PRO A 1 406 ? 10.712 -3.571 -39.344 1.00 93.62 406 PRO A CA 1
ATOM 3322 C C . PRO A 1 406 ? 11.890 -4.345 -39.950 1.00 93.62 406 PRO A C 1
ATOM 3324 O O . PRO A 1 406 ? 11.689 -5.090 -40.901 1.00 93.62 406 PRO A O 1
ATOM 3327 N N . VAL A 1 407 ? 13.110 -4.181 -39.425 1.00 92.12 407 VAL A N 1
ATOM 3328 C CA . VAL A 1 407 ? 14.286 -4.946 -39.871 1.00 92.12 407 VAL A CA 1
ATOM 3329 C C . VAL A 1 407 ? 14.181 -6.406 -39.420 1.00 92.12 407 VAL A C 1
ATOM 3331 O O . VAL A 1 407 ? 14.554 -7.303 -40.169 1.00 92.12 407 VAL A O 1
ATOM 3334 N N . PHE A 1 408 ? 13.670 -6.659 -38.214 1.00 87.69 408 PHE A N 1
ATOM 3335 C CA . PHE A 1 408 ? 13.509 -8.016 -37.683 1.00 87.69 408 PHE A CA 1
ATOM 3336 C C . PHE A 1 408 ? 12.292 -8.747 -38.254 1.00 87.69 408 PHE A C 1
ATOM 3338 O O . PHE A 1 408 ? 12.360 -9.957 -38.455 1.00 87.69 408 PHE A O 1
ATOM 3345 N N . ASP A 1 409 ? 11.209 -8.022 -38.533 1.00 89.56 409 ASP A N 1
ATOM 3346 C CA . ASP A 1 409 ? 9.965 -8.612 -39.036 1.00 89.56 409 ASP A CA 1
ATOM 3347 C C . ASP A 1 409 ? 10.002 -8.893 -40.552 1.00 89.56 409 ASP A C 1
ATOM 3349 O O . ASP A 1 409 ? 9.197 -9.683 -41.057 1.00 89.56 409 ASP A O 1
ATOM 3353 N N . GLU A 1 410 ? 10.929 -8.271 -41.292 1.00 94.75 410 GLU A N 1
ATOM 3354 C CA . GLU A 1 410 ? 11.053 -8.441 -42.742 1.00 94.75 410 GLU A CA 1
ATOM 3355 C C . GLU A 1 410 ? 11.575 -9.837 -43.117 1.00 94.75 410 GLU A C 1
ATOM 3357 O O . GLU A 1 410 ? 12.618 -10.292 -42.642 1.00 94.75 410 GLU A O 1
ATOM 3362 N N . GLN A 1 411 ? 10.835 -10.505 -44.005 1.00 93.19 411 GLN A N 1
ATOM 3363 C CA . GLN A 1 411 ? 11.105 -11.878 -44.441 1.00 93.19 411 GLN A CA 1
ATOM 3364 C C . GLN A 1 411 ? 11.920 -11.925 -45.738 1.00 93.19 411 GLN A C 1
ATOM 3366 O O . GLN A 1 411 ? 12.561 -12.936 -46.018 1.00 93.19 411 GLN A O 1
ATOM 3371 N N . ASP A 1 412 ? 11.896 -10.854 -46.538 1.00 96.06 412 ASP A N 1
ATOM 3372 C CA . ASP A 1 412 ? 12.723 -10.740 -47.738 1.00 96.06 412 ASP A CA 1
ATOM 3373 C C . ASP A 1 412 ? 14.144 -10.275 -47.385 1.00 96.06 412 ASP A C 1
ATOM 3375 O O . ASP A 1 412 ? 14.349 -9.174 -46.868 1.00 96.06 412 ASP A O 1
ATOM 3379 N N . ASP A 1 413 ? 15.142 -11.109 -47.687 1.00 94.12 413 ASP A N 1
ATOM 3380 C CA . ASP A 1 413 ? 16.537 -10.857 -47.313 1.00 94.12 413 ASP A CA 1
ATOM 3381 C C . ASP A 1 413 ? 17.099 -9.556 -47.910 1.00 94.12 413 ASP A C 1
ATOM 3383 O O . ASP A 1 413 ? 17.818 -8.828 -47.220 1.00 94.12 413 ASP A O 1
ATOM 3387 N N . ALA A 1 414 ? 16.768 -9.238 -49.167 1.00 95.12 414 ALA A N 1
ATOM 3388 C CA . ALA A 1 414 ? 17.293 -8.056 -49.851 1.00 95.12 414 ALA A CA 1
ATOM 3389 C C . ALA A 1 414 ? 16.690 -6.771 -49.272 1.00 95.12 414 ALA A C 1
ATOM 3391 O O . ALA A 1 414 ? 17.405 -5.803 -48.996 1.00 95.12 414 ALA A O 1
ATOM 3392 N N . LYS A 1 415 ? 15.379 -6.778 -49.021 1.00 95.38 415 LYS A N 1
ATOM 3393 C CA . LYS A 1 415 ? 14.680 -5.663 -48.383 1.00 95.38 415 LYS A CA 1
ATOM 3394 C C . LYS A 1 415 ? 15.103 -5.487 -46.926 1.00 95.38 415 LYS A C 1
ATOM 3396 O O . LYS A 1 415 ? 15.277 -4.356 -46.472 1.00 95.38 415 LYS A O 1
ATOM 3401 N N . ARG A 1 416 ? 15.342 -6.580 -46.197 1.00 94.62 416 ARG A N 1
ATOM 3402 C CA . ARG A 1 416 ? 15.898 -6.534 -44.840 1.00 94.62 416 ARG A CA 1
ATOM 3403 C C . ARG A 1 416 ? 17.284 -5.895 -44.821 1.00 94.62 416 ARG A C 1
ATOM 3405 O O . ARG A 1 416 ? 17.560 -5.076 -43.946 1.00 94.62 416 ARG A O 1
ATOM 3412 N N . GLU A 1 417 ? 18.147 -6.225 -45.782 1.00 94.50 417 GLU A N 1
ATOM 3413 C CA . GLU A 1 417 ? 19.470 -5.602 -45.903 1.00 94.50 417 GLU A CA 1
ATOM 3414 C C . GLU A 1 417 ? 19.365 -4.091 -46.178 1.00 94.50 417 GLU A C 1
ATOM 3416 O O . GLU A 1 417 ? 20.090 -3.304 -45.567 1.00 94.50 417 GLU A O 1
ATOM 3421 N N . GLU A 1 418 ? 18.438 -3.668 -47.043 1.00 95.25 418 GLU A N 1
ATOM 3422 C CA . GLU A 1 418 ? 18.159 -2.251 -47.311 1.00 95.25 418 GLU A CA 1
ATOM 3423 C C . GLU A 1 418 ? 17.690 -1.508 -46.049 1.00 95.25 418 GLU A C 1
ATOM 3425 O O . GLU A 1 418 ? 18.254 -0.470 -45.688 1.00 95.25 418 GLU A O 1
ATOM 3430 N N . LEU A 1 419 ? 16.698 -2.060 -45.340 1.00 95.62 419 LEU A N 1
ATOM 3431 C CA . LEU A 1 419 ? 16.176 -1.490 -44.096 1.00 95.62 419 LEU A CA 1
ATOM 3432 C C . LEU A 1 419 ? 17.254 -1.420 -43.010 1.00 95.62 419 LEU A C 1
ATOM 3434 O O . LEU A 1 419 ? 17.369 -0.402 -42.328 1.00 95.62 419 LEU A O 1
ATOM 3438 N N . SER A 1 420 ? 18.072 -2.468 -42.882 1.00 94.00 420 SER A N 1
ATOM 3439 C CA . SER A 1 420 ? 19.203 -2.507 -41.955 1.00 94.00 420 SER A CA 1
ATOM 3440 C C . SER A 1 420 ? 20.213 -1.402 -42.270 1.00 94.00 420 SER A C 1
ATOM 3442 O O . SER A 1 420 ? 20.568 -0.623 -41.385 1.00 94.00 420 SER A O 1
ATOM 3444 N N . LYS A 1 421 ? 20.627 -1.260 -43.539 1.00 94.19 421 LYS A N 1
ATOM 3445 C CA . LYS A 1 421 ? 21.545 -0.188 -43.959 1.00 94.19 421 LYS A CA 1
ATOM 3446 C C . LYS A 1 421 ? 20.998 1.178 -43.573 1.00 94.19 421 LYS A C 1
ATOM 3448 O O . LYS A 1 421 ? 21.706 1.927 -42.908 1.00 94.19 421 LYS A O 1
ATOM 3453 N N . LYS A 1 422 ? 19.734 1.455 -43.905 1.00 95.12 422 LYS A N 1
ATOM 3454 C CA . LYS A 1 422 ? 19.067 2.710 -43.546 1.00 95.12 422 LYS A CA 1
ATOM 3455 C C . LYS A 1 422 ? 19.038 2.939 -42.033 1.00 95.12 422 LYS A C 1
ATOM 3457 O O . LYS A 1 422 ? 19.356 4.032 -41.570 1.00 95.12 422 LYS A O 1
ATOM 3462 N N . PHE A 1 423 ? 18.685 1.917 -41.255 1.00 95.88 423 PHE A N 1
ATOM 3463 C CA . PHE A 1 423 ? 18.655 2.007 -39.798 1.00 95.88 423 PHE A CA 1
ATOM 3464 C C . PHE A 1 423 ? 20.027 2.395 -39.233 1.00 95.88 423 PHE A C 1
ATOM 3466 O O . PHE A 1 423 ? 20.126 3.354 -38.470 1.00 95.88 423 PHE A O 1
ATOM 3473 N N . PHE A 1 424 ? 21.092 1.698 -39.637 1.00 94.00 424 PHE A N 1
ATOM 3474 C CA . PHE A 1 424 ? 22.438 1.944 -39.118 1.00 94.00 424 PHE A CA 1
ATOM 3475 C C . PHE A 1 424 ? 23.068 3.244 -39.632 1.00 94.00 424 PHE A C 1
ATOM 3477 O O . PHE A 1 424 ? 23.852 3.847 -38.901 1.00 94.00 424 PHE A O 1
ATOM 3484 N N . SER A 1 425 ? 22.749 3.688 -40.852 1.00 93.69 425 SER A N 1
ATOM 3485 C CA . SER A 1 425 ? 23.326 4.911 -41.423 1.00 93.69 425 SER A CA 1
ATOM 3486 C C . SER A 1 425 ? 22.580 6.191 -41.046 1.00 93.69 425 SER A C 1
ATOM 3488 O O . SER A 1 425 ? 23.199 7.251 -41.012 1.00 93.69 425 SER A O 1
ATOM 3490 N N . GLU A 1 426 ? 21.271 6.120 -40.785 1.00 94.25 426 GLU A N 1
ATOM 3491 C CA . GLU A 1 426 ? 20.424 7.305 -40.575 1.00 94.25 426 GLU A CA 1
ATOM 3492 C C . GLU A 1 426 ? 19.786 7.338 -39.182 1.00 94.25 426 GLU A C 1
ATOM 3494 O O . GLU A 1 426 ? 19.964 8.303 -38.436 1.00 94.25 426 GLU A O 1
ATOM 3499 N N . GLU A 1 427 ? 19.042 6.292 -38.812 1.00 95.44 427 GLU A N 1
ATOM 3500 C CA . GLU A 1 427 ? 18.217 6.310 -37.598 1.00 95.44 427 GLU A CA 1
ATOM 3501 C C . GLU A 1 427 ? 19.067 6.160 -36.331 1.00 95.44 427 GLU A C 1
ATOM 3503 O O . GLU A 1 427 ? 18.923 6.947 -35.392 1.00 95.44 427 GLU A O 1
ATOM 3508 N N . LEU A 1 428 ? 19.986 5.193 -36.300 1.00 95.69 428 LEU A N 1
ATOM 3509 C CA . LEU A 1 428 ? 20.798 4.900 -35.120 1.00 95.69 428 LEU A CA 1
ATOM 3510 C C . LEU A 1 428 ? 21.683 6.088 -34.689 1.00 95.69 428 LEU A C 1
ATOM 3512 O O . LEU A 1 428 ? 21.598 6.461 -33.516 1.00 95.69 428 LEU A O 1
ATOM 3516 N N . PRO A 1 429 ? 22.471 6.742 -35.572 1.00 95.12 429 PRO A N 1
ATOM 3517 C CA . PRO A 1 429 ? 23.313 7.872 -35.168 1.00 95.12 429 PRO A CA 1
ATOM 3518 C C . PRO A 1 429 ? 22.499 9.045 -34.610 1.00 95.12 429 PRO A C 1
ATOM 3520 O O . PRO A 1 429 ? 22.877 9.650 -33.607 1.00 95.12 429 PRO A O 1
ATOM 3523 N N . LYS A 1 430 ? 21.339 9.335 -35.215 1.00 95.31 430 LYS A N 1
ATOM 3524 C CA . LYS A 1 430 ? 20.437 10.400 -34.761 1.00 95.31 430 LYS A CA 1
ATOM 3525 C C . LYS A 1 430 ? 19.933 10.147 -33.338 1.00 95.31 430 LYS A C 1
ATOM 3527 O O . LYS A 1 430 ? 19.959 11.051 -32.506 1.00 95.31 430 LYS A O 1
ATOM 3532 N N . HIS A 1 431 ? 19.479 8.930 -33.041 1.00 96.12 431 HIS A N 1
ATOM 3533 C CA . HIS A 1 431 ? 18.958 8.609 -31.709 1.00 96.12 431 HIS A CA 1
ATOM 3534 C C . HIS A 1 431 ? 20.074 8.490 -30.668 1.00 96.12 431 HIS A C 1
ATOM 3536 O O . HIS A 1 431 ? 19.890 8.936 -29.540 1.00 96.12 431 HIS A O 1
ATOM 3542 N N . LEU A 1 432 ? 21.248 7.969 -31.039 1.00 96.88 432 LEU A N 1
ATOM 3543 C CA . LEU A 1 432 ? 22.417 7.957 -30.157 1.00 96.88 432 LEU A CA 1
ATOM 3544 C C . LEU A 1 432 ? 22.865 9.366 -29.767 1.00 96.88 432 LEU A C 1
ATOM 3546 O O . LEU A 1 432 ? 23.155 9.609 -28.599 1.00 96.88 432 LEU A O 1
ATOM 3550 N N . GLN A 1 433 ? 22.855 10.311 -30.712 1.00 97.06 433 GLN A N 1
ATOM 3551 C CA . GLN A 1 433 ? 23.123 11.715 -30.410 1.00 97.06 433 GLN A CA 1
ATOM 3552 C C . GLN A 1 433 ? 22.112 12.282 -29.405 1.00 97.06 433 GLN A C 1
ATOM 3554 O O . GLN A 1 433 ? 22.513 12.941 -28.448 1.00 97.06 433 GLN A O 1
ATOM 3559 N N . ASN A 1 434 ? 20.818 12.005 -29.586 1.00 97.69 434 ASN A N 1
ATOM 3560 C CA . ASN A 1 434 ? 19.789 12.450 -28.646 1.00 97.69 434 ASN A CA 1
ATOM 3561 C C . ASN A 1 434 ? 20.001 11.845 -27.251 1.00 97.69 434 ASN A C 1
ATOM 3563 O O . ASN A 1 434 ? 19.951 12.567 -26.261 1.00 97.69 434 ASN A O 1
ATOM 3567 N N . LEU A 1 435 ? 20.288 10.545 -27.158 1.00 98.12 435 LEU A N 1
ATOM 3568 C CA . LEU A 1 435 ? 20.537 9.873 -25.879 1.00 98.12 435 LEU A CA 1
ATOM 3569 C C . LEU A 1 435 ? 21.790 10.407 -25.177 1.00 98.12 435 LEU A C 1
ATOM 3571 O O . LEU A 1 435 ? 21.765 10.597 -23.964 1.00 98.12 435 LEU A O 1
ATOM 3575 N N . ASP A 1 436 ? 22.860 10.700 -25.918 1.00 97.25 436 ASP A N 1
ATOM 3576 C CA . ASP A 1 436 ? 24.063 11.328 -25.366 1.00 97.25 436 ASP A CA 1
ATOM 3577 C C . ASP A 1 436 ? 23.774 12.729 -24.799 1.00 97.25 436 ASP A C 1
ATOM 3579 O O . ASP A 1 436 ? 24.255 13.069 -23.716 1.00 97.25 436 ASP A O 1
ATOM 3583 N N . VAL A 1 437 ? 22.938 13.524 -25.480 1.00 97.25 437 VAL A N 1
ATOM 3584 C CA . VAL A 1 437 ? 22.451 14.813 -24.957 1.00 97.25 437 VAL A CA 1
ATOM 3585 C C . VAL A 1 437 ? 21.668 14.606 -23.662 1.00 97.25 437 VAL A C 1
ATOM 3587 O O . VAL A 1 437 ? 21.990 15.240 -22.658 1.00 97.25 437 VAL A O 1
ATOM 3590 N N . LEU A 1 438 ? 20.696 13.687 -23.646 1.00 97.75 438 LEU A N 1
ATOM 3591 C CA . LEU A 1 438 ? 19.883 13.430 -22.454 1.00 97.75 438 LEU A CA 1
ATOM 3592 C C . LEU A 1 438 ? 20.732 12.959 -21.269 1.00 97.75 438 LEU A C 1
ATOM 3594 O O . LEU A 1 438 ? 20.548 13.464 -20.167 1.00 97.75 438 LEU A O 1
ATOM 3598 N N . LEU A 1 439 ? 21.693 12.052 -21.477 1.00 97.38 439 LEU A N 1
ATOM 3599 C CA . LEU A 1 439 ? 22.594 11.598 -20.413 1.00 97.38 439 LEU A CA 1
ATOM 3600 C C . LEU A 1 439 ? 23.387 12.771 -19.825 1.00 97.38 439 LEU A C 1
ATOM 3602 O O . LEU A 1 439 ? 23.445 12.930 -18.606 1.00 97.38 439 LEU A O 1
ATOM 3606 N N . LYS A 1 440 ? 23.961 13.631 -20.676 1.00 95.00 440 LYS A N 1
ATOM 3607 C CA . LYS A 1 440 ? 24.740 14.799 -20.232 1.00 95.00 440 LYS A CA 1
ATOM 3608 C C . LYS A 1 440 ? 23.890 15.823 -19.481 1.00 95.00 440 LYS A C 1
ATOM 3610 O O . LYS A 1 440 ? 24.347 16.364 -18.475 1.00 95.00 440 LYS A O 1
ATOM 3615 N N . GLU A 1 441 ? 22.673 16.092 -19.950 1.00 96.00 441 GLU A N 1
ATOM 3616 C CA . GLU A 1 441 ? 21.782 17.090 -19.348 1.00 96.00 441 GLU A CA 1
ATOM 3617 C C . GLU A 1 441 ? 21.097 16.592 -18.071 1.00 96.00 441 GLU A C 1
ATOM 3619 O O . GLU A 1 441 ? 20.916 17.353 -17.118 1.00 96.00 441 GLU A O 1
ATOM 3624 N N . PHE A 1 442 ? 20.678 15.327 -18.034 1.00 97.62 442 PHE A N 1
ATOM 3625 C CA . PHE A 1 442 ? 19.873 14.787 -16.938 1.00 97.62 442 PHE A CA 1
ATOM 3626 C C . PHE A 1 442 ? 20.711 14.066 -15.880 1.00 97.62 442 PHE A C 1
ATOM 3628 O O . PHE A 1 442 ? 20.300 14.033 -14.715 1.00 97.62 442 PHE A O 1
ATOM 3635 N N . GLY A 1 443 ? 21.889 13.555 -16.242 1.00 92.31 443 GLY A N 1
ATOM 3636 C CA . GLY A 1 443 ? 22.789 12.822 -15.352 1.00 92.31 443 GLY A CA 1
ATOM 3637 C C . GLY A 1 443 ? 23.499 13.688 -14.307 1.00 92.31 443 GLY A C 1
ATOM 3638 O O . GLY A 1 443 ? 24.174 13.159 -13.432 1.00 92.31 443 GLY A O 1
ATOM 3639 N N . ASN A 1 444 ? 23.372 15.023 -14.353 1.00 86.69 444 ASN A N 1
ATOM 3640 C CA . ASN A 1 444 ? 24.020 15.952 -13.408 1.00 86.69 444 ASN A CA 1
ATOM 3641 C C . ASN A 1 444 ? 25.538 15.695 -13.236 1.00 86.69 444 ASN A C 1
ATOM 3643 O O . ASN A 1 444 ? 26.069 15.764 -12.127 1.00 86.69 444 ASN A O 1
ATOM 3647 N N . GLY A 1 445 ? 26.236 15.360 -14.328 1.00 85.94 445 GLY A N 1
ATOM 3648 C CA . GLY A 1 445 ? 27.663 15.004 -14.317 1.00 85.94 445 GLY A CA 1
ATOM 3649 C C . GLY A 1 445 ? 27.980 13.583 -13.825 1.00 85.94 445 GLY A C 1
ATOM 3650 O O . GLY A 1 445 ? 29.152 13.240 -13.684 1.00 85.94 445 GLY A O 1
ATOM 3651 N N . GLY A 1 446 ? 26.959 12.770 -13.551 1.00 90.50 446 GLY A N 1
ATOM 3652 C CA . GLY A 1 446 ? 27.069 11.347 -13.244 1.00 90.50 446 GLY A CA 1
ATOM 3653 C C . GLY A 1 446 ? 27.189 10.457 -14.485 1.00 90.50 446 GLY A C 1
ATOM 3654 O O . GLY A 1 446 ? 27.242 10.929 -15.619 1.00 90.50 446 GLY A O 1
ATOM 3655 N N . LEU A 1 447 ? 27.235 9.144 -14.241 1.00 95.12 447 LEU A N 1
ATOM 3656 C CA . LEU A 1 447 ? 27.380 8.103 -15.273 1.00 95.12 447 LEU A CA 1
ATOM 3657 C C . LEU A 1 447 ? 26.046 7.453 -15.671 1.00 95.12 447 LEU A C 1
ATOM 3659 O O . LEU A 1 447 ? 26.004 6.635 -16.588 1.00 95.12 447 LEU A O 1
ATOM 3663 N N . PHE A 1 448 ? 24.965 7.816 -14.983 1.00 97.62 448 PHE A N 1
ATOM 3664 C CA . PHE A 1 448 ? 23.607 7.347 -15.242 1.00 97.62 448 PHE A CA 1
ATOM 3665 C C . PHE A 1 448 ? 22.791 8.422 -15.955 1.00 97.62 448 PHE A C 1
ATOM 3667 O O . PHE A 1 448 ? 23.113 9.608 -15.878 1.00 97.62 448 PHE A O 1
ATOM 3674 N N . PHE A 1 449 ? 21.730 8.012 -16.649 1.00 98.12 449 PHE A N 1
ATOM 3675 C CA . PHE A 1 449 ? 20.901 8.923 -17.432 1.00 98.12 449 PHE A CA 1
ATOM 3676 C C . PHE A 1 449 ? 20.234 10.004 -16.583 1.00 98.12 449 PHE A C 1
ATOM 3678 O O . PHE A 1 449 ? 20.080 11.120 -17.062 1.00 98.12 449 PHE A O 1
ATOM 3685 N N . VAL A 1 450 ? 19.819 9.706 -15.348 1.00 97.06 450 VAL A N 1
ATOM 3686 C CA . VAL A 1 450 ? 19.103 10.670 -14.499 1.00 97.06 450 VAL A CA 1
ATOM 3687 C C . VAL A 1 450 ? 19.708 10.725 -13.103 1.00 97.06 450 VAL A C 1
ATOM 3689 O O . VAL A 1 450 ? 19.665 9.766 -12.337 1.00 97.06 450 VAL A O 1
ATOM 3692 N N . GLY A 1 451 ? 20.242 11.895 -12.751 1.00 90.56 451 GLY A N 1
ATOM 3693 C CA . GLY A 1 451 ? 20.941 12.100 -11.489 1.00 90.56 451 GLY A CA 1
ATOM 3694 C C . GLY A 1 451 ? 22.180 11.210 -11.357 1.00 90.56 451 GLY A C 1
ATOM 3695 O O . GLY A 1 451 ? 22.837 10.864 -12.330 1.00 90.56 451 GLY A O 1
ATOM 3696 N N . ASN A 1 452 ? 22.517 10.843 -10.121 1.00 88.50 452 ASN A N 1
ATOM 3697 C CA . ASN A 1 452 ? 23.739 10.103 -9.793 1.00 88.50 452 ASN A CA 1
ATOM 3698 C C . ASN A 1 452 ? 23.492 8.656 -9.332 1.00 88.50 452 ASN A C 1
ATOM 3700 O O . ASN A 1 452 ? 24.307 8.103 -8.594 1.00 88.50 452 ASN A O 1
ATOM 3704 N N . HIS A 1 453 ? 22.362 8.056 -9.708 1.00 89.81 453 HIS A N 1
ATOM 3705 C CA . HIS A 1 453 ? 22.000 6.698 -9.306 1.00 89.81 453 HIS A CA 1
ATOM 3706 C C . HIS A 1 453 ? 21.427 5.910 -10.479 1.00 89.81 453 HIS A C 1
ATOM 3708 O O . HIS A 1 453 ? 20.896 6.492 -11.419 1.00 89.81 453 HIS A O 1
ATOM 3714 N N . LEU A 1 454 ? 21.538 4.585 -10.395 1.00 96.81 454 LEU A N 1
ATOM 3715 C CA . LEU A 1 454 ? 20.948 3.672 -11.362 1.00 96.81 454 LEU A CA 1
ATOM 3716 C C . LEU A 1 454 ? 19.425 3.837 -11.373 1.00 96.81 454 LEU A C 1
ATOM 3718 O O . LEU A 1 454 ? 18.779 3.719 -10.331 1.00 96.81 454 LEU A O 1
ATOM 3722 N N . THR A 1 455 ? 18.859 4.028 -12.558 1.00 98.44 455 THR A N 1
ATOM 3723 C CA . THR A 1 455 ? 17.416 4.007 -12.789 1.00 98.44 455 THR A CA 1
ATOM 3724 C C . THR A 1 455 ? 17.051 2.937 -13.809 1.00 98.44 455 THR A C 1
ATOM 3726 O O . THR A 1 455 ? 17.898 2.365 -14.500 1.00 98.44 455 THR A O 1
ATOM 3729 N N . TRP A 1 456 ? 15.759 2.659 -13.955 1.00 98.44 456 TRP A N 1
ATOM 3730 C CA . TRP A 1 456 ? 15.304 1.722 -14.976 1.00 98.44 456 TRP A CA 1
ATOM 3731 C C . TRP A 1 456 ? 15.510 2.231 -16.412 1.00 98.44 456 TRP A C 1
ATOM 3733 O O . TRP A 1 456 ? 15.483 1.406 -17.320 1.00 98.44 456 TRP A O 1
ATOM 3743 N N . ALA A 1 457 ? 15.777 3.528 -16.633 1.00 98.56 457 ALA A N 1
ATOM 3744 C CA . ALA A 1 457 ? 16.180 4.034 -17.948 1.00 98.56 457 ALA A CA 1
ATOM 3745 C C . ALA A 1 457 ? 17.537 3.461 -18.382 1.00 98.56 457 ALA A C 1
ATOM 3747 O O . ALA A 1 457 ? 17.681 3.031 -19.525 1.00 98.56 457 ALA A O 1
ATOM 3748 N N . ASP A 1 458 ? 18.495 3.369 -17.457 1.00 98.62 458 ASP A N 1
ATOM 3749 C CA . ASP A 1 458 ? 19.811 2.771 -17.703 1.00 98.62 458 ASP A CA 1
ATOM 3750 C C . ASP A 1 458 ? 19.684 1.275 -18.028 1.00 98.62 458 ASP A C 1
ATOM 3752 O O . ASP A 1 458 ? 20.301 0.772 -18.964 1.00 98.62 458 ASP A O 1
ATOM 3756 N N . LEU A 1 459 ? 18.814 0.564 -17.301 1.00 98.44 459 LEU A N 1
ATOM 3757 C CA . LEU A 1 459 ? 18.526 -0.855 -17.543 1.00 98.44 459 LEU A CA 1
ATOM 3758 C C . LEU A 1 459 ? 17.798 -1.085 -18.875 1.00 98.44 459 LEU A C 1
ATOM 3760 O O . LEU A 1 459 ? 18.067 -2.069 -19.566 1.00 98.44 459 LEU A O 1
ATOM 3764 N N . TYR A 1 460 ? 16.886 -0.180 -19.244 1.00 97.94 460 TYR A N 1
ATOM 3765 C CA . TYR A 1 460 ? 16.199 -0.203 -20.535 1.00 97.94 460 TYR A CA 1
ATOM 3766 C C . TYR A 1 460 ? 17.208 -0.010 -21.669 1.00 97.94 460 TYR A C 1
ATOM 3768 O O . TYR A 1 460 ? 17.275 -0.834 -22.579 1.00 97.94 460 TYR A O 1
ATOM 3776 N N . PHE A 1 461 ? 18.052 1.022 -21.570 1.00 98.00 461 PHE A N 1
ATOM 3777 C CA . PHE A 1 461 ? 19.133 1.279 -22.518 1.00 98.00 461 PHE A CA 1
ATOM 3778 C C . PHE A 1 461 ? 20.062 0.071 -22.645 1.00 98.00 461 PHE A C 1
ATOM 3780 O O . PHE A 1 461 ? 20.293 -0.411 -23.753 1.00 98.00 461 PHE A O 1
ATOM 3787 N N . TYR A 1 462 ? 20.523 -0.474 -21.516 1.00 97.06 462 TYR A N 1
ATOM 3788 C CA . TYR A 1 462 ? 21.407 -1.633 -21.483 1.00 97.06 462 TYR A CA 1
ATOM 3789 C C . TYR A 1 462 ? 20.844 -2.824 -22.269 1.00 97.06 462 TYR A C 1
ATOM 3791 O O . TYR A 1 462 ? 21.536 -3.349 -23.146 1.00 97.06 462 TYR A O 1
ATOM 3799 N N . ASN A 1 463 ? 19.590 -3.205 -21.990 1.00 94.44 463 ASN A N 1
ATOM 3800 C CA . ASN A 1 463 ? 18.913 -4.330 -22.633 1.00 94.44 463 ASN A CA 1
ATOM 3801 C C . ASN A 1 463 ? 18.828 -4.168 -24.156 1.00 94.44 463 ASN A C 1
ATOM 3803 O O . ASN A 1 463 ? 19.247 -5.042 -24.910 1.00 94.44 463 ASN A O 1
ATOM 3807 N N . PHE A 1 464 ? 18.281 -3.048 -24.630 1.00 90.12 464 PHE A N 1
ATOM 3808 C CA . PHE A 1 464 ? 18.032 -2.889 -26.064 1.00 90.12 464 PHE A CA 1
ATOM 3809 C C . PHE A 1 464 ? 19.319 -2.694 -26.865 1.00 90.12 464 PHE A C 1
ATOM 3811 O O . PHE A 1 464 ? 19.417 -3.166 -28.000 1.00 90.12 464 PHE A O 1
ATOM 3818 N N . PHE A 1 465 ? 20.344 -2.089 -26.262 1.00 92.69 465 PHE A N 1
ATOM 3819 C CA . PHE A 1 465 ? 21.638 -1.950 -26.917 1.00 92.69 465 PHE A CA 1
ATOM 3820 C C . PHE A 1 465 ? 22.453 -3.241 -26.964 1.00 92.69 465 PHE A C 1
ATOM 3822 O O . PHE A 1 465 ? 23.302 -3.346 -27.843 1.00 92.69 465 PHE A O 1
ATOM 3829 N N . GLU A 1 466 ? 22.176 -4.256 -26.135 1.00 90.12 466 GLU A N 1
ATOM 3830 C CA . GLU A 1 466 ? 22.774 -5.585 -26.349 1.00 90.12 466 GLU A CA 1
ATOM 3831 C C . GLU A 1 466 ? 22.438 -6.145 -27.736 1.00 90.12 466 GLU A C 1
ATOM 3833 O O . GLU A 1 466 ? 23.308 -6.702 -28.402 1.00 90.12 466 GLU A O 1
ATOM 3838 N N . THR A 1 467 ? 21.191 -5.978 -28.186 1.00 86.75 467 THR A N 1
ATOM 3839 C CA . THR A 1 467 ? 20.756 -6.477 -29.499 1.00 86.75 467 THR A CA 1
ATOM 3840 C C . THR A 1 467 ? 21.449 -5.716 -30.630 1.00 86.75 467 THR A C 1
ATOM 3842 O O . THR A 1 467 ? 21.967 -6.326 -31.561 1.00 86.75 467 THR A O 1
ATOM 3845 N N . ILE A 1 468 ? 21.511 -4.383 -30.534 1.00 90.56 468 ILE A N 1
ATOM 3846 C CA . ILE A 1 468 ? 22.133 -3.530 -31.559 1.00 90.56 468 ILE A CA 1
ATOM 3847 C C . ILE A 1 468 ? 23.642 -3.795 -31.652 1.00 90.56 468 ILE A C 1
ATOM 3849 O O . ILE A 1 468 ? 24.167 -3.934 -32.755 1.00 90.56 468 ILE A O 1
ATOM 3853 N N . LEU A 1 469 ? 24.331 -3.928 -30.515 1.00 90.88 469 LEU A N 1
ATOM 3854 C CA . LEU A 1 469 ? 25.769 -4.218 -30.471 1.00 90.88 469 LEU A CA 1
ATOM 3855 C C . LEU A 1 469 ? 26.108 -5.621 -30.976 1.00 90.88 469 LEU A C 1
ATOM 3857 O O . LEU A 1 469 ? 27.190 -5.823 -31.515 1.00 90.88 469 LEU A O 1
ATOM 3861 N N . GLY A 1 470 ? 25.185 -6.580 -30.853 1.00 86.69 470 GLY A N 1
ATOM 3862 C CA . GLY A 1 470 ? 25.332 -7.893 -31.481 1.00 86.69 470 GLY A CA 1
ATOM 3863 C C . GLY A 1 470 ? 25.364 -7.840 -33.014 1.00 86.69 470 GLY A C 1
ATOM 3864 O O . GLY A 1 470 ? 25.888 -8.758 -33.638 1.00 86.69 470 GLY A O 1
ATOM 3865 N N . ILE A 1 471 ? 24.830 -6.771 -33.619 1.00 85.69 471 ILE A N 1
ATOM 3866 C CA . ILE A 1 471 ? 24.814 -6.552 -35.074 1.00 85.69 471 ILE A CA 1
ATOM 3867 C C . ILE A 1 471 ? 25.942 -5.599 -35.499 1.00 85.69 471 ILE A C 1
ATOM 3869 O O . ILE A 1 471 ? 26.602 -5.831 -36.508 1.00 85.69 471 ILE A O 1
ATOM 3873 N N . ASN A 1 472 ? 26.168 -4.525 -34.738 1.00 87.62 472 ASN A N 1
ATOM 3874 C CA . ASN A 1 472 ? 27.225 -3.544 -34.971 1.00 87.62 472 ASN A CA 1
ATOM 3875 C C . ASN A 1 472 ? 27.940 -3.211 -33.654 1.00 87.62 472 ASN A C 1
ATOM 3877 O O . ASN A 1 472 ? 27.548 -2.296 -32.930 1.00 87.62 472 ASN A O 1
ATOM 3881 N N . GLU A 1 473 ? 29.014 -3.946 -33.374 1.00 90.31 473 GLU A N 1
ATOM 3882 C CA . GLU A 1 473 ? 29.777 -3.873 -32.119 1.00 90.31 473 GLU A CA 1
ATOM 3883 C C . GLU A 1 473 ? 30.379 -2.488 -31.821 1.00 90.31 473 GLU A C 1
ATOM 3885 O O . GLU A 1 473 ? 30.545 -2.128 -30.656 1.00 90.31 473 GLU A O 1
ATOM 3890 N N . ASN A 1 474 ? 30.644 -1.681 -32.853 1.00 90.44 474 ASN A N 1
ATOM 3891 C CA . ASN A 1 474 ? 31.355 -0.404 -32.726 1.00 90.44 474 ASN A CA 1
ATOM 3892 C C . ASN A 1 474 ? 30.408 0.810 -32.725 1.00 90.44 474 ASN A C 1
ATOM 3894 O O . ASN A 1 474 ? 30.859 1.956 -32.749 1.00 90.44 474 ASN A O 1
ATOM 3898 N N . CYS A 1 475 ? 29.082 0.606 -32.687 1.00 90.31 475 CYS A N 1
ATOM 3899 C CA . CYS A 1 475 ? 28.117 1.703 -32.837 1.00 90.31 475 CYS A CA 1
ATOM 3900 C C . CYS A 1 475 ? 28.150 2.743 -31.699 1.00 90.31 475 CYS A C 1
ATOM 3902 O O . CYS A 1 475 ? 27.629 3.843 -31.865 1.00 90.31 475 CYS A O 1
ATOM 3904 N N . LEU A 1 476 ? 28.758 2.417 -30.552 1.00 93.81 476 LEU A N 1
ATOM 3905 C CA . LEU A 1 476 ? 28.898 3.318 -29.402 1.00 93.81 476 LEU A CA 1
ATOM 3906 C C . LEU A 1 476 ? 30.276 3.986 -29.290 1.00 93.81 476 LEU A C 1
ATOM 3908 O O . LEU A 1 476 ? 30.460 4.812 -28.401 1.00 93.81 476 LEU A O 1
ATOM 3912 N N . ASP A 1 477 ? 31.245 3.681 -30.158 1.00 91.62 477 ASP A N 1
ATOM 3913 C CA . ASP A 1 477 ? 32.626 4.164 -29.984 1.00 91.62 477 ASP A CA 1
ATOM 3914 C C . ASP A 1 477 ? 32.763 5.689 -30.071 1.00 91.62 477 ASP A C 1
ATOM 3916 O O . ASP A 1 477 ? 33.633 6.276 -29.428 1.00 91.62 477 ASP A O 1
ATOM 3920 N N . ILE A 1 478 ? 31.866 6.348 -30.807 1.00 92.12 478 ILE A N 1
ATOM 3921 C CA . ILE A 1 478 ? 31.808 7.814 -30.896 1.00 92.12 478 ILE A CA 1
ATOM 3922 C C . ILE A 1 478 ? 30.992 8.460 -29.757 1.00 92.12 478 ILE A C 1
ATOM 3924 O O . ILE A 1 478 ? 30.949 9.684 -29.658 1.00 92.12 478 ILE A O 1
ATOM 3928 N N . TYR A 1 479 ? 30.379 7.654 -28.880 1.00 94.81 479 TYR A N 1
ATOM 3929 C CA . TYR A 1 479 ? 29.568 8.084 -27.735 1.00 94.81 479 TYR A CA 1
ATOM 3930 C C . TYR A 1 479 ? 30.121 7.493 -26.420 1.00 94.81 479 TYR A C 1
ATOM 3932 O O . TYR A 1 479 ? 29.507 6.605 -25.818 1.00 94.81 479 TYR A O 1
ATOM 3940 N N . PRO A 1 480 ? 31.287 7.971 -25.941 1.00 94.44 480 PRO A N 1
ATOM 3941 C CA . PRO A 1 480 ? 31.980 7.382 -24.791 1.00 94.44 480 PRO A CA 1
ATOM 3942 C C . PRO A 1 480 ? 31.165 7.419 -23.489 1.00 94.44 480 PRO A C 1
ATOM 3944 O O . PRO A 1 480 ? 31.272 6.508 -22.677 1.00 94.44 480 PRO A O 1
ATOM 3947 N N . SER A 1 481 ? 30.314 8.428 -23.311 1.00 95.06 481 SER A N 1
ATOM 3948 C CA . SER A 1 481 ? 29.349 8.561 -22.206 1.00 95.06 481 SER A CA 1
ATOM 3949 C C . SER A 1 481 ? 28.357 7.393 -22.148 1.00 95.06 481 SER A C 1
ATOM 3951 O O . SER A 1 481 ? 28.166 6.785 -21.098 1.00 95.06 481 SER A O 1
ATOM 3953 N N . LEU A 1 482 ? 27.753 7.047 -23.286 1.00 97.06 482 LEU A N 1
ATOM 3954 C CA . LEU A 1 482 ? 26.800 5.945 -23.410 1.00 97.06 482 LEU A CA 1
ATOM 3955 C C . LEU A 1 482 ? 27.488 4.588 -23.231 1.00 97.06 482 LEU A C 1
ATOM 3957 O O . LEU A 1 482 ? 26.934 3.687 -22.602 1.00 97.06 482 LEU A O 1
ATOM 3961 N N . LYS A 1 483 ? 28.717 4.447 -23.743 1.00 95.88 483 LYS A N 1
ATOM 3962 C CA . LYS A 1 483 ? 29.549 3.261 -23.505 1.00 95.88 483 LYS A CA 1
ATOM 3963 C C . LYS A 1 483 ? 29.835 3.087 -22.009 1.00 95.88 483 LYS A C 1
ATOM 3965 O O . LYS A 1 483 ? 29.575 2.018 -21.462 1.00 95.88 483 LYS A O 1
ATOM 3970 N N . GLN A 1 484 ? 30.258 4.160 -21.341 1.00 95.88 484 GLN A N 1
ATOM 3971 C CA . GLN A 1 484 ? 30.544 4.164 -19.908 1.00 95.88 484 GLN A CA 1
ATOM 3972 C C . GLN A 1 484 ? 29.299 3.865 -19.061 1.00 95.88 484 GLN A C 1
ATOM 3974 O O . GLN A 1 484 ? 29.391 3.099 -18.107 1.00 95.88 484 GLN A O 1
ATOM 3979 N N . ASN A 1 485 ? 28.125 4.392 -19.424 1.00 97.81 485 ASN A N 1
ATOM 3980 C CA . ASN A 1 485 ? 26.863 4.054 -18.758 1.00 97.81 485 ASN A CA 1
ATOM 3981 C C . ASN A 1 485 ? 26.615 2.538 -18.726 1.00 97.81 485 ASN A C 1
ATOM 3983 O O . ASN A 1 485 ? 26.336 1.982 -17.664 1.00 97.81 485 ASN A O 1
ATOM 3987 N N . ARG A 1 486 ? 26.780 1.852 -19.867 1.00 96.75 486 ARG A N 1
ATOM 3988 C CA . ARG A 1 486 ? 26.598 0.391 -19.938 1.00 96.75 486 ARG A CA 1
ATOM 3989 C C . ARG A 1 486 ? 27.608 -0.350 -19.073 1.00 96.75 486 ARG A C 1
ATOM 3991 O O . ARG A 1 486 ? 27.224 -1.272 -18.361 1.00 96.75 486 ARG A O 1
ATOM 3998 N N . GLU A 1 487 ? 28.870 0.069 -19.099 1.00 96.25 487 GLU A N 1
ATOM 3999 C CA . GLU A 1 487 ? 29.911 -0.517 -18.249 1.00 96.25 487 GLU A CA 1
ATOM 4000 C C . GLU A 1 487 ? 29.577 -0.366 -16.755 1.00 96.25 487 GLU A C 1
ATOM 4002 O O . GLU A 1 487 ? 29.792 -1.292 -15.975 1.00 96.25 487 GLU A O 1
ATOM 4007 N N . GLU A 1 488 ? 29.015 0.770 -16.335 1.00 96.94 488 GLU A N 1
ATOM 4008 C CA . GLU A 1 488 ? 28.593 0.978 -14.945 1.00 96.94 488 GLU A CA 1
ATOM 4009 C C . GLU A 1 488 ? 27.366 0.150 -14.549 1.00 96.94 488 GLU A C 1
ATOM 4011 O O . GLU A 1 488 ? 27.276 -0.286 -13.398 1.00 96.94 488 GLU A O 1
ATOM 4016 N N . VAL A 1 489 ? 26.446 -0.116 -15.484 1.00 97.88 489 VAL A N 1
ATOM 4017 C CA . VAL A 1 489 ? 25.338 -1.065 -15.280 1.00 97.88 489 VAL A CA 1
ATOM 4018 C C . VAL A 1 489 ? 25.878 -2.485 -15.076 1.00 97.88 489 VAL A C 1
ATOM 4020 O O . VAL A 1 489 ? 25.469 -3.168 -14.138 1.00 97.88 489 VAL A O 1
ATOM 4023 N N . GLU A 1 490 ? 26.836 -2.924 -15.895 1.00 96.25 490 GLU A N 1
ATOM 4024 C CA . GLU A 1 490 ? 27.449 -4.259 -15.791 1.00 96.25 490 GLU A CA 1
ATOM 4025 C C . GLU A 1 490 ? 28.233 -4.458 -14.497 1.00 96.25 490 GLU A C 1
ATOM 4027 O O . GLU A 1 490 ? 28.252 -5.560 -13.953 1.00 96.25 490 GLU A O 1
ATOM 4032 N N . LYS A 1 491 ? 28.859 -3.397 -13.978 1.00 96.31 491 LYS A N 1
ATOM 4033 C CA . LYS A 1 491 ? 29.608 -3.437 -12.714 1.00 96.31 491 LYS A CA 1
ATOM 4034 C C . LYS A 1 491 ? 28.713 -3.551 -11.481 1.00 96.31 491 LYS A C 1
ATOM 4036 O O . LYS A 1 491 ? 29.227 -3.860 -10.404 1.00 96.31 491 LYS A O 1
ATOM 4041 N N . GLN A 1 492 ? 27.401 -3.323 -11.595 1.00 94.88 492 GLN A N 1
ATOM 4042 C CA . GLN A 1 492 ? 26.497 -3.473 -10.455 1.00 94.88 492 GLN A CA 1
ATOM 4043 C C . GLN A 1 492 ? 26.499 -4.937 -9.986 1.00 94.88 492 GLN A C 1
ATOM 4045 O O . GLN A 1 492 ? 26.111 -5.808 -10.765 1.00 94.88 492 GLN A O 1
ATOM 4050 N N . PRO A 1 493 ? 26.867 -5.249 -8.726 1.00 91.62 493 PRO A N 1
ATOM 4051 C CA . PRO A 1 493 ? 27.156 -6.626 -8.311 1.00 91.62 493 PRO A CA 1
ATOM 4052 C C . PRO A 1 493 ? 26.036 -7.631 -8.604 1.00 91.62 493 PRO A C 1
ATOM 4054 O O . PRO A 1 493 ? 26.290 -8.704 -9.147 1.00 91.62 493 PRO A O 1
ATOM 4057 N N . LYS A 1 494 ? 24.783 -7.263 -8.304 1.00 91.19 494 LYS A N 1
ATOM 4058 C CA . LYS A 1 494 ? 23.620 -8.132 -8.534 1.00 91.19 494 LYS A CA 1
ATOM 4059 C C . LYS A 1 494 ? 23.296 -8.305 -10.022 1.00 91.19 494 LYS A C 1
ATOM 4061 O O . LYS A 1 494 ? 22.830 -9.365 -10.434 1.00 91.19 494 LYS A O 1
ATOM 4066 N N . ILE A 1 495 ? 23.552 -7.277 -10.834 1.00 97.12 495 ILE A N 1
ATOM 4067 C CA . ILE A 1 495 ? 23.371 -7.344 -12.289 1.00 97.12 495 ILE A CA 1
ATOM 4068 C C . ILE A 1 495 ? 24.467 -8.220 -12.890 1.00 97.12 495 ILE A C 1
ATOM 4070 O O . ILE A 1 495 ? 24.147 -9.135 -13.636 1.00 97.12 495 ILE A O 1
ATOM 4074 N N . ALA A 1 496 ? 25.731 -8.018 -12.512 1.00 95.38 496 ALA A N 1
ATOM 4075 C CA . ALA A 1 496 ? 26.855 -8.845 -12.948 1.00 95.38 496 ALA A CA 1
ATOM 4076 C C . ALA A 1 496 ? 26.610 -10.338 -12.669 1.00 95.38 496 ALA A C 1
ATOM 4078 O O . ALA A 1 496 ? 26.820 -11.190 -13.535 1.00 95.38 496 ALA A O 1
ATOM 4079 N N . GLU A 1 497 ? 26.122 -10.655 -11.467 1.00 92.69 497 GLU A N 1
ATOM 4080 C CA . GLU A 1 497 ? 25.748 -12.016 -11.080 1.00 92.69 497 GLU A CA 1
ATOM 4081 C C . GLU A 1 497 ? 24.611 -12.567 -11.950 1.00 92.69 497 GLU A C 1
ATOM 4083 O O . GLU A 1 497 ? 24.712 -13.681 -12.469 1.00 92.69 497 GLU A O 1
ATOM 4088 N N . TYR A 1 498 ? 23.551 -11.784 -12.162 1.00 95.94 498 TYR A N 1
ATOM 4089 C CA . TYR A 1 498 ? 22.450 -12.165 -13.041 1.00 95.94 498 TYR A CA 1
ATOM 4090 C C . TYR A 1 498 ? 22.922 -12.411 -14.485 1.00 95.94 498 TYR A C 1
ATOM 4092 O O . TYR A 1 498 ? 22.625 -13.459 -15.056 1.00 95.94 498 TYR A O 1
ATOM 4100 N N . LEU A 1 499 ? 23.704 -11.496 -15.065 1.00 95.25 499 LEU A N 1
ATOM 4101 C CA . LEU A 1 499 ? 24.204 -11.586 -16.440 1.00 95.25 499 LEU A CA 1
ATOM 4102 C C . LEU A 1 499 ? 25.106 -12.807 -16.653 1.00 95.25 499 LEU A C 1
ATOM 4104 O O . LEU A 1 499 ? 25.052 -13.429 -17.713 1.00 95.25 499 LEU A O 1
ATOM 4108 N N . LYS A 1 500 ? 25.898 -13.184 -15.642 1.00 94.75 500 LYS A N 1
ATOM 4109 C CA . LYS A 1 500 ? 26.734 -14.392 -15.671 1.00 94.75 500 LYS A CA 1
ATOM 4110 C C . LYS A 1 500 ? 25.906 -15.680 -15.712 1.00 94.75 500 LYS A C 1
ATOM 4112 O O . LYS A 1 500 ? 26.342 -16.657 -16.317 1.00 94.75 500 LYS A O 1
ATOM 4117 N N . ASN A 1 501 ? 24.745 -15.684 -15.059 1.00 91.94 501 ASN A N 1
ATOM 4118 C CA . ASN A 1 501 ? 23.938 -16.884 -14.837 1.00 91.94 501 ASN A CA 1
ATOM 4119 C C . ASN A 1 501 ? 22.714 -16.995 -15.760 1.00 91.94 501 ASN A C 1
ATOM 4121 O O . ASN A 1 501 ? 22.127 -18.074 -15.857 1.00 91.94 501 ASN A O 1
ATOM 4125 N N . ARG A 1 502 ? 22.293 -15.910 -16.424 1.00 92.56 502 ARG A N 1
ATOM 4126 C CA . ARG A 1 502 ? 21.100 -15.934 -17.281 1.00 92.56 502 ARG A CA 1
ATOM 4127 C C . ARG A 1 502 ? 21.297 -16.857 -18.500 1.00 92.56 502 ARG A C 1
ATOM 4129 O O . ARG A 1 502 ? 22.406 -16.945 -19.033 1.00 92.56 502 ARG A O 1
ATOM 4136 N N . PRO A 1 503 ? 20.229 -17.508 -18.998 1.00 89.38 503 PRO A N 1
ATOM 4137 C CA . PRO A 1 503 ? 20.303 -18.336 -20.200 1.00 89.38 503 PRO A CA 1
ATOM 4138 C C . PRO A 1 503 ? 20.779 -17.554 -21.430 1.00 89.38 503 PRO A C 1
ATOM 4140 O O . PRO A 1 503 ? 20.352 -16.419 -21.658 1.00 89.38 503 PRO A O 1
ATOM 4143 N N . LYS A 1 504 ? 21.619 -18.185 -22.259 1.00 87.31 504 LYS A N 1
ATOM 4144 C CA . LYS A 1 504 ? 22.019 -17.638 -23.562 1.00 87.31 504 LYS A CA 1
ATOM 4145 C C . LYS A 1 504 ? 20.880 -17.821 -24.562 1.00 87.31 504 LYS A C 1
ATOM 4147 O O . LYS A 1 504 ? 20.428 -18.940 -24.769 1.00 87.31 504 LYS A O 1
ATOM 4152 N N . THR A 1 505 ? 20.443 -16.727 -25.174 1.00 83.44 505 THR A N 1
ATOM 4153 C CA . THR A 1 505 ? 19.362 -16.693 -26.173 1.00 83.44 505 THR A CA 1
ATOM 4154 C C . THR A 1 505 ? 19.816 -15.864 -27.376 1.00 83.44 505 THR A C 1
ATOM 4156 O O . THR A 1 505 ? 20.722 -15.039 -27.246 1.00 83.44 505 THR A O 1
ATOM 4159 N N . SER A 1 506 ? 19.261 -16.141 -28.558 1.00 67.38 506 SER A N 1
ATOM 4160 C CA . SER A 1 506 ? 19.657 -15.508 -29.827 1.00 67.38 506 SER A CA 1
ATOM 4161 C C . SER A 1 506 ? 19.269 -14.030 -29.916 1.00 67.38 506 SER A C 1
ATOM 4163 O O . SER A 1 506 ? 19.953 -13.272 -30.602 1.00 67.38 506 SER A O 1
ATOM 4165 N N . ILE A 1 507 ? 18.206 -13.625 -29.212 1.00 57.28 507 ILE A N 1
ATOM 4166 C CA . ILE A 1 507 ? 17.690 -12.252 -29.125 1.00 57.28 507 ILE A CA 1
ATOM 4167 C C . ILE A 1 507 ? 17.467 -11.889 -27.671 1.00 57.28 507 ILE A C 1
ATOM 4169 O O . ILE A 1 507 ? 16.850 -12.675 -26.919 1.00 57.28 507 ILE A O 1
#

Foldseek 3Di:
DQPVVLVPDDLVVNLVCQAPPDAPLNVCVNVVNDDDPSVVVSLVVRQAHAHACAVPDPVSLVSVLVVCLVCLQRYQYYAFECPNPNCRLVVVCVSVLANLSNQNHAYYHAYHADPPHDLVSVLRRLLNCLNHLHAYYAYHYEYQVCQCSCQSCVLSNLQNANHAYYEAHYQHYEHPLVVLQPAAHQYQEYEYYNYADAPLSVLSVCNRYQNHAYYAYEHEDDDDPDDDDDPLCRAANARHAEYHYAYPADHPDDLVNVLSNLLSDARHAYYEYEYEDPVPPPVSVVVSCVVRHVNHNYYHYHYFAKEWAEAPACPLRVLLVLLCLLLVGDYHYHHDYPVCLVVCLVVAPNSDDTWIQTSNDTDHDSVVSNQVSQVVRVQAQPDPVLNVLLVVLLVLVVVLVVLCVCLVPDPDPVVSVVSVCCSLPPVLVVSLVVQLVQQVVQCVPALESHDNDHHSSLSSLLSVVVLVCVVVVCSCVVPVSNVSSNVVSCPSVSSVVCVVPPDDDPD

Radius of gyration: 29.83 Å; chains: 1; bounding box: 75×55×83 Å

Secondary structure (DSSP, 8-state):
--HHHHHHS-HHHHHHHHHHH--HHHHHHHTTT---HHHHHHHHH-S-EEEE-TT--HHHHHHHHHHGGGTGGGEEEEEEESSSSTTHHHHHHHH-S-GGG-TT--EEEEEE--TTS-HHHHHHHHHGGGGS---EEEEEE--TTTTTHHHHHHHHHHT-TT--EEEEEEEEEE--GGGGTT-----SEEEEEEEE--GGGHHHHHHH-TT--EEEEEE-----S------S-PPP-SS--EEEEEESS-----HHHHHHHHHT-TT--EEEEEEEGGG--HHHHHHHHHHH-TT--EEEEEEE-EEEEEESSSGGGHHHHHHHHHHT---EEEEE-TTTHHHHGGGSTTS-S-EEEETTEEEE-HHHHHHHHHHHTT-S-SSHHHHHHHHHHHHHHHHHHHHHHHHHH---HHHHHHHHHHIIIIIHHHHHHHHHHHHHHHSTTSSSSSTTS--HHHHHHHHHHHHHHHH-TTTTTT-HHHHHHHHHHHTSHHHHHHHHHSPP---

Sequence (507 aa):
MSVSKLESLPNEILATIIEKYINGVDLLRAFSFQLNKRFDSLIIQCQRLHFDFIQCHQDDFHLCMDFLPAYIDKIEELSISEENTPGQVYAFLSFFPSFAAFKRLRTLYFHYNDEALDWNIVEKALKSLADTMIETLSIKAMSTNNRLLLRNVIIDLFRLKSLKRFTLMSVSSSVNWSDLANVSSNIEHLTVSGIYCKFEDLQYIFISTPCLKYLDVDLINIIYPYYDEIEKNITSMSTLRTLILYFEHDSPITMNILREYFNCMPVLKHLEIKAHSKLLDENAWKMLLETSLPLLTHFILRTTLFRVEKFNNRGRGEVSRLIFAAGGQKYEDIRYEDDEWLLHKAKMPLGEMPVLEFDGTKLPQSKAIARFLAKQFQLAGRNNLEQGKVDAVVDTIEDLITKLIPVFDEQDDAKREELSKKFFSEELPKHLQNLDVLLKEFGNGGLFFVGNHLTWADLYFYNFFETILGINENCLDIYPSLKQNREEVEKQPKIAEYLKNRPKTSI